Protein AF-A0A1Y5FAL2-F1 (afdb_monomer_lite)

Radius of gyration: 26.05 Å; chains: 1; bounding box: 55×92×80 Å

Sequence (421 aa):
MNRNILIFIFTLGFTFSCKPPEVTQKVHLQKLGQNDKIEGPGEELKEEDWINEMSGLSKDYSTFPSSEDIKNRINSYVTSSDGCPQYYDNTNPNKSMNPAAKGARMLLATMFQSCAAIDNVIGPSTPNLKGVDSARSYGKQKGVSGGKLRRIYSSKSYINSHIVLSKLAKDPNYPAKGCKSMLDKPPVYGYGSRTGVSKSGGVKLFKGGSGVAKTSSPASGIDCSAFISTALGSQGLKVTTAAGPFTSNTTRSFHALTKQKNSCLKKASFEGDETIKAGDMLNVAGSHIVMIDGVGADPLGINKHATAGTCNSINVADFDFTFIHSGALKNSYGPSRVHISTYANGPGTMFNSLRQIALKTCLSKVKGKTGKVSTASLTTNSRFSLIRHQSDKPSCRSKKRVKLE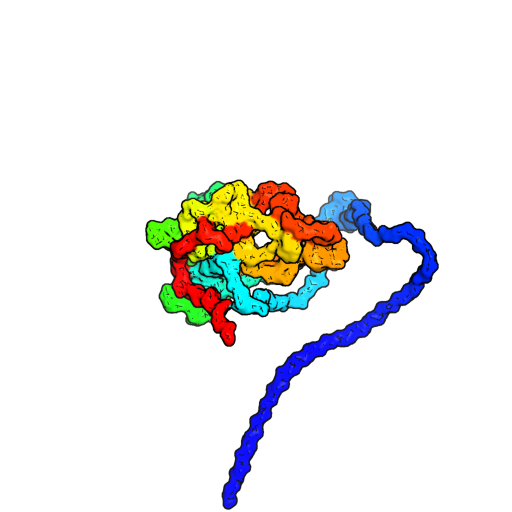GESCVKQCLEQEGQTT

Organism: NCBI:txid97084

Foldseek 3Di:
DDDDDDDDDDDPDPDPDPDDDPDDDPPDDDDDDDDDDDDDDPDDCDPVNVVVVCCVQDVNVPDHHDPVSVVVVVVVVDDDDDDDDPDDPLVDLVPPADLLLVLLQLLQCQLQLHLLQVVDAAAQPQAFAPQKDWDQDDPPQGADPPATAMERNDLVSRQCSFPRSVVLVVDPCPPPPPFDHCSQAPEWEAAQQAWDQDPVLATEFRDAGRSYDDDPRTHGYDHFQNSSQSSQQQSQFAQFLPDGSGDRDALQRLLVLCPDPRGLKHFDKDFDLDDDAFSKKKGQHPPHIKTWNHADPNQQCLVVCLVVVNLVPGAQCSGGTKIWGADCDSNISGTHIYTSNSCRVPVPPRVVQVSQLSSVSSVCVNVVNRDIGGSCVSGPRSRIGGIHGNPVDPSRGDPDGRHYDSSVSCVVSSVVSNPPD

pLDDT: mean 81.5, std 22.18, range [25.61, 98.75]

Secondary structure (DSSP, 8-state):
------------------PPP--------PPPPP------------HHHHHHHHHTTSSTTSSPPPHHHHHHHHHTT-------------S-TTS---HHHHHHHHHHHHHHTSTHHHH-EE-TTSPPP-SEEEESEETTEEPSTTPPEEEES-HHHHHHHSTTHHHHTT-TTPSPTTSPPSSSS-EEE-TT----B-TTSEE--SS--TTB---SSPPEEE-HHHHHHHHHHHTTB-SBTTS-S-----HHHHHHHTT-TTBSEEE-EE-TT----TT-EEEETTTEEEEEEEE-SSTTSHHHHHHTT-GGG--SSS--EEEEEEE--TTT-EEEEEEGGGGTT--HHHHHHHHHHHHHHHHHHHTT--S-EETTTS-S-TTEEEEEE-TT-GGGB-SS-PEETTGGGTGGGGTGGG---

Structure (mmCIF, N/CA/C/O backbone):
data_AF-A0A1Y5FAL2-F1
#
_entry.id   AF-A0A1Y5FAL2-F1
#
loop_
_atom_site.group_PDB
_atom_site.id
_atom_site.type_symbol
_atom_site.label_atom_id
_atom_site.label_alt_id
_atom_site.label_comp_id
_atom_site.label_asym_id
_atom_site.label_entity_id
_atom_site.label_seq_id
_atom_site.pdbx_PDB_ins_code
_atom_site.Cartn_x
_atom_site.Cartn_y
_atom_site.Cartn_z
_atom_site.occupancy
_atom_site.B_iso_or_equiv
_atom_site.auth_seq_id
_atom_site.auth_comp_id
_atom_site.auth_asym_id
_atom_site.auth_atom_id
_atom_site.pdbx_PDB_model_num
ATOM 1 N N . MET A 1 1 ? -4.136 -74.025 -25.385 1.00 43.09 1 MET A N 1
ATOM 2 C CA . MET A 1 1 ? -3.506 -73.479 -24.163 1.00 43.09 1 MET A CA 1
ATOM 3 C C . MET A 1 1 ? -3.249 -71.997 -24.382 1.00 43.09 1 MET A C 1
ATOM 5 O O . MET A 1 1 ? -2.384 -71.692 -25.182 1.00 43.09 1 MET A O 1
ATOM 9 N N . ASN A 1 2 ? -3.979 -71.095 -23.721 1.00 33.75 2 ASN A N 1
ATOM 10 C CA . ASN A 1 2 ? -3.674 -69.658 -23.709 1.00 33.75 2 ASN A CA 1
ATOM 11 C C . ASN A 1 2 ? -3.767 -69.162 -22.263 1.00 33.75 2 ASN A C 1
ATOM 13 O O . ASN A 1 2 ? -4.724 -69.488 -21.563 1.00 33.75 2 ASN A O 1
ATOM 17 N N . ARG A 1 3 ? -2.738 -68.448 -21.794 1.00 44.56 3 ARG A N 1
ATOM 18 C CA . ARG A 1 3 ? -2.642 -67.963 -20.411 1.00 44.56 3 ARG A CA 1
ATOM 19 C C . ARG A 1 3 ? -3.315 -66.599 -20.282 1.00 44.56 3 ARG A C 1
ATOM 21 O O . ARG A 1 3 ? -2.901 -65.653 -20.943 1.00 44.56 3 ARG A O 1
ATOM 28 N N . ASN A 1 4 ? -4.281 -66.490 -19.372 1.00 37.69 4 ASN A N 1
ATOM 29 C CA . ASN A 1 4 ? -4.758 -65.196 -18.892 1.00 37.69 4 ASN A CA 1
ATOM 30 C C . ASN A 1 4 ? -3.662 -64.537 -18.043 1.00 37.69 4 ASN A C 1
ATOM 32 O O . ASN A 1 4 ? -3.163 -65.153 -17.101 1.00 37.69 4 ASN A O 1
ATOM 36 N N . ILE A 1 5 ? -3.318 -63.286 -18.350 1.00 49.72 5 ILE A N 1
ATOM 37 C CA . ILE A 1 5 ? -2.483 -62.437 -17.492 1.00 49.72 5 ILE A CA 1
ATOM 38 C C . ILE A 1 5 ? -3.408 -61.411 -16.839 1.00 49.72 5 ILE A C 1
ATOM 40 O O . ILE A 1 5 ? -3.907 -60.503 -17.500 1.00 49.72 5 ILE A O 1
ATOM 44 N N . LEU A 1 6 ? -3.651 -61.579 -15.539 1.00 42.66 6 LEU A N 1
ATOM 45 C CA . LEU A 1 6 ? -4.380 -60.613 -14.722 1.00 42.66 6 LEU A CA 1
ATOM 46 C C . LEU A 1 6 ? -3.381 -59.570 -14.200 1.00 42.66 6 LEU A C 1
ATOM 48 O O . LEU A 1 6 ? -2.469 -59.917 -13.451 1.00 42.66 6 LEU A O 1
ATOM 52 N N . ILE A 1 7 ? -3.540 -58.302 -14.583 1.00 46.91 7 ILE A N 1
ATOM 53 C CA . ILE A 1 7 ? -2.707 -57.207 -14.066 1.00 46.91 7 ILE A CA 1
ATOM 54 C C . ILE A 1 7 ? -3.407 -56.595 -12.850 1.00 46.91 7 ILE A C 1
ATOM 56 O O . ILE A 1 7 ? -4.399 -55.883 -12.988 1.00 46.91 7 ILE A O 1
ATOM 60 N N . PHE A 1 8 ? -2.875 -56.857 -11.654 1.00 38.25 8 PHE A N 1
ATOM 61 C CA . PHE A 1 8 ? -3.268 -56.147 -10.437 1.00 38.25 8 PHE A CA 1
ATOM 62 C C . PHE A 1 8 ? -2.562 -54.789 -10.369 1.00 38.25 8 PHE A C 1
ATOM 64 O O . PHE A 1 8 ? -1.339 -54.724 -10.250 1.00 38.25 8 PHE A O 1
ATOM 71 N N . ILE A 1 9 ? -3.334 -53.702 -10.395 1.00 45.47 9 ILE A N 1
ATOM 72 C CA . ILE A 1 9 ? -2.833 -52.355 -10.099 1.00 45.47 9 ILE A CA 1
ATOM 73 C C . ILE A 1 9 ? -2.955 -52.127 -8.589 1.00 45.47 9 ILE A C 1
ATOM 75 O O . ILE A 1 9 ? -4.055 -51.975 -8.063 1.00 45.47 9 ILE A O 1
ATOM 79 N N . PHE A 1 10 ? -1.819 -52.102 -7.889 1.00 37.34 10 PHE A N 1
ATOM 80 C CA . PHE A 1 10 ? -1.754 -51.713 -6.479 1.00 37.34 10 PHE A CA 1
ATOM 81 C C . PHE A 1 10 ? -1.727 -50.185 -6.351 1.00 37.34 10 PHE A C 1
ATOM 83 O O . PHE A 1 10 ? -0.694 -49.546 -6.555 1.00 37.34 10 PHE A O 1
ATOM 90 N N . THR A 1 11 ? -2.858 -49.590 -5.976 1.00 40.94 11 THR A N 1
ATOM 91 C CA . THR A 1 11 ? -2.937 -48.160 -5.659 1.00 40.94 11 THR A CA 1
ATOM 92 C C . THR A 1 11 ? -2.408 -47.914 -4.243 1.00 40.94 11 THR A C 1
ATOM 94 O O . THR A 1 11 ? -3.116 -48.110 -3.256 1.00 40.94 11 THR A O 1
ATOM 97 N N . LEU A 1 12 ? -1.150 -47.481 -4.126 1.00 36.06 12 LEU A N 1
ATOM 98 C CA . LEU A 1 12 ? -0.539 -47.070 -2.855 1.00 36.06 12 LEU A CA 1
ATOM 99 C C . LEU A 1 12 ? -1.162 -45.756 -2.353 1.00 36.06 12 LEU A C 1
ATOM 101 O O . LEU A 1 12 ? -0.729 -44.657 -2.700 1.00 36.06 12 LEU A O 1
ATOM 105 N N . GLY A 1 13 ? -2.197 -45.878 -1.522 1.00 33.28 13 GLY A N 1
ATOM 106 C CA . GLY A 1 13 ? -2.814 -44.754 -0.823 1.00 33.28 13 GLY A CA 1
ATOM 107 C C . GLY A 1 13 ? -1.926 -44.234 0.308 1.00 33.28 13 GLY A C 1
ATOM 108 O O . GLY A 1 13 ? -1.964 -44.758 1.419 1.00 33.28 13 GLY A O 1
ATOM 109 N N . PHE A 1 14 ? -1.160 -43.173 0.052 1.00 32.44 14 PHE A N 1
ATOM 110 C CA . PHE A 1 14 ? -0.441 -42.438 1.096 1.00 32.44 14 PHE A CA 1
ATOM 111 C C . PHE A 1 14 ? -1.409 -41.589 1.933 1.00 32.44 14 PHE A C 1
ATOM 113 O O . PHE A 1 14 ? -1.647 -40.415 1.649 1.00 32.44 14 PHE A O 1
ATOM 120 N N . THR A 1 15 ? -1.957 -42.168 3.001 1.00 31.23 15 THR A N 1
ATOM 121 C CA . THR A 1 15 ? -2.681 -41.410 4.029 1.00 31.23 15 THR A CA 1
ATOM 122 C C . THR A 1 15 ? -1.692 -40.753 4.994 1.00 31.23 15 THR A C 1
ATOM 124 O O . THR A 1 15 ? -1.146 -41.418 5.878 1.00 31.23 15 THR A O 1
ATOM 127 N N . PHE A 1 16 ? -1.483 -39.441 4.871 1.00 31.62 16 PHE A N 1
ATOM 128 C CA . PHE A 1 16 ? -0.759 -38.655 5.876 1.00 31.62 16 PHE A CA 1
ATOM 129 C C . PHE A 1 16 ? -1.603 -38.515 7.153 1.00 31.62 16 PHE A C 1
ATOM 131 O O . PHE A 1 16 ? -2.378 -37.575 7.315 1.00 31.62 16 PHE A O 1
ATOM 138 N N . SER A 1 17 ? -1.457 -39.477 8.066 1.00 31.31 17 SER A N 1
ATOM 139 C CA . SER A 1 17 ? -2.088 -39.453 9.387 1.00 31.31 17 SER A CA 1
ATOM 140 C C . SER A 1 17 ? -1.256 -38.618 10.363 1.00 31.31 17 SER A C 1
ATOM 142 O O . SER A 1 17 ? -0.324 -39.115 10.997 1.00 31.31 17 SER A O 1
ATOM 144 N N . CYS A 1 18 ? -1.589 -37.334 10.498 1.00 33.84 18 CYS A N 1
ATOM 145 C CA . CYS A 1 18 ? -1.039 -36.481 11.550 1.00 33.84 18 CYS A CA 1
ATOM 146 C C . CYS A 1 18 ? -1.657 -36.835 12.913 1.00 33.84 18 CYS A C 1
ATOM 148 O O . CYS A 1 18 ? -2.532 -36.124 13.408 1.00 33.84 18 CYS A O 1
ATOM 150 N N . LYS A 1 19 ? -1.183 -37.912 13.552 1.00 34.28 19 LYS A N 1
ATOM 151 C CA . LYS A 1 19 ? -1.341 -38.058 15.005 1.00 34.28 19 LYS A CA 1
ATOM 152 C C . LYS A 1 19 ? -0.395 -37.067 15.702 1.00 34.28 19 LYS A C 1
ATOM 154 O O . LYS A 1 19 ? 0.805 -37.119 15.427 1.00 34.28 19 LYS A O 1
ATOM 159 N N . PRO A 1 20 ? -0.885 -36.179 16.587 1.00 36.16 20 PRO A N 1
ATOM 160 C CA . PRO A 1 20 ? 0.001 -35.384 17.429 1.00 36.16 20 PRO A CA 1
ATOM 161 C C . PRO A 1 20 ? 0.784 -36.310 18.378 1.00 36.16 20 PRO A C 1
ATOM 163 O O . PRO A 1 20 ? 0.248 -37.345 18.785 1.00 36.16 20 PRO A O 1
ATOM 166 N N . PRO A 1 21 ? 2.032 -35.968 18.745 1.00 35.94 21 PRO A N 1
ATOM 167 C CA . PRO A 1 21 ? 2.759 -36.709 19.765 1.00 35.94 21 PRO A CA 1
ATOM 168 C C . PRO A 1 21 ? 2.050 -36.568 21.115 1.00 35.94 21 PRO A C 1
ATOM 170 O O . PRO A 1 21 ? 1.645 -35.475 21.514 1.00 35.94 21 PRO A O 1
ATOM 173 N N . GLU A 1 22 ? 1.916 -37.680 21.829 1.00 32.81 22 GLU A N 1
ATOM 174 C CA . GLU A 1 22 ? 1.316 -37.719 23.158 1.00 32.81 22 GLU A CA 1
ATOM 175 C C . GLU A 1 22 ? 2.326 -37.177 24.184 1.00 32.81 22 GLU A C 1
ATOM 177 O O . GLU A 1 22 ? 3.199 -37.890 24.676 1.00 32.81 22 GLU A O 1
ATOM 182 N N . VAL A 1 23 ? 2.263 -35.871 24.465 1.00 34.81 23 VAL A N 1
ATOM 183 C CA . VAL A 1 23 ? 3.178 -35.215 25.413 1.00 34.81 23 VAL A CA 1
ATOM 184 C C . VAL A 1 23 ? 2.682 -35.419 26.845 1.00 34.81 23 VAL A C 1
ATOM 186 O O . VAL A 1 23 ? 2.041 -34.554 27.441 1.00 34.81 23 VAL A O 1
ATOM 189 N N . THR A 1 24 ? 3.022 -36.562 27.438 1.00 34.78 24 THR A N 1
ATOM 190 C CA . THR A 1 24 ? 2.927 -36.740 28.891 1.00 34.78 24 THR A CA 1
ATOM 191 C C . THR A 1 24 ? 4.080 -36.026 29.597 1.00 34.78 24 THR A C 1
ATOM 193 O O . THR A 1 24 ? 5.124 -36.625 29.855 1.00 34.78 24 THR A O 1
ATOM 196 N N . GLN A 1 25 ? 3.872 -34.770 29.996 1.00 33.19 25 GLN A N 1
ATOM 197 C CA . GLN A 1 25 ? 4.604 -34.184 31.122 1.00 33.19 25 GLN A CA 1
ATOM 198 C C . GLN A 1 25 ? 3.673 -34.036 32.326 1.00 33.19 25 GLN A C 1
ATOM 200 O O . GLN A 1 25 ? 2.819 -33.154 32.386 1.00 33.19 25 GLN A O 1
ATOM 205 N N . LYS A 1 26 ? 3.862 -34.914 33.317 1.00 31.12 26 LYS A N 1
ATOM 206 C CA . LYS A 1 26 ? 3.268 -34.758 34.648 1.00 31.12 26 LYS A CA 1
ATOM 207 C C . LYS A 1 26 ? 3.999 -33.633 35.382 1.00 31.12 26 LYS A C 1
ATOM 209 O O . LYS A 1 26 ? 5.025 -33.882 36.009 1.00 31.12 26 LYS A O 1
ATOM 214 N N . VAL A 1 27 ? 3.461 -32.416 35.347 1.00 30.67 27 VAL A N 1
ATOM 215 C CA . VAL A 1 27 ? 3.857 -31.381 36.313 1.00 30.67 27 VAL A CA 1
ATOM 216 C C . VAL A 1 27 ? 3.247 -31.755 37.663 1.00 30.67 27 VAL A C 1
ATOM 218 O O . VAL A 1 27 ? 2.027 -31.803 37.819 1.00 30.67 27 VAL A O 1
ATOM 221 N N . HIS A 1 28 ? 4.100 -32.079 38.632 1.00 27.80 28 HIS A N 1
ATOM 222 C CA . HIS A 1 28 ? 3.674 -32.489 39.964 1.00 27.80 28 HIS A CA 1
ATOM 223 C C . HIS A 1 28 ? 3.355 -31.250 40.813 1.00 27.80 28 HIS A C 1
ATOM 225 O O . HIS A 1 28 ? 4.209 -30.735 41.530 1.00 27.80 28 HIS A O 1
ATOM 231 N N . LEU A 1 29 ? 2.120 -30.750 40.711 1.00 34.25 29 LEU A N 1
ATOM 232 C CA . LEU A 1 29 ? 1.617 -29.698 41.596 1.00 34.25 29 LEU A CA 1
ATOM 233 C C . LEU A 1 29 ? 1.397 -30.274 43.001 1.00 34.25 29 LEU A C 1
ATOM 235 O O . LEU A 1 29 ? 0.391 -30.938 43.264 1.00 34.25 29 LEU A O 1
ATOM 239 N N . GLN A 1 30 ? 2.342 -30.023 43.909 1.00 31.75 30 GLN A N 1
ATOM 240 C CA . GLN A 1 30 ? 2.108 -30.234 45.335 1.00 31.75 30 GLN A CA 1
ATOM 241 C C . GLN A 1 30 ? 1.115 -29.199 45.877 1.00 31.75 30 GLN A C 1
ATOM 243 O O . GLN A 1 30 ? 1.057 -28.052 45.435 1.00 31.75 30 GLN A O 1
ATOM 248 N N . LYS A 1 31 ? 0.294 -29.653 46.825 1.00 37.16 31 LYS A N 1
ATOM 249 C CA . LYS A 1 31 ? -0.824 -28.901 47.398 1.00 37.16 31 LYS A CA 1
ATOM 250 C C . LYS A 1 31 ? -0.324 -27.708 48.216 1.00 37.16 31 LYS A C 1
ATOM 252 O O . LYS A 1 31 ? 0.473 -27.901 49.129 1.00 37.16 31 LYS A O 1
ATOM 257 N N . LEU A 1 32 ? -0.924 -26.539 48.006 1.00 29.72 32 LEU A N 1
ATOM 258 C CA . LEU A 1 32 ? -1.101 -25.551 49.071 1.00 29.72 32 LEU A CA 1
ATOM 259 C C . LEU A 1 32 ? -2.554 -25.615 49.555 1.00 29.72 32 LEU A C 1
ATOM 261 O O . LEU A 1 32 ? -3.485 -25.704 48.752 1.00 29.72 32 LEU A O 1
ATOM 265 N N . GLY A 1 33 ? -2.711 -25.696 50.877 1.00 30.73 33 GLY A N 1
ATOM 266 C CA . GLY A 1 33 ? -3.991 -25.870 51.561 1.00 30.73 33 GLY A CA 1
ATOM 267 C C . GLY A 1 33 ? -4.814 -24.584 51.652 1.00 30.73 33 GLY A C 1
ATOM 268 O O . GLY A 1 33 ? -4.368 -23.509 51.266 1.00 30.73 33 GLY A O 1
ATOM 269 N N . GLN A 1 34 ? -6.044 -24.726 52.141 1.00 37.28 34 GLN A N 1
ATOM 270 C CA . GLN A 1 34 ? -7.068 -23.679 52.152 1.00 37.28 34 GLN A CA 1
ATOM 271 C C . GLN A 1 34 ? -6.927 -22.690 53.323 1.00 37.28 34 GLN A C 1
ATOM 273 O O . GLN A 1 34 ? -6.476 -23.077 54.398 1.00 37.28 34 GLN A O 1
ATOM 278 N N . ASN A 1 35 ? -7.485 -21.487 53.105 1.00 36.19 35 ASN A N 1
ATOM 279 C CA . ASN A 1 35 ? -7.676 -20.358 54.036 1.00 36.19 35 ASN A CA 1
ATOM 280 C C . ASN A 1 35 ? -6.367 -19.568 54.294 1.00 36.19 35 ASN A C 1
ATOM 282 O O . ASN A 1 35 ? -5.406 -20.128 54.802 1.00 36.19 35 ASN A O 1
ATOM 286 N N . ASP A 1 36 ? -6.218 -18.294 53.901 1.00 36.06 36 ASP A N 1
ATOM 287 C CA . ASP A 1 36 ? -7.205 -17.196 53.896 1.00 36.06 36 ASP A CA 1
ATOM 288 C C . ASP A 1 36 ? -7.205 -16.265 52.650 1.00 36.06 36 ASP A C 1
ATOM 290 O O . ASP A 1 36 ? -6.464 -16.433 51.685 1.00 36.06 36 ASP A O 1
ATOM 294 N N . LYS A 1 37 ? -8.109 -15.277 52.696 1.00 33.38 37 LYS A N 1
ATOM 295 C CA . LYS A 1 37 ? -8.321 -14.124 51.790 1.00 33.38 37 LYS A CA 1
ATOM 296 C C . LYS A 1 37 ? -7.363 -12.965 52.161 1.00 33.38 37 LYS A C 1
ATOM 298 O O . LYS A 1 37 ? -6.986 -12.893 53.323 1.00 33.38 37 LYS A O 1
ATOM 303 N N . ILE A 1 38 ? -7.007 -11.956 51.350 1.00 40.56 38 ILE A N 1
ATOM 304 C CA . ILE A 1 38 ? -7.210 -11.525 49.936 1.00 40.56 38 ILE A CA 1
ATOM 305 C C . ILE A 1 38 ? -6.111 -10.438 49.681 1.00 40.56 38 ILE A C 1
ATOM 307 O O . ILE A 1 38 ? -5.582 -9.905 50.652 1.00 40.56 38 ILE A O 1
ATOM 311 N N . GLU A 1 39 ? -5.662 -10.026 48.487 1.00 30.58 39 GLU A N 1
ATOM 312 C CA . GLU A 1 39 ? -6.191 -10.146 47.116 1.00 30.58 39 GLU A CA 1
ATOM 313 C C . GLU A 1 39 ? -5.210 -10.866 46.151 1.00 30.58 39 GLU A C 1
ATOM 315 O O . GLU A 1 39 ? -4.968 -12.054 46.348 1.00 30.58 39 GLU A O 1
ATOM 320 N N . GLY A 1 40 ? -4.678 -10.208 45.099 1.00 44.44 40 GLY A N 1
ATOM 321 C CA . GLY A 1 40 ? -3.874 -10.849 44.043 1.00 44.44 40 GLY A CA 1
ATOM 322 C C . GLY A 1 40 ? -2.574 -10.114 43.642 1.00 44.44 40 GLY A C 1
ATOM 323 O O . GLY A 1 40 ? -2.590 -8.888 43.531 1.00 44.44 40 GLY A O 1
ATOM 324 N N . PRO A 1 41 ? -1.470 -10.839 43.352 1.00 35.97 41 PRO A N 1
ATOM 325 C CA . PRO A 1 41 ? -0.214 -10.265 42.876 1.00 35.97 41 PRO A CA 1
ATOM 326 C C . PRO A 1 41 ? -0.026 -10.470 41.363 1.00 35.97 41 PRO A C 1
ATOM 328 O O . PRO A 1 41 ? 0.299 -11.558 40.890 1.00 35.97 41 PRO A O 1
ATOM 331 N N . GLY A 1 42 ? -0.179 -9.396 40.593 1.00 34.75 42 GLY A N 1
ATOM 332 C CA . GLY A 1 42 ? 0.558 -9.238 39.341 1.00 34.75 42 GLY A CA 1
ATOM 333 C C . GLY A 1 42 ? 1.715 -8.297 39.632 1.00 34.75 42 GLY A C 1
ATOM 334 O O . GLY A 1 42 ? 1.499 -7.090 39.608 1.00 34.75 42 GLY A O 1
ATOM 335 N N . GLU A 1 43 ? 2.886 -8.833 39.987 1.00 39.72 43 GLU A N 1
ATOM 336 C CA . GLU A 1 43 ? 4.038 -8.008 40.362 1.00 39.72 43 GLU A CA 1
ATOM 337 C C . GLU A 1 43 ? 4.425 -7.074 39.211 1.00 39.72 43 GLU A C 1
ATOM 339 O O . GLU A 1 43 ? 4.840 -7.495 38.129 1.00 39.72 43 GLU A O 1
ATOM 344 N N . GLU A 1 44 ? 4.250 -5.778 39.453 1.00 43.78 44 GLU A N 1
ATOM 345 C CA . GLU A 1 44 ? 4.793 -4.726 38.614 1.00 43.78 44 GLU A CA 1
ATOM 346 C C . GLU A 1 44 ? 6.315 -4.765 38.793 1.00 43.78 44 GLU A C 1
ATOM 348 O O . GLU A 1 44 ? 6.807 -4.525 39.896 1.00 43.78 44 GLU A O 1
ATOM 353 N N . LEU A 1 45 ? 7.047 -5.137 37.731 1.00 44.78 45 LEU A N 1
ATOM 354 C CA . LEU A 1 45 ? 8.515 -5.135 37.719 1.00 44.78 45 LEU A CA 1
ATOM 355 C C . LEU A 1 45 ? 8.995 -3.769 38.202 1.00 44.78 45 LEU A C 1
ATOM 357 O O . LEU A 1 45 ? 8.756 -2.760 37.530 1.00 44.78 45 LEU A O 1
ATOM 361 N N . LYS A 1 46 ? 9.640 -3.736 39.370 1.00 50.53 46 LYS A N 1
ATOM 362 C CA . LYS A 1 46 ? 10.030 -2.471 39.979 1.00 50.53 46 LYS A CA 1
ATOM 363 C C . LYS A 1 46 ? 11.117 -1.842 39.125 1.00 50.53 46 LYS A C 1
ATOM 365 O O . LYS A 1 46 ? 11.982 -2.525 38.577 1.00 50.53 46 LYS A O 1
ATOM 370 N N . GLU A 1 47 ? 11.096 -0.517 39.038 1.00 51.03 47 GLU A N 1
ATOM 371 C CA . GLU A 1 47 ? 12.138 0.242 38.341 1.00 51.03 47 GLU A CA 1
ATOM 372 C C . GLU A 1 47 ? 13.532 -0.084 38.916 1.00 51.03 47 GLU A C 1
ATOM 374 O O . GLU A 1 47 ? 14.505 -0.198 38.177 1.00 51.03 47 GLU A O 1
ATOM 379 N N . GLU A 1 48 ? 13.582 -0.374 40.219 1.00 56.97 48 GLU A N 1
ATOM 380 C CA . GLU A 1 48 ? 14.726 -0.903 40.969 1.00 56.97 48 GLU A CA 1
ATOM 381 C C . GLU A 1 48 ? 15.275 -2.224 40.397 1.00 56.97 48 GLU A C 1
ATOM 383 O O . GLU A 1 48 ? 16.487 -2.354 40.239 1.00 56.97 48 GLU A O 1
ATOM 388 N N . ASP A 1 49 ? 14.419 -3.182 40.025 1.00 59.25 49 ASP A N 1
ATOM 389 C CA . ASP A 1 49 ? 14.845 -4.468 39.450 1.00 59.25 49 ASP A CA 1
ATOM 390 C C . ASP A 1 49 ? 15.435 -4.270 38.048 1.00 59.25 49 ASP A C 1
ATOM 392 O O . ASP A 1 49 ? 16.474 -4.840 37.714 1.00 59.25 49 ASP A O 1
ATOM 396 N N . TRP A 1 50 ? 14.823 -3.394 37.242 1.00 56.38 50 TRP A N 1
ATOM 397 C CA . TRP A 1 50 ? 15.329 -3.047 35.911 1.00 56.38 50 TRP A CA 1
ATOM 398 C C . TRP A 1 50 ? 16.672 -2.304 35.983 1.00 56.38 50 TRP A C 1
ATOM 400 O O . TRP A 1 50 ? 17.579 -2.571 35.194 1.00 56.38 50 TRP A O 1
ATOM 410 N N . ILE A 1 51 ? 16.828 -1.402 36.957 1.00 60.88 51 ILE A N 1
ATOM 411 C CA . ILE A 1 51 ? 18.085 -0.697 37.235 1.00 60.88 51 ILE A CA 1
ATOM 412 C C . ILE A 1 51 ? 19.161 -1.675 37.730 1.00 60.88 51 ILE A C 1
ATOM 414 O O . ILE A 1 51 ? 20.301 -1.584 37.278 1.00 60.88 51 ILE A O 1
ATOM 418 N N . ASN A 1 52 ? 18.818 -2.640 38.587 1.00 64.31 52 ASN A N 1
ATOM 419 C CA . ASN A 1 52 ? 19.752 -3.654 39.087 1.00 64.31 52 ASN A CA 1
ATOM 420 C C . ASN A 1 52 ? 20.165 -4.680 38.012 1.00 64.31 52 ASN A C 1
ATOM 422 O O . ASN A 1 52 ? 21.325 -5.086 37.965 1.00 64.31 52 ASN A O 1
ATOM 426 N N . GLU A 1 53 ? 19.271 -5.072 37.098 1.00 60.09 53 GLU A N 1
ATOM 427 C CA . GLU A 1 53 ? 19.653 -5.906 35.948 1.00 60.09 53 GLU A CA 1
ATOM 428 C C . GLU A 1 53 ? 20.556 -5.153 34.958 1.00 60.09 53 GLU A C 1
ATOM 430 O O . GLU A 1 53 ? 21.504 -5.729 34.418 1.00 60.09 53 GLU A O 1
ATOM 435 N N . MET A 1 54 ? 20.291 -3.864 34.718 1.00 59.03 54 MET A N 1
ATOM 436 C CA . MET A 1 54 ? 21.109 -3.040 33.822 1.00 59.03 54 MET A CA 1
ATOM 437 C C . MET A 1 54 ? 22.453 -2.654 34.446 1.00 59.03 54 MET A C 1
ATOM 439 O O . MET A 1 54 ? 23.448 -2.577 33.722 1.00 59.03 54 MET A O 1
ATOM 443 N N . SER A 1 55 ? 22.520 -2.471 35.770 1.00 61.94 55 SER A N 1
ATOM 444 C CA . SER A 1 55 ? 23.783 -2.224 36.466 1.00 61.94 55 SER A CA 1
ATOM 445 C C . SER A 1 55 ? 24.726 -3.416 36.308 1.00 61.94 55 SER A C 1
ATOM 447 O O . SER A 1 55 ? 25.882 -3.193 35.969 1.00 61.94 55 SER A O 1
ATOM 449 N N . GLY A 1 56 ? 24.228 -4.659 36.374 1.00 64.81 56 GLY A N 1
ATOM 450 C CA . GLY A 1 56 ? 25.005 -5.883 36.125 1.00 64.81 56 GLY A CA 1
ATOM 451 C C . GLY A 1 56 ? 25.597 -6.027 34.710 1.00 64.81 56 GLY A C 1
ATOM 452 O O . GLY A 1 56 ? 26.496 -6.842 34.504 1.00 64.81 56 GLY A O 1
ATOM 453 N N . LEU A 1 57 ? 25.143 -5.227 33.736 1.00 61.06 57 LEU A N 1
ATOM 454 C CA . LEU A 1 57 ? 25.732 -5.132 32.389 1.00 61.06 57 LEU A CA 1
ATOM 455 C C . LEU A 1 57 ? 26.803 -4.027 32.276 1.00 61.06 57 LEU A C 1
ATOM 457 O O . LEU A 1 57 ? 27.373 -3.824 31.205 1.00 61.06 57 LEU A O 1
ATOM 461 N N . SER A 1 58 ? 27.100 -3.314 33.362 1.00 61.91 58 SER A N 1
ATOM 462 C CA . SER A 1 58 ? 28.107 -2.253 33.437 1.00 61.91 58 SER A CA 1
ATOM 463 C C . SER A 1 58 ? 29.017 -2.464 34.651 1.00 61.91 58 SER A C 1
ATOM 465 O O . SER A 1 58 ? 28.594 -3.009 35.663 1.00 61.91 58 SER A O 1
ATOM 467 N N . LYS A 1 59 ? 30.272 -2.012 34.613 1.00 53.78 59 LYS A N 1
ATOM 468 C CA . LYS A 1 59 ? 31.070 -1.918 35.846 1.00 53.78 59 LYS A CA 1
ATOM 469 C C . LYS A 1 59 ? 30.788 -0.575 36.502 1.00 53.78 59 LYS A C 1
ATOM 471 O O . LYS A 1 59 ? 31.400 0.410 36.099 1.00 53.78 59 LYS A O 1
ATOM 476 N N . ASP A 1 60 ? 29.830 -0.519 37.423 1.00 58.88 60 ASP A N 1
ATOM 477 C CA . ASP A 1 60 ? 29.442 0.700 38.154 1.00 58.88 60 ASP A CA 1
ATOM 478 C C . ASP A 1 60 ? 29.218 1.914 37.227 1.00 58.88 60 ASP A C 1
ATOM 480 O O . ASP A 1 60 ? 29.706 3.015 37.477 1.00 58.88 60 ASP A O 1
ATOM 484 N N . TYR A 1 61 ? 28.549 1.696 36.086 1.00 55.22 61 TYR A N 1
ATOM 485 C CA . TYR A 1 61 ? 28.340 2.682 35.011 1.00 55.22 61 TYR A CA 1
ATOM 486 C C . TYR A 1 61 ? 29.615 3.279 34.364 1.00 55.22 61 TYR A C 1
ATOM 488 O O . TYR A 1 61 ? 29.509 4.094 33.447 1.00 55.22 61 TYR A O 1
ATOM 496 N N . SER A 1 62 ? 30.821 2.847 34.755 1.00 51.84 62 SER A N 1
ATOM 497 C CA . SER A 1 62 ? 32.106 3.321 34.202 1.00 51.84 62 SER A CA 1
ATOM 498 C C . SER A 1 62 ? 32.409 2.798 32.790 1.00 51.84 62 SER A C 1
ATOM 500 O O . SER A 1 62 ? 33.220 3.374 32.064 1.00 51.84 62 SER A O 1
ATOM 502 N N . THR A 1 63 ? 31.736 1.723 32.375 1.00 59.34 63 THR A N 1
ATOM 503 C CA . THR A 1 63 ? 31.844 1.122 31.040 1.00 59.34 63 THR A CA 1
ATOM 504 C C . THR A 1 63 ? 30.460 0.774 30.503 1.00 59.34 63 THR A C 1
ATOM 506 O O . THR A 1 63 ? 29.728 0.015 31.140 1.00 59.34 63 THR A O 1
ATOM 509 N N . PHE A 1 64 ? 30.123 1.266 29.308 1.00 60.38 64 PHE A N 1
ATOM 510 C CA . PHE A 1 64 ? 28.934 0.815 28.579 1.00 60.38 64 PHE A CA 1
ATOM 511 C C . PHE A 1 64 ? 29.133 -0.624 28.059 1.00 60.38 64 PHE A C 1
ATOM 513 O O . PHE A 1 64 ? 30.201 -0.899 27.502 1.00 60.38 64 PHE A O 1
ATOM 520 N N . PRO A 1 65 ? 28.137 -1.527 28.185 1.00 59.78 65 PRO A N 1
ATOM 521 C CA . PRO A 1 65 ? 28.200 -2.861 27.585 1.00 59.78 65 PRO A CA 1
ATOM 522 C C . PRO A 1 65 ? 28.386 -2.780 26.069 1.00 59.78 65 PRO A C 1
ATOM 524 O O . PRO A 1 65 ? 27.883 -1.858 25.416 1.00 59.78 65 PRO A O 1
ATOM 527 N N . SER A 1 66 ? 29.088 -3.756 25.484 1.00 69.06 66 SER A N 1
ATOM 528 C CA . SER A 1 66 ? 29.275 -3.768 24.036 1.00 69.06 66 SER A CA 1
ATOM 529 C C . SER A 1 66 ? 27.950 -4.046 23.322 1.00 69.06 66 SER A C 1
ATOM 531 O O . SER A 1 66 ? 27.017 -4.644 23.868 1.00 69.06 66 SER A O 1
ATOM 533 N N . SER A 1 67 ? 27.866 -3.667 22.044 1.00 54.47 67 SER A N 1
ATOM 534 C CA . SER A 1 67 ? 26.687 -3.974 21.230 1.00 54.47 67 SER A CA 1
ATOM 535 C C . SER A 1 67 ? 26.441 -5.477 21.055 1.00 54.47 67 SER A C 1
ATOM 537 O O . SER A 1 67 ? 25.342 -5.852 20.653 1.00 54.47 67 SER A O 1
ATOM 539 N N . GLU A 1 68 ? 27.435 -6.328 21.330 1.00 57.12 68 GLU A N 1
ATOM 540 C CA . GLU A 1 68 ? 27.291 -7.782 21.261 1.00 57.12 68 GLU A CA 1
ATOM 541 C C . GLU A 1 68 ? 26.779 -8.371 22.589 1.00 57.12 68 GLU A C 1
ATOM 543 O O . GLU A 1 68 ? 25.951 -9.278 22.558 1.00 57.12 68 GLU A O 1
ATOM 548 N N . ASP A 1 69 ? 27.144 -7.795 23.740 1.00 59.59 69 ASP A N 1
ATOM 549 C CA . ASP A 1 69 ? 26.639 -8.214 25.061 1.00 59.59 69 ASP A CA 1
ATOM 550 C C . ASP A 1 69 ? 25.132 -7.949 25.189 1.00 59.59 69 ASP A C 1
ATOM 552 O O . ASP A 1 69 ? 24.352 -8.846 25.522 1.00 59.59 69 ASP A O 1
ATOM 556 N N . ILE A 1 70 ? 24.700 -6.739 24.805 1.00 58.75 70 ILE A N 1
ATOM 557 C CA . ILE A 1 70 ? 23.278 -6.359 24.733 1.00 58.75 70 ILE A CA 1
ATOM 558 C C . ILE A 1 70 ? 22.517 -7.307 23.791 1.00 58.75 70 ILE A C 1
ATOM 560 O O . ILE A 1 70 ? 21.404 -7.743 24.082 1.00 58.75 70 ILE A O 1
ATOM 564 N N . LYS A 1 71 ? 23.117 -7.648 22.648 1.00 59.25 71 LYS A N 1
ATOM 565 C CA . LYS A 1 71 ? 22.509 -8.477 21.599 1.00 59.25 71 LYS A CA 1
ATOM 566 C C . LYS A 1 71 ? 22.385 -9.943 22.014 1.00 59.25 71 LYS A C 1
ATOM 568 O O . LYS A 1 71 ? 21.339 -10.542 21.776 1.00 59.25 71 LYS A O 1
ATOM 573 N N . ASN A 1 72 ? 23.384 -10.496 22.697 1.00 60.25 72 ASN A N 1
ATOM 574 C CA . ASN A 1 72 ? 23.320 -11.840 23.271 1.00 60.25 72 ASN A CA 1
ATOM 575 C C . ASN A 1 72 ? 22.266 -11.928 24.387 1.00 60.25 72 ASN A C 1
ATOM 577 O O . ASN A 1 72 ? 21.476 -12.873 24.391 1.00 60.25 72 ASN A O 1
ATOM 581 N N . ARG A 1 73 ? 22.171 -10.910 25.258 1.00 54.34 73 ARG A N 1
ATOM 582 C CA . ARG A 1 73 ? 21.130 -10.828 26.300 1.00 54.34 73 ARG A CA 1
ATOM 583 C C . ARG A 1 73 ? 19.721 -10.659 25.722 1.00 54.34 73 ARG A C 1
ATOM 585 O O . ARG A 1 73 ? 18.785 -11.230 26.264 1.00 54.34 73 ARG A O 1
ATOM 592 N N . ILE A 1 74 ? 19.543 -9.943 24.609 1.00 54.31 74 ILE A N 1
ATOM 593 C CA . ILE A 1 74 ? 18.246 -9.876 23.906 1.00 54.31 74 ILE A CA 1
ATOM 594 C C . ILE A 1 74 ? 17.885 -11.239 23.295 1.00 54.31 74 ILE A C 1
ATOM 596 O O . ILE A 1 74 ? 16.746 -11.686 23.424 1.00 54.31 74 ILE A O 1
ATOM 600 N N . ASN A 1 75 ? 18.844 -11.927 22.668 1.00 54.25 75 ASN A N 1
ATOM 601 C CA . ASN A 1 75 ? 18.597 -13.219 22.024 1.00 54.25 75 ASN A CA 1
ATOM 602 C C . ASN A 1 75 ? 18.162 -14.314 23.018 1.00 54.25 75 ASN A C 1
ATOM 604 O O . ASN A 1 75 ? 17.367 -15.172 22.639 1.00 54.25 75 ASN A O 1
ATOM 608 N N . SER A 1 76 ? 18.597 -14.273 24.287 1.00 47.47 76 SER A N 1
ATOM 609 C CA . SER A 1 76 ? 18.162 -15.247 25.306 1.00 47.47 76 SER A CA 1
ATOM 610 C C . SER A 1 76 ? 16.678 -15.162 25.693 1.00 47.47 76 SER A C 1
ATOM 612 O O . SER A 1 76 ? 16.172 -16.104 26.295 1.00 47.47 76 SER A O 1
ATOM 614 N N . TYR A 1 77 ? 15.964 -14.089 25.327 1.00 40.16 77 TYR A N 1
ATOM 615 C CA . TYR A 1 77 ? 14.511 -13.960 25.540 1.00 40.16 77 TYR A CA 1
ATOM 616 C C . TYR A 1 77 ? 13.677 -14.192 24.267 1.00 40.16 77 TYR A C 1
ATOM 618 O O . TYR A 1 77 ? 12.451 -14.099 24.315 1.00 40.16 77 TYR A O 1
ATOM 626 N N . VAL A 1 78 ? 14.306 -14.470 23.116 1.00 40.34 78 VAL A N 1
ATOM 627 C CA . VAL A 1 78 ? 13.619 -14.548 21.813 1.00 40.34 78 VAL A CA 1
ATOM 628 C C . VAL A 1 78 ? 13.938 -15.861 21.091 1.00 40.34 78 VAL A C 1
ATOM 630 O O . VAL A 1 78 ? 14.570 -15.882 20.036 1.00 40.34 78 VAL A O 1
ATOM 633 N N . THR A 1 79 ? 13.433 -16.971 21.634 1.00 41.16 79 THR A N 1
ATOM 634 C CA . THR A 1 79 ? 13.365 -18.269 20.939 1.00 41.16 79 THR A CA 1
ATOM 635 C C . THR A 1 79 ? 11.951 -18.857 20.967 1.00 41.16 79 THR A C 1
ATOM 637 O O . THR A 1 79 ? 11.569 -19.621 21.844 1.00 41.16 79 THR A O 1
ATOM 640 N N . SER A 1 80 ? 11.159 -18.510 19.952 1.00 37.69 80 SER A N 1
ATOM 641 C CA . SER A 1 80 ? 10.007 -19.282 19.455 1.00 37.69 80 SER A CA 1
ATOM 642 C C . SER A 1 80 ? 9.580 -18.712 18.094 1.00 37.69 80 SER A C 1
ATOM 644 O O . SER A 1 80 ? 9.755 -17.521 17.846 1.00 37.69 80 SER A O 1
ATOM 646 N N . SER A 1 81 ? 9.041 -19.479 17.152 1.00 35.72 81 SER A N 1
ATOM 647 C CA . SER A 1 81 ? 9.140 -20.926 16.914 1.00 35.72 81 SER A CA 1
ATOM 648 C C . SER A 1 81 ? 9.025 -21.144 15.399 1.00 35.72 81 SER A C 1
ATOM 650 O O . SER A 1 81 ? 8.363 -20.365 14.708 1.00 35.72 81 SER A O 1
ATOM 652 N N . ASP A 1 82 ? 9.674 -22.176 14.857 1.00 40.53 82 ASP A N 1
ATOM 653 C CA . ASP A 1 82 ? 9.532 -22.498 13.435 1.00 40.53 82 ASP A CA 1
ATOM 654 C C . ASP A 1 82 ? 8.109 -22.980 13.120 1.00 40.53 82 ASP A C 1
ATOM 656 O O . ASP A 1 82 ? 7.593 -23.915 13.731 1.00 40.53 82 ASP A O 1
ATOM 660 N N . GLY A 1 83 ? 7.478 -22.339 12.136 1.00 32.88 83 GLY A N 1
ATOM 661 C CA . GLY A 1 83 ? 6.134 -22.679 11.681 1.00 32.88 83 GLY A CA 1
ATOM 662 C C . GLY A 1 83 ? 5.538 -21.575 10.817 1.00 32.88 83 GLY A C 1
ATOM 663 O O . GLY A 1 83 ? 5.071 -20.562 11.327 1.00 32.88 83 GLY A O 1
ATOM 664 N N . CYS A 1 84 ? 5.540 -21.753 9.494 1.00 25.61 84 CYS A N 1
ATOM 665 C CA . CYS A 1 84 ? 4.817 -20.865 8.582 1.00 25.61 84 CYS A CA 1
ATOM 666 C C . CYS A 1 84 ? 3.348 -21.302 8.466 1.00 25.61 84 CYS A C 1
ATOM 668 O O . CYS A 1 84 ? 3.101 -22.370 7.901 1.00 25.61 84 CYS A O 1
ATOM 670 N N . PRO A 1 85 ? 2.359 -20.486 8.878 1.00 38.44 85 PRO A N 1
ATOM 671 C CA . PRO A 1 85 ? 0.982 -20.693 8.455 1.00 38.44 85 PRO A CA 1
ATOM 672 C C . PRO A 1 85 ? 0.866 -20.389 6.956 1.00 38.44 85 PRO A C 1
ATOM 674 O O . PRO A 1 85 ? 1.418 -19.401 6.461 1.00 38.44 85 PRO A O 1
ATOM 677 N N . GLN A 1 86 ? 0.130 -21.223 6.223 1.00 35.25 86 GLN A N 1
ATOM 678 C CA . GLN A 1 86 ? -0.273 -20.921 4.849 1.00 35.25 86 GLN A CA 1
ATOM 679 C C . GLN A 1 86 ? -1.314 -19.790 4.883 1.00 35.25 86 GLN A C 1
ATOM 681 O O . GLN A 1 86 ? -2.460 -19.993 5.272 1.00 35.25 86 GLN A O 1
ATOM 686 N N . TYR A 1 87 ? -0.894 -18.578 4.516 1.00 38.09 87 TYR A N 1
ATOM 687 C CA . TYR A 1 87 ? -1.661 -17.350 4.741 1.00 38.09 87 TYR A CA 1
ATOM 688 C C . TYR A 1 87 ? -2.564 -16.946 3.567 1.00 38.09 87 TYR A C 1
ATOM 690 O O . TYR A 1 87 ? -2.254 -16.016 2.820 1.00 38.09 87 TYR A O 1
ATOM 698 N N . TYR A 1 88 ? -3.724 -17.598 3.461 1.00 42.66 88 TYR A N 1
ATOM 699 C CA . TYR A 1 88 ? -4.875 -17.094 2.704 1.00 42.66 88 TYR A CA 1
ATOM 700 C C . TYR A 1 88 ? -6.185 -17.489 3.396 1.00 42.66 88 TYR A C 1
ATOM 702 O O . TYR A 1 88 ? -6.623 -18.631 3.269 1.00 42.66 88 TYR A O 1
ATOM 710 N N . ASP A 1 89 ? -6.861 -16.539 4.054 1.00 38.62 89 ASP A N 1
ATOM 711 C CA . ASP A 1 89 ? -8.296 -16.698 4.322 1.00 38.62 89 ASP A CA 1
ATOM 712 C C . ASP A 1 89 ? -9.072 -16.494 3.013 1.00 38.62 89 ASP A C 1
ATOM 714 O O . ASP A 1 89 ? -9.531 -15.402 2.678 1.00 38.62 89 ASP A O 1
ATOM 718 N N . ASN A 1 90 ? -9.150 -17.583 2.252 1.00 40.69 90 ASN A N 1
ATOM 719 C CA . ASN A 1 90 ? -10.013 -17.743 1.089 1.00 40.69 90 ASN A CA 1
ATOM 720 C C . ASN A 1 90 ? -11.216 -18.646 1.434 1.00 40.69 90 ASN A C 1
ATOM 722 O O . ASN A 1 90 ? -11.838 -19.215 0.541 1.00 40.69 90 ASN A O 1
ATOM 726 N N . THR A 1 91 ? -11.540 -18.811 2.728 1.00 39.44 91 THR A N 1
ATOM 727 C CA . THR A 1 91 ? -12.527 -19.800 3.212 1.00 39.44 91 THR A CA 1
ATOM 728 C C . THR A 1 91 ? -13.967 -19.497 2.793 1.00 39.44 91 THR A C 1
ATOM 730 O O . THR A 1 91 ? -14.850 -20.338 2.948 1.00 39.44 91 THR A O 1
ATOM 733 N N . ASN A 1 92 ? -14.215 -18.320 2.212 1.00 41.62 92 ASN A N 1
ATOM 734 C CA . ASN A 1 92 ? -15.484 -17.978 1.589 1.00 41.62 92 ASN A CA 1
ATOM 735 C C . ASN A 1 92 ? -15.275 -17.463 0.147 1.00 41.62 92 ASN A C 1
ATOM 737 O O . ASN A 1 92 ? -15.170 -16.246 -0.045 1.00 41.62 92 ASN A O 1
ATOM 741 N N . PRO A 1 93 ? -15.269 -18.348 -0.873 1.00 43.75 93 PRO A N 1
ATOM 742 C CA . PRO A 1 93 ? -15.134 -17.956 -2.282 1.00 43.75 93 PRO A CA 1
ATOM 743 C C . PRO A 1 93 ? -16.263 -17.035 -2.785 1.00 43.75 93 PRO A C 1
ATOM 745 O O . PRO A 1 93 ? -16.096 -16.354 -3.793 1.00 43.75 93 PRO A O 1
ATOM 748 N N . ASN A 1 94 ? -17.386 -16.921 -2.063 1.00 43.06 94 ASN A N 1
ATOM 749 C CA . ASN A 1 94 ? -18.462 -15.980 -2.400 1.00 43.06 94 ASN A CA 1
ATOM 750 C C . ASN A 1 94 ? -18.177 -14.533 -1.944 1.00 43.06 94 ASN A C 1
ATOM 752 O O . ASN A 1 94 ? -18.900 -13.603 -2.316 1.00 43.06 94 ASN A O 1
ATOM 756 N N . LYS A 1 95 ? -17.139 -14.293 -1.130 1.00 58.72 95 LYS A N 1
ATOM 757 C CA . LYS A 1 95 ? -16.843 -12.967 -0.570 1.00 58.72 95 LYS A CA 1
ATOM 758 C C . LYS A 1 95 ? -15.982 -12.134 -1.522 1.00 58.72 95 LYS A C 1
ATOM 760 O O . LYS A 1 95 ? -14.775 -11.998 -1.344 1.00 58.72 95 LYS A O 1
ATOM 765 N N . SER A 1 96 ? -16.643 -11.515 -2.502 1.00 72.00 96 SER A N 1
ATOM 766 C CA . SER A 1 96 ? -16.037 -10.559 -3.443 1.00 72.00 96 SER A CA 1
ATOM 767 C C . SER A 1 96 ? -15.070 -9.581 -2.758 1.00 72.00 96 SER A C 1
ATOM 769 O O . SER A 1 96 ? -15.440 -8.853 -1.830 1.00 72.00 96 SER A O 1
ATOM 771 N N . MET A 1 97 ? -13.819 -9.565 -3.230 1.00 85.62 97 MET A N 1
ATOM 772 C CA . MET A 1 97 ? -12.741 -8.743 -2.680 1.00 85.62 97 MET A CA 1
ATOM 773 C C . MET A 1 97 ? -13.114 -7.256 -2.623 1.00 85.62 97 MET A C 1
ATOM 775 O O . MET A 1 97 ? -13.691 -6.703 -3.564 1.00 85.62 97 MET A O 1
ATOM 779 N N . ASN A 1 98 ? -12.698 -6.568 -1.551 1.00 92.75 98 ASN A N 1
ATOM 780 C CA . ASN A 1 98 ? -12.879 -5.122 -1.441 1.00 92.75 98 ASN A CA 1
ATOM 781 C C . ASN A 1 98 ? -12.284 -4.408 -2.676 1.00 92.75 98 ASN A C 1
ATOM 783 O O . ASN A 1 98 ? -11.091 -4.574 -2.949 1.00 92.75 98 ASN A O 1
ATOM 787 N N . PRO A 1 99 ? -13.056 -3.559 -3.384 1.00 94.69 99 PRO A N 1
ATOM 788 C CA . PRO A 1 99 ? -12.574 -2.860 -4.570 1.00 94.69 99 PRO A CA 1
ATOM 789 C C . PRO A 1 99 ? -11.272 -2.074 -4.366 1.00 94.69 99 PRO A C 1
ATOM 791 O O . PRO A 1 99 ? -10.469 -2.003 -5.286 1.00 94.69 99 PRO A O 1
ATOM 794 N N . ALA A 1 100 ? -11.008 -1.508 -3.184 1.00 96.69 100 ALA A N 1
ATOM 795 C CA . ALA A 1 100 ? -9.749 -0.806 -2.940 1.00 96.69 100 ALA A CA 1
ATOM 796 C C . ALA A 1 100 ? -8.552 -1.779 -2.946 1.00 96.69 100 ALA A C 1
ATOM 798 O O . ALA A 1 100 ? -7.589 -1.547 -3.680 1.00 96.69 100 ALA A O 1
ATOM 799 N N . ALA A 1 101 ? -8.653 -2.901 -2.219 1.00 96.56 101 ALA A N 1
ATOM 800 C CA . ALA A 1 101 ? -7.629 -3.952 -2.200 1.00 96.56 101 ALA A CA 1
ATOM 801 C C . ALA A 1 101 ? -7.413 -4.555 -3.598 1.00 96.56 101 ALA A C 1
ATOM 803 O O . ALA A 1 101 ? -6.274 -4.648 -4.055 1.00 96.56 101 ALA A O 1
ATOM 804 N N . LYS A 1 102 ? -8.499 -4.833 -4.338 1.00 95.62 102 LYS A N 1
ATOM 805 C CA . LYS A 1 102 ? -8.433 -5.291 -5.737 1.00 95.62 102 LYS A CA 1
ATOM 806 C C . LYS A 1 102 ? -7.655 -4.316 -6.622 1.00 95.62 102 LYS A C 1
ATOM 808 O O . LYS A 1 102 ? -6.841 -4.731 -7.443 1.00 95.62 102 LYS A O 1
ATOM 813 N N . GLY A 1 103 ? -7.849 -3.012 -6.423 1.00 96.56 103 GLY A N 1
ATOM 814 C CA . GLY A 1 103 ? -7.099 -1.968 -7.118 1.00 96.56 103 GLY A CA 1
ATOM 815 C C . GLY A 1 103 ? -5.611 -1.939 -6.776 1.00 96.56 103 GLY A C 1
ATOM 816 O O . GLY A 1 103 ? -4.787 -1.712 -7.664 1.00 96.56 103 GLY A O 1
ATOM 817 N N . ALA A 1 104 ? -5.256 -2.204 -5.515 1.00 97.75 104 ALA A N 1
ATOM 818 C CA . ALA A 1 104 ? -3.869 -2.295 -5.066 1.00 97.75 104 ALA A CA 1
ATOM 819 C C . ALA A 1 104 ? -3.173 -3.555 -5.603 1.00 97.75 104 ALA A C 1
ATOM 821 O O . ALA A 1 104 ? -2.053 -3.447 -6.103 1.00 97.75 104 ALA A O 1
ATOM 822 N N . ARG A 1 105 ? -3.849 -4.715 -5.583 1.00 97.62 105 ARG A N 1
ATOM 823 C CA . ARG A 1 105 ? -3.368 -5.953 -6.217 1.00 97.62 105 ARG A CA 1
ATOM 824 C C . ARG A 1 105 ? -3.173 -5.768 -7.720 1.00 97.62 105 ARG A C 1
ATOM 826 O O . ARG A 1 105 ? -2.092 -6.055 -8.223 1.00 97.62 105 ARG A O 1
ATOM 833 N N . MET A 1 106 ? -4.160 -5.205 -8.424 1.00 96.75 106 MET A N 1
ATOM 834 C CA . MET A 1 106 ? -4.075 -4.966 -9.872 1.00 96.75 106 MET A CA 1
ATOM 835 C C . MET A 1 106 ? -2.895 -4.055 -10.220 1.00 96.75 106 MET A C 1
ATOM 837 O O . MET A 1 106 ? -2.128 -4.343 -11.139 1.00 96.75 106 MET A O 1
ATOM 841 N N . LEU A 1 107 ? -2.708 -2.970 -9.462 1.00 97.38 107 LEU A N 1
ATOM 842 C CA . LEU A 1 107 ? -1.576 -2.067 -9.651 1.00 97.38 107 LEU A CA 1
ATOM 843 C C . LEU A 1 107 ? -0.237 -2.764 -9.385 1.00 97.38 107 LEU A C 1
ATOM 845 O O . LEU A 1 107 ? 0.683 -2.615 -10.187 1.00 97.38 107 LEU A O 1
ATOM 849 N N . LEU A 1 108 ? -0.130 -3.538 -8.302 1.00 97.69 108 LEU A N 1
ATOM 850 C CA . LEU A 1 108 ? 1.088 -4.275 -7.972 1.00 97.69 108 LEU A CA 1
ATOM 851 C C . LEU A 1 108 ? 1.440 -5.293 -9.064 1.00 97.69 108 LEU A C 1
ATOM 853 O O . LEU A 1 108 ? 2.550 -5.246 -9.589 1.00 97.69 108 LEU A O 1
ATOM 857 N N . ALA A 1 109 ? 0.488 -6.140 -9.468 1.00 97.31 109 ALA A N 1
ATOM 858 C CA . ALA A 1 109 ? 0.672 -7.084 -10.568 1.00 97.31 109 ALA A CA 1
ATOM 859 C C . ALA A 1 109 ? 1.096 -6.357 -11.854 1.00 97.31 109 ALA A C 1
ATOM 861 O O . ALA A 1 109 ? 2.073 -6.748 -12.494 1.00 97.31 109 ALA A O 1
ATOM 862 N N . THR A 1 110 ? 0.440 -5.238 -12.192 1.00 97.12 110 THR A N 1
ATOM 863 C CA . THR A 1 110 ? 0.767 -4.458 -13.396 1.00 97.12 110 THR A CA 1
ATOM 864 C C . THR A 1 110 ? 2.201 -3.926 -13.350 1.00 97.12 110 THR A C 1
ATOM 866 O O . THR A 1 110 ? 2.907 -4.024 -14.351 1.00 97.12 110 THR A O 1
ATOM 869 N N . MET A 1 111 ? 2.665 -3.426 -12.198 1.00 96.44 111 MET A N 1
ATOM 870 C CA . MET A 1 111 ? 4.030 -2.907 -12.026 1.00 96.44 111 MET A CA 1
ATOM 871 C C . MET A 1 111 ? 5.132 -3.971 -12.148 1.00 96.44 111 MET A C 1
ATOM 873 O O . MET A 1 111 ? 6.269 -3.609 -12.432 1.00 96.44 111 MET A O 1
ATOM 877 N N . PHE A 1 112 ? 4.815 -5.255 -11.972 1.00 97.31 112 PHE A N 1
ATOM 878 C CA . PHE A 1 112 ? 5.736 -6.374 -12.227 1.00 97.31 112 PHE A CA 1
ATOM 879 C C . PHE A 1 112 ? 5.441 -7.125 -13.538 1.00 97.31 112 PHE A C 1
ATOM 881 O O . PHE A 1 112 ? 6.228 -7.981 -13.943 1.00 97.31 112 PHE A O 1
ATOM 888 N N . GLN A 1 113 ? 4.328 -6.803 -14.208 1.00 97.19 113 GLN A N 1
ATOM 889 C CA . GLN A 1 113 ? 3.794 -7.521 -15.372 1.00 97.19 113 GLN A CA 1
ATOM 890 C C . GLN A 1 113 ? 3.599 -9.030 -15.111 1.00 97.19 113 GLN A C 1
ATOM 892 O O . GLN A 1 113 ? 3.819 -9.850 -15.996 1.00 97.19 113 GLN A O 1
ATOM 897 N N . SER A 1 114 ? 3.212 -9.403 -13.883 1.00 96.31 114 SER A N 1
ATOM 898 C CA . SER A 1 114 ? 2.966 -10.798 -13.485 1.00 96.31 114 SER A CA 1
ATOM 899 C C . SER A 1 114 ? 2.089 -10.904 -12.231 1.00 96.31 114 SER A C 1
ATOM 901 O O . SER A 1 114 ? 2.190 -10.071 -11.326 1.00 96.31 114 SER A O 1
ATOM 903 N N . CYS A 1 115 ? 1.285 -11.971 -12.146 1.00 94.38 115 CYS A N 1
ATOM 904 C CA . CYS A 1 115 ? 0.516 -12.327 -10.949 1.00 94.38 115 CYS A CA 1
ATOM 905 C C . CYS A 1 115 ? 1.421 -12.664 -9.751 1.00 94.38 115 CYS A C 1
ATOM 907 O O . CYS A 1 115 ? 1.072 -12.339 -8.622 1.00 94.38 115 CYS A O 1
ATOM 909 N N . ALA A 1 116 ? 2.647 -13.153 -9.980 1.00 94.19 116 ALA A N 1
ATOM 910 C CA . ALA A 1 116 ? 3.573 -13.510 -8.902 1.00 94.19 116 ALA A CA 1
ATOM 911 C C . ALA A 1 116 ? 3.844 -12.355 -7.914 1.00 94.19 116 ALA A C 1
ATOM 913 O O . ALA A 1 116 ? 4.197 -12.589 -6.759 1.00 94.19 116 ALA A O 1
ATOM 914 N N . ALA A 1 117 ? 3.672 -11.096 -8.330 1.00 94.75 117 ALA A N 1
ATOM 915 C CA . ALA A 1 117 ? 3.799 -9.952 -7.433 1.00 94.75 117 ALA A CA 1
ATOM 916 C C . ALA A 1 117 ? 2.679 -9.846 -6.386 1.00 94.75 117 ALA A C 1
ATOM 918 O O . ALA A 1 117 ? 2.917 -9.291 -5.315 1.00 94.75 117 ALA A O 1
ATOM 919 N N . ILE A 1 118 ? 1.485 -10.375 -6.672 1.00 94.94 118 ILE A N 1
ATOM 920 C CA . ILE A 1 118 ? 0.397 -10.482 -5.694 1.00 94.94 118 ILE A CA 1
ATOM 921 C C . ILE A 1 118 ? 0.450 -11.788 -4.901 1.00 94.94 118 ILE A C 1
ATOM 923 O O . ILE A 1 118 ? -0.069 -11.806 -3.795 1.00 94.94 118 ILE A O 1
ATOM 927 N N . ASP A 1 119 ? 1.144 -12.828 -5.362 1.00 92.44 119 ASP A N 1
ATOM 928 C CA . ASP A 1 119 ? 1.235 -14.099 -4.621 1.00 92.44 119 ASP A CA 1
ATOM 929 C C . ASP A 1 119 ? 2.319 -14.094 -3.529 1.00 92.44 119 ASP A C 1
ATOM 931 O O . ASP A 1 119 ? 2.262 -14.868 -2.574 1.00 92.44 119 ASP A O 1
ATOM 935 N N . ASN A 1 120 ? 3.323 -13.219 -3.657 1.00 94.69 120 ASN A N 1
ATOM 936 C CA . ASN A 1 120 ? 4.499 -13.186 -2.785 1.00 94.69 120 ASN A CA 1
ATOM 937 C C . ASN A 1 120 ? 4.404 -12.079 -1.725 1.00 94.69 120 ASN A C 1
ATOM 939 O O . ASN A 1 120 ? 4.244 -10.902 -2.047 1.00 94.69 120 ASN A O 1
ATOM 943 N N . VAL A 1 121 ? 4.575 -12.458 -0.456 1.00 96.56 121 VAL A N 1
ATOM 944 C CA . VAL A 1 121 ? 4.479 -11.570 0.711 1.00 96.56 121 VAL A CA 1
ATOM 945 C C . VAL A 1 121 ? 5.839 -11.454 1.402 1.00 96.56 121 VAL A C 1
ATOM 947 O O . VAL A 1 121 ? 6.488 -12.460 1.679 1.00 96.56 121 VAL A O 1
ATOM 950 N N . ILE A 1 122 ? 6.274 -10.228 1.702 1.00 96.44 122 ILE A N 1
ATOM 951 C CA . ILE A 1 122 ? 7.456 -9.970 2.535 1.00 96.44 122 ILE A CA 1
ATOM 952 C C . ILE A 1 122 ? 7.123 -10.296 3.996 1.00 96.44 122 ILE A C 1
ATOM 954 O O . ILE A 1 122 ? 6.168 -9.748 4.544 1.00 96.44 122 ILE A O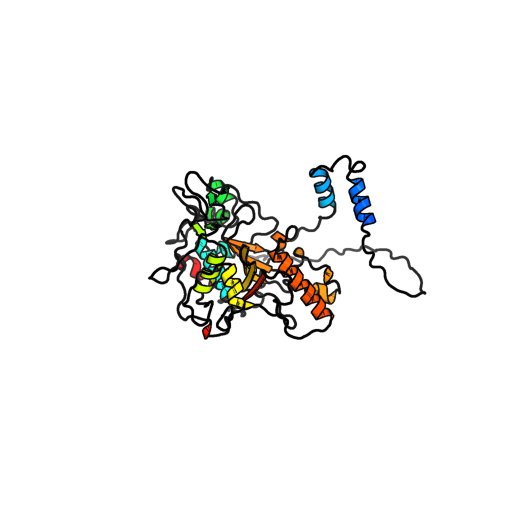 1
ATOM 958 N N . GLY A 1 123 ? 7.934 -11.142 4.629 1.00 96.00 123 GLY A N 1
ATOM 959 C CA . GLY A 1 123 ? 7.849 -11.489 6.050 1.00 96.00 123 GLY A CA 1
ATOM 960 C C . GLY A 1 123 ? 9.151 -11.207 6.817 1.00 96.00 123 GLY A C 1
ATOM 961 O O . GLY A 1 123 ? 10.121 -10.699 6.238 1.00 96.00 123 GLY A O 1
ATOM 962 N N . PRO A 1 124 ? 9.225 -11.574 8.111 1.00 93.25 124 PRO A N 1
ATOM 963 C CA . PRO A 1 124 ? 10.424 -11.409 8.938 1.00 93.25 124 PRO A CA 1
ATOM 964 C C . PRO A 1 124 ? 11.683 -12.009 8.297 1.00 93.25 124 PRO A C 1
ATOM 966 O O . PRO A 1 124 ? 12.680 -11.301 8.146 1.00 93.25 124 PRO A O 1
ATOM 969 N N . SER A 1 125 ? 11.591 -13.252 7.811 1.00 94.12 125 SER A N 1
ATOM 970 C CA . SER A 1 125 ? 12.674 -14.023 7.180 1.00 94.12 125 SER A CA 1
ATOM 971 C C . SER A 1 125 ? 13.081 -13.549 5.778 1.00 94.12 125 SER A C 1
ATOM 973 O O . SER A 1 125 ? 14.118 -13.964 5.264 1.00 94.12 125 SER A O 1
ATOM 975 N N . THR A 1 126 ? 12.314 -12.660 5.134 1.00 95.31 126 THR A N 1
ATOM 976 C CA . THR A 1 126 ? 12.680 -12.125 3.814 1.00 95.31 126 THR A CA 1
ATOM 977 C C . THR A 1 126 ? 14.006 -11.351 3.900 1.00 95.31 126 THR A C 1
ATOM 979 O O . THR A 1 126 ? 14.111 -10.437 4.725 1.00 95.31 126 THR A O 1
ATOM 982 N N . PRO A 1 127 ? 15.020 -11.645 3.066 1.00 92.62 127 PRO A N 1
ATOM 983 C CA . PRO A 1 127 ? 16.318 -10.981 3.153 1.00 92.62 127 PRO A CA 1
ATOM 984 C C . PRO A 1 127 ? 16.253 -9.503 2.746 1.00 92.62 127 PRO A C 1
ATOM 986 O O . PRO A 1 127 ? 15.362 -9.068 2.011 1.00 92.62 127 PRO A O 1
ATOM 989 N N . ASN A 1 128 ? 17.242 -8.725 3.192 1.00 94.62 128 ASN A N 1
ATOM 990 C CA . ASN A 1 128 ? 17.451 -7.365 2.697 1.00 94.62 128 ASN A CA 1
ATOM 991 C C . ASN A 1 128 ? 17.830 -7.374 1.211 1.00 94.62 128 ASN A C 1
ATOM 993 O O . ASN A 1 128 ? 18.645 -8.184 0.761 1.00 94.62 128 ASN A O 1
ATOM 997 N N . LEU A 1 129 ? 17.262 -6.427 0.473 1.00 94.88 129 LEU A N 1
ATOM 998 C CA . LEU A 1 129 ? 17.497 -6.244 -0.951 1.00 94.88 129 LEU A CA 1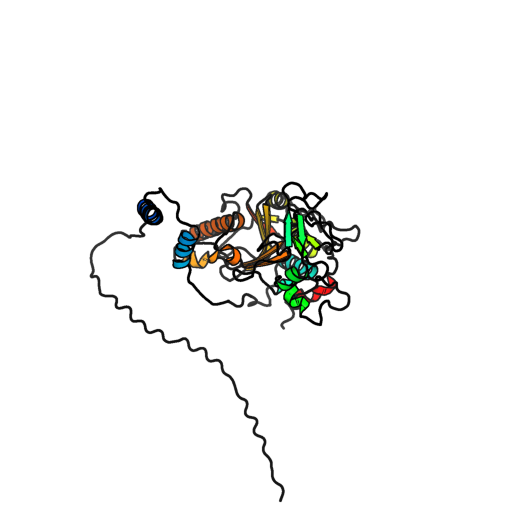
ATOM 999 C C . LEU A 1 129 ? 18.922 -5.741 -1.215 1.00 94.88 129 LEU A C 1
ATOM 1001 O O . LEU A 1 129 ? 19.429 -4.860 -0.515 1.00 94.88 129 LEU A O 1
ATOM 1005 N N . LYS A 1 130 ? 19.573 -6.293 -2.237 1.00 96.88 130 LYS A N 1
ATOM 1006 C CA . LYS A 1 130 ? 20.944 -5.958 -2.653 1.00 96.88 130 LYS A CA 1
ATOM 1007 C C . LYS A 1 130 ? 20.919 -5.179 -3.972 1.00 96.88 130 LYS A C 1
ATOM 1009 O O . LYS A 1 130 ? 19.892 -5.093 -4.634 1.00 96.88 130 LYS A O 1
ATOM 1014 N N . GLY A 1 131 ? 22.043 -4.588 -4.378 1.00 95.06 131 GLY A N 1
ATOM 1015 C CA . GLY A 1 131 ? 22.150 -3.923 -5.687 1.00 95.06 131 GLY A CA 1
ATOM 1016 C C . GLY A 1 131 ? 21.413 -2.582 -5.815 1.00 95.06 131 GLY A C 1
ATOM 1017 O O . GLY A 1 131 ? 21.398 -2.015 -6.906 1.00 95.06 131 GLY A O 1
ATOM 1018 N N . VAL A 1 132 ? 20.836 -2.061 -4.726 1.00 94.69 132 VAL A N 1
ATOM 1019 C CA . VAL A 1 132 ? 20.181 -0.746 -4.640 1.00 94.69 132 VAL A CA 1
ATOM 1020 C C . VAL A 1 132 ? 20.739 0.066 -3.473 1.00 94.69 132 VAL A C 1
ATOM 1022 O O . VAL A 1 132 ? 20.983 -0.468 -2.390 1.00 94.69 132 VAL A O 1
ATOM 1025 N N . ASP A 1 133 ? 20.926 1.366 -3.697 1.00 93.44 133 ASP A N 1
ATOM 1026 C CA . ASP A 1 133 ? 21.298 2.344 -2.676 1.00 93.44 133 ASP A CA 1
ATOM 1027 C C . ASP A 1 133 ? 20.349 3.563 -2.682 1.00 93.44 133 ASP A C 1
ATOM 1029 O O . ASP A 1 133 ? 19.454 3.693 -3.530 1.00 93.44 133 ASP A O 1
ATOM 1033 N N . SER A 1 134 ? 20.492 4.445 -1.682 1.00 92.75 134 SER A N 1
ATOM 1034 C CA . SER A 1 134 ? 19.740 5.705 -1.637 1.00 92.75 134 SER A CA 1
ATOM 1035 C C . SER A 1 134 ? 20.545 6.882 -1.077 1.00 92.75 134 SER A C 1
ATOM 1037 O O . SER A 1 134 ? 21.028 6.853 0.060 1.00 92.75 134 SER A O 1
ATOM 1039 N N . ALA A 1 135 ? 20.608 7.966 -1.849 1.00 92.25 135 ALA A N 1
ATOM 1040 C CA . ALA A 1 135 ? 21.345 9.190 -1.537 1.00 92.25 135 ALA A CA 1
ATOM 1041 C C . ALA A 1 135 ? 20.465 10.441 -1.711 1.00 92.25 135 ALA A C 1
ATOM 1043 O O . ALA A 1 135 ? 19.437 10.406 -2.385 1.00 92.25 135 ALA A O 1
ATOM 1044 N N . ARG A 1 136 ? 20.857 11.579 -1.119 1.00 92.06 136 ARG A N 1
ATOM 1045 C CA . ARG A 1 136 ? 20.173 12.870 -1.367 1.00 92.06 136 ARG A CA 1
ATOM 1046 C C . ARG A 1 136 ? 20.397 13.385 -2.798 1.00 92.06 136 ARG A C 1
ATOM 1048 O O . ARG A 1 136 ? 19.580 14.151 -3.304 1.00 92.06 136 ARG A O 1
ATOM 1055 N N . SER A 1 137 ? 21.471 12.947 -3.451 1.00 92.44 137 SER A N 1
ATOM 1056 C CA . SER A 1 137 ? 21.843 13.324 -4.814 1.00 92.44 137 SER A CA 1
ATOM 1057 C C . SER A 1 137 ? 22.711 12.251 -5.471 1.00 92.44 137 SER A C 1
ATOM 1059 O O . SER A 1 137 ? 23.456 11.562 -4.779 1.00 92.44 137 SER A O 1
ATOM 1061 N N . TYR A 1 138 ? 22.660 12.165 -6.801 1.00 90.94 138 TYR A N 1
ATOM 1062 C CA . TYR A 1 138 ? 23.631 11.432 -7.621 1.00 90.94 138 TYR A CA 1
ATOM 1063 C C . TYR A 1 138 ? 24.108 12.361 -8.741 1.00 90.94 138 TYR A C 1
ATOM 1065 O O . TYR A 1 138 ? 23.312 12.796 -9.580 1.00 90.94 138 TYR A O 1
ATOM 1073 N N . GLY A 1 139 ? 25.395 12.717 -8.724 1.00 90.00 139 GLY A N 1
ATOM 1074 C CA . GLY A 1 139 ? 25.935 13.772 -9.585 1.00 90.00 139 GLY A CA 1
ATOM 1075 C C . GLY A 1 139 ? 25.129 15.071 -9.453 1.00 90.00 139 GLY A C 1
ATOM 1076 O O . GLY A 1 139 ? 24.820 15.517 -8.349 1.00 90.00 139 GLY A O 1
ATOM 1077 N N . LYS A 1 140 ? 24.730 15.653 -10.591 1.00 90.94 140 LYS A N 1
ATOM 1078 C CA . LYS A 1 140 ? 23.932 16.892 -10.645 1.00 90.94 140 LYS A CA 1
ATOM 1079 C C . LYS A 1 140 ? 22.448 16.706 -10.272 1.00 90.94 140 LYS A C 1
ATOM 1081 O O . LYS A 1 140 ? 21.751 17.700 -10.080 1.00 90.94 140 LYS A O 1
ATOM 1086 N N . GLN A 1 141 ? 21.930 15.476 -10.166 1.00 90.50 141 GLN A N 1
ATOM 1087 C CA . GLN A 1 141 ? 20.530 15.248 -9.788 1.00 90.50 141 GLN A CA 1
ATOM 1088 C C . GLN A 1 141 ? 20.371 15.268 -8.265 1.00 90.50 141 GLN A C 1
ATOM 1090 O O . GLN A 1 141 ? 20.958 14.445 -7.564 1.00 90.50 141 GLN A O 1
ATOM 1095 N N . LYS A 1 142 ? 19.509 16.156 -7.761 1.00 89.38 142 LYS A N 1
ATOM 1096 C CA . LYS A 1 142 ? 19.055 16.180 -6.364 1.00 89.38 142 LYS A CA 1
ATOM 1097 C C . LYS A 1 142 ? 17.703 15.470 -6.232 1.00 89.38 142 LYS A C 1
ATOM 1099 O O . LYS A 1 142 ? 16.905 15.475 -7.170 1.00 89.38 142 LYS A O 1
ATOM 1104 N N . GLY A 1 143 ? 17.452 14.853 -5.079 1.00 84.88 143 GLY A N 1
ATOM 1105 C CA . GLY A 1 143 ? 16.118 14.387 -4.703 1.00 84.88 143 GLY A CA 1
ATOM 1106 C C . GLY A 1 143 ? 15.153 15.554 -4.490 1.00 84.88 143 GLY A C 1
ATOM 1107 O O . GLY A 1 143 ? 15.573 16.689 -4.259 1.00 84.88 143 GLY A O 1
ATOM 1108 N N . VAL A 1 144 ? 13.849 15.276 -4.549 1.00 83.94 144 VAL A N 1
ATOM 1109 C CA . VAL A 1 144 ? 12.826 16.242 -4.114 1.00 83.94 144 VAL A CA 1
ATOM 1110 C C . VAL A 1 144 ? 13.002 16.569 -2.622 1.00 83.94 144 VAL A C 1
ATOM 1112 O O . VAL A 1 144 ? 13.562 15.763 -1.879 1.00 83.94 144 VAL A O 1
ATOM 1115 N N . SER A 1 145 ? 12.529 17.735 -2.169 1.00 79.94 145 SER A N 1
ATOM 1116 C CA . SER A 1 145 ? 12.752 18.208 -0.791 1.00 79.94 145 SER A CA 1
ATOM 1117 C C . SER A 1 145 ? 12.359 17.163 0.269 1.00 79.94 145 SER A C 1
ATOM 1119 O O . SER A 1 145 ? 11.281 16.574 0.203 1.00 79.94 145 SER A O 1
ATOM 1121 N N . GLY A 1 146 ? 13.265 16.894 1.216 1.00 71.88 146 GLY A N 1
ATOM 1122 C CA . GLY A 1 146 ? 13.125 15.846 2.241 1.00 71.88 146 GLY A CA 1
ATOM 1123 C C . GLY A 1 146 ? 13.322 14.398 1.753 1.00 71.88 146 GLY A C 1
ATOM 1124 O O . GLY A 1 146 ? 13.337 13.476 2.567 1.00 71.88 146 GLY A O 1
ATOM 1125 N N . GLY A 1 147 ? 13.496 14.172 0.449 1.00 82.56 147 GLY A N 1
ATOM 1126 C CA . GLY A 1 147 ? 13.587 12.853 -0.174 1.00 82.56 147 GLY A CA 1
ATOM 1127 C C . GLY A 1 147 ? 15.001 12.413 -0.556 1.00 82.56 147 GLY A C 1
ATOM 1128 O O . GLY A 1 147 ? 15.832 13.207 -0.991 1.00 82.56 147 GLY A O 1
ATOM 1129 N N . LYS A 1 148 ? 15.250 11.101 -0.477 1.00 90.19 148 LYS A N 1
ATOM 1130 C CA . LYS A 1 148 ? 16.383 10.449 -1.153 1.00 90.19 148 LYS A CA 1
ATOM 1131 C C . LYS A 1 148 ? 15.979 9.967 -2.551 1.00 90.19 148 LYS A C 1
ATOM 1133 O O . LYS A 1 148 ? 14.874 9.448 -2.729 1.00 90.19 148 LYS A O 1
ATOM 1138 N N . LEU A 1 149 ? 16.898 10.061 -3.504 1.00 92.31 149 LEU A N 1
ATOM 1139 C CA . LEU A 1 149 ? 16.856 9.312 -4.758 1.00 92.31 149 LEU A CA 1
ATOM 1140 C C . LEU A 1 149 ? 17.184 7.838 -4.487 1.00 92.31 149 LEU A C 1
ATOM 1142 O O . LEU A 1 149 ? 17.936 7.537 -3.559 1.00 92.31 149 LEU A O 1
ATOM 1146 N N . ARG A 1 150 ? 16.627 6.923 -5.284 1.00 93.19 150 ARG A N 1
ATOM 1147 C CA . ARG A 1 150 ? 16.974 5.491 -5.289 1.00 93.19 150 ARG A CA 1
ATOM 1148 C C . ARG A 1 150 ? 17.696 5.150 -6.583 1.00 93.19 150 ARG A C 1
ATOM 1150 O O . ARG A 1 150 ? 17.236 5.554 -7.651 1.00 93.19 150 ARG A O 1
ATOM 1157 N N . ARG A 1 151 ? 18.791 4.399 -6.499 1.00 93.19 151 ARG A N 1
ATOM 1158 C CA . ARG A 1 151 ? 19.562 3.939 -7.659 1.00 93.19 151 ARG A CA 1
ATOM 1159 C C . ARG A 1 151 ? 19.809 2.444 -7.539 1.00 93.19 151 ARG A C 1
ATOM 1161 O O . ARG A 1 151 ? 20.335 1.984 -6.531 1.00 93.19 151 ARG A O 1
ATOM 1168 N N . ILE A 1 152 ? 19.471 1.703 -8.588 1.00 93.88 152 ILE A N 1
ATOM 1169 C CA . ILE A 1 152 ? 19.955 0.334 -8.760 1.00 93.88 152 ILE A CA 1
ATOM 1170 C C . ILE A 1 152 ? 21.357 0.444 -9.353 1.00 93.88 152 ILE A C 1
ATOM 1172 O O . ILE A 1 152 ? 21.518 0.922 -10.474 1.00 93.88 152 ILE A O 1
ATOM 1176 N N . TYR A 1 153 ? 22.366 0.071 -8.571 1.00 93.69 153 TYR A N 1
ATOM 1177 C CA . TYR A 1 153 ? 23.767 0.047 -8.997 1.00 93.69 153 TYR A CA 1
ATOM 1178 C C . TYR A 1 153 ? 24.187 -1.337 -9.521 1.00 93.69 153 TYR A C 1
ATOM 1180 O O . TYR A 1 153 ? 25.220 -1.457 -10.170 1.00 93.69 153 TYR A O 1
ATOM 1188 N N . SER A 1 154 ? 23.396 -2.386 -9.261 1.00 95.06 154 SER A N 1
ATOM 1189 C CA . SER A 1 154 ? 23.617 -3.729 -9.808 1.00 95.06 154 SER A CA 1
ATOM 1190 C C . SER A 1 154 ? 22.290 -4.462 -10.010 1.00 95.06 154 SER A C 1
ATOM 1192 O O . SER A 1 154 ? 21.728 -5.020 -9.065 1.00 95.06 154 SER A O 1
ATOM 1194 N N . SER A 1 155 ? 21.794 -4.489 -11.253 1.00 94.00 155 SER A N 1
ATOM 1195 C CA . SER A 1 155 ? 20.525 -5.150 -11.598 1.00 94.00 155 SER A CA 1
ATOM 1196 C C . SER A 1 155 ? 20.545 -6.648 -11.289 1.00 94.00 155 SER A C 1
ATOM 1198 O O . SER A 1 155 ? 19.572 -7.158 -10.747 1.00 94.00 155 SER A O 1
ATOM 1200 N N . LYS A 1 156 ? 21.667 -7.345 -11.534 1.00 95.81 156 LYS A N 1
ATOM 1201 C CA . LYS A 1 156 ? 21.824 -8.776 -11.207 1.00 95.81 156 LYS A CA 1
ATOM 1202 C C . LYS A 1 156 ? 21.634 -9.037 -9.709 1.00 95.81 156 LYS A C 1
ATOM 1204 O O . LYS A 1 156 ? 20.845 -9.898 -9.332 1.00 95.81 156 LYS A O 1
ATOM 1209 N N . SER A 1 157 ? 22.303 -8.265 -8.850 1.00 96.75 157 SER A N 1
ATOM 1210 C CA . SER A 1 157 ? 22.151 -8.388 -7.393 1.00 96.75 157 SER A CA 1
ATOM 1211 C C . SER A 1 157 ? 20.752 -7.997 -6.914 1.00 96.75 157 SER A C 1
ATOM 1213 O O . SER A 1 157 ? 20.234 -8.624 -5.992 1.00 96.75 157 SER A O 1
ATOM 1215 N N . TYR A 1 158 ? 20.131 -7.000 -7.549 1.00 95.88 158 TYR A N 1
ATOM 1216 C CA . TYR A 1 158 ? 18.763 -6.574 -7.259 1.00 95.88 158 TYR A CA 1
ATOM 1217 C C . TYR A 1 158 ? 17.746 -7.673 -7.580 1.00 95.88 158 TYR A C 1
ATOM 1219 O O . TYR A 1 158 ? 17.047 -8.138 -6.685 1.00 95.88 158 TYR A O 1
ATOM 1227 N N . ILE A 1 159 ? 17.729 -8.158 -8.825 1.00 96.44 159 ILE A N 1
ATOM 1228 C CA . ILE A 1 159 ? 16.845 -9.234 -9.292 1.00 96.44 159 ILE A CA 1
ATOM 1229 C C . ILE A 1 159 ? 17.008 -10.476 -8.412 1.00 96.44 159 ILE A C 1
ATOM 1231 O O . ILE A 1 159 ? 16.021 -10.965 -7.869 1.00 96.44 159 ILE A O 1
ATOM 1235 N N . ASN A 1 160 ? 18.246 -10.937 -8.202 1.00 97.19 160 ASN A N 1
ATOM 1236 C CA . ASN A 1 160 ? 18.524 -12.178 -7.475 1.00 97.19 160 ASN A CA 1
ATOM 1237 C C . ASN A 1 160 ? 18.152 -12.128 -5.985 1.00 97.19 160 ASN A C 1
ATOM 1239 O O . ASN A 1 160 ? 17.937 -13.181 -5.392 1.00 97.19 160 ASN A O 1
ATOM 1243 N N . SER A 1 161 ? 18.092 -10.941 -5.372 1.00 96.69 161 SER A N 1
ATOM 1244 C CA . SER A 1 161 ? 17.688 -10.782 -3.964 1.00 96.69 161 SER A CA 1
ATOM 1245 C C . SER A 1 161 ? 16.224 -10.368 -3.781 1.00 96.69 161 SER A C 1
ATOM 1247 O O . SER A 1 161 ? 15.722 -10.409 -2.662 1.00 96.69 161 SER A O 1
ATOM 1249 N N . HIS A 1 162 ? 15.517 -10.009 -4.855 1.00 96.81 162 HIS A N 1
ATOM 1250 C CA . HIS A 1 162 ? 14.121 -9.589 -4.799 1.00 96.81 162 HIS A CA 1
ATOM 1251 C C . HIS A 1 162 ? 13.164 -10.789 -4.902 1.00 96.81 162 HIS A C 1
ATOM 1253 O O . HIS A 1 162 ? 13.148 -11.489 -5.915 1.00 96.81 162 HIS A O 1
ATOM 1259 N N . ILE A 1 163 ? 12.283 -10.985 -3.912 1.00 96.50 163 ILE A N 1
ATOM 1260 C CA . ILE A 1 163 ? 11.406 -12.174 -3.813 1.00 96.50 163 ILE A CA 1
ATOM 1261 C C . ILE A 1 163 ? 10.520 -12.446 -5.045 1.00 96.50 163 ILE A C 1
ATOM 1263 O O . ILE A 1 163 ? 10.308 -13.602 -5.394 1.00 96.50 163 ILE A O 1
ATOM 1267 N N . VAL A 1 164 ? 10.038 -11.399 -5.728 1.00 97.00 164 VAL A N 1
ATOM 1268 C CA . VAL A 1 164 ? 9.296 -11.525 -7.000 1.00 97.00 164 VAL A CA 1
ATOM 1269 C C . VAL A 1 164 ? 10.239 -11.720 -8.197 1.00 97.00 164 VAL A C 1
ATOM 1271 O O . VAL A 1 164 ? 10.175 -12.744 -8.868 1.00 97.00 164 VAL A O 1
ATOM 1274 N N . LEU A 1 165 ? 11.133 -10.760 -8.474 1.00 97.38 165 LEU A N 1
ATOM 1275 C CA . LEU A 1 165 ? 11.966 -10.764 -9.688 1.00 97.38 165 LEU A CA 1
ATOM 1276 C C . LEU A 1 165 ? 12.892 -11.985 -9.789 1.00 97.38 165 LEU A C 1
ATOM 1278 O O . LEU A 1 165 ? 13.107 -12.475 -10.889 1.00 97.38 165 LEU A O 1
ATOM 1282 N N . SER A 1 166 ? 13.393 -12.511 -8.667 1.00 97.38 166 SER A N 1
ATOM 1283 C CA . SER A 1 166 ? 14.207 -13.739 -8.643 1.00 97.38 166 SER A CA 1
ATOM 1284 C C . SER A 1 166 ? 13.443 -14.996 -9.075 1.00 97.38 166 SER A C 1
ATOM 1286 O O . SER A 1 166 ? 14.071 -15.956 -9.523 1.00 97.38 166 SER A O 1
ATOM 1288 N N . LYS A 1 167 ? 12.106 -15.000 -8.956 1.00 96.69 167 LYS A N 1
ATOM 1289 C CA . LYS A 1 167 ? 11.227 -16.044 -9.503 1.00 96.69 167 LYS A CA 1
ATOM 1290 C C . LYS A 1 167 ? 10.952 -15.793 -10.984 1.00 96.69 167 LYS A C 1
ATOM 1292 O O . LYS A 1 167 ? 11.129 -16.700 -11.784 1.00 96.69 167 LYS A O 1
ATOM 1297 N N . LEU A 1 168 ? 10.623 -14.552 -11.358 1.00 97.19 168 LEU A N 1
ATOM 1298 C CA . LEU A 1 168 ? 10.375 -14.167 -12.757 1.00 97.19 168 LEU A CA 1
ATOM 1299 C C . LEU A 1 168 ? 11.601 -14.387 -13.660 1.00 97.19 168 LEU A C 1
ATOM 1301 O O . LEU A 1 168 ? 11.455 -14.827 -14.788 1.00 97.19 168 LEU A O 1
ATOM 1305 N N . ALA A 1 169 ? 12.816 -14.168 -13.152 1.00 97.44 169 ALA A N 1
ATOM 1306 C CA . ALA A 1 169 ? 14.065 -14.445 -13.869 1.00 97.44 169 ALA A CA 1
ATOM 1307 C C . ALA A 1 169 ? 14.370 -15.945 -14.069 1.00 97.44 169 ALA A C 1
ATOM 1309 O O . ALA A 1 169 ? 15.353 -16.279 -14.727 1.00 97.44 169 ALA A O 1
ATOM 1310 N N . LYS A 1 170 ? 13.568 -16.841 -13.477 1.00 96.81 170 LYS A N 1
ATOM 1311 C CA . LYS A 1 170 ? 13.655 -18.302 -13.630 1.00 96.81 170 LYS A CA 1
ATOM 1312 C C . LYS A 1 170 ? 12.452 -18.892 -14.373 1.00 96.81 170 LYS A C 1
ATOM 1314 O O . LYS A 1 170 ? 12.453 -20.089 -14.638 1.00 96.81 170 LYS A O 1
ATOM 1319 N N . ASP A 1 171 ? 11.433 -18.087 -14.670 1.00 96.31 171 ASP A N 1
ATOM 1320 C CA . ASP A 1 171 ? 10.243 -18.518 -15.400 1.00 96.31 171 ASP A CA 1
ATOM 1321 C C . ASP A 1 171 ? 10.493 -18.372 -16.911 1.00 96.31 171 ASP A C 1
ATOM 1323 O O . ASP A 1 171 ? 10.613 -17.243 -17.392 1.00 96.31 171 ASP A O 1
ATOM 1327 N N . PRO A 1 172 ? 10.567 -19.473 -17.684 1.00 95.25 172 PRO A N 1
ATOM 1328 C CA . PRO A 1 172 ? 10.800 -19.406 -19.126 1.00 95.25 172 PRO A CA 1
ATOM 1329 C C . PRO A 1 172 ? 9.642 -18.749 -19.896 1.00 95.25 172 PRO A C 1
ATOM 1331 O O . PRO A 1 172 ? 9.818 -18.381 -21.054 1.00 95.25 172 PRO A O 1
ATOM 1334 N N . ASN A 1 173 ? 8.471 -18.577 -19.271 1.00 94.44 173 ASN A N 1
ATOM 1335 C CA . ASN A 1 173 ? 7.311 -17.911 -19.865 1.00 94.44 173 ASN A CA 1
ATOM 1336 C C . ASN A 1 173 ? 7.270 -16.402 -19.566 1.00 94.44 173 ASN A C 1
ATOM 1338 O O . ASN A 1 173 ? 6.328 -15.722 -19.986 1.00 94.44 173 ASN A O 1
ATOM 1342 N N . TYR A 1 174 ? 8.254 -15.867 -18.832 1.00 96.19 174 TYR A N 1
ATOM 1343 C CA . TYR A 1 174 ? 8.309 -14.455 -18.469 1.00 96.19 174 TYR A CA 1
ATOM 1344 C C . TYR A 1 174 ? 9.268 -13.644 -19.369 1.00 96.19 174 TYR A C 1
ATOM 1346 O O . TYR A 1 174 ? 10.427 -14.025 -19.533 1.00 96.19 174 TYR A O 1
ATOM 1354 N N . PRO A 1 175 ? 8.856 -12.461 -19.871 1.00 95.19 175 PRO A N 1
ATOM 1355 C CA . PRO A 1 175 ? 7.502 -11.914 -19.837 1.00 95.19 175 PRO A CA 1
ATOM 1356 C C . PRO A 1 175 ? 6.584 -12.632 -20.836 1.00 95.19 175 PRO A C 1
ATOM 1358 O O . PRO A 1 175 ? 7.015 -13.031 -21.917 1.00 95.19 175 PRO A O 1
ATOM 1361 N N . ALA A 1 176 ? 5.290 -12.706 -20.518 1.00 92.44 176 ALA A N 1
ATOM 1362 C CA . ALA A 1 176 ? 4.293 -13.215 -21.457 1.00 92.44 176 ALA A CA 1
ATOM 1363 C C . ALA A 1 176 ? 4.293 -12.406 -22.773 1.00 92.44 176 ALA A C 1
ATOM 1365 O O . ALA A 1 176 ? 4.623 -11.215 -22.799 1.00 92.44 176 ALA A O 1
ATOM 1366 N N . LYS A 1 177 ? 3.900 -13.039 -23.886 1.00 93.00 177 LYS A N 1
ATOM 1367 C CA . LYS A 1 177 ? 3.926 -12.421 -25.224 1.00 93.00 177 LYS A CA 1
ATOM 1368 C C . LYS A 1 177 ? 3.147 -11.096 -25.250 1.00 93.00 177 LYS A C 1
ATOM 1370 O O . LYS A 1 177 ? 1.955 -11.060 -24.968 1.00 93.00 177 LYS A O 1
ATOM 1375 N N . GLY A 1 178 ? 3.826 -10.011 -25.633 1.00 92.88 178 GLY A N 1
ATOM 1376 C CA . GLY A 1 178 ? 3.263 -8.651 -25.673 1.00 92.88 178 GLY A CA 1
ATOM 1377 C C . GLY A 1 178 ? 3.398 -7.852 -24.367 1.00 92.88 178 GLY A C 1
ATOM 1378 O O . GLY A 1 178 ? 3.059 -6.669 -24.345 1.00 92.88 178 GLY A O 1
ATOM 1379 N N . CYS A 1 179 ? 3.928 -8.459 -23.305 1.00 95.25 179 CYS A N 1
ATOM 1380 C CA . CYS A 1 179 ? 4.153 -7.828 -22.006 1.00 95.25 179 CYS A CA 1
ATOM 1381 C C . CYS A 1 179 ? 5.593 -7.328 -21.852 1.00 95.25 179 CYS A C 1
ATOM 1383 O O . CYS A 1 179 ? 6.496 -7.709 -22.598 1.00 95.25 179 CYS A O 1
ATOM 1385 N N . LYS A 1 180 ? 5.820 -6.430 -20.889 1.00 94.31 180 LYS A N 1
ATOM 1386 C CA . LYS A 1 180 ? 7.152 -5.857 -20.643 1.00 94.31 180 LYS A CA 1
ATOM 1387 C C . LYS A 1 180 ? 7.910 -6.689 -19.612 1.00 94.31 180 LYS A C 1
ATOM 1389 O O . LYS A 1 180 ? 7.386 -6.956 -18.536 1.00 94.31 180 LYS A O 1
ATOM 1394 N N . SER A 1 181 ? 9.167 -7.015 -19.907 1.00 95.44 181 SER A N 1
ATOM 1395 C CA . SER A 1 181 ? 10.103 -7.503 -18.892 1.00 95.44 181 SER A CA 1
ATOM 1396 C C . SER A 1 181 ? 10.363 -6.398 -17.868 1.00 95.44 181 SER A C 1
ATOM 1398 O O . SER A 1 181 ? 10.815 -5.299 -18.203 1.00 95.44 181 SER A O 1
ATOM 1400 N N . MET A 1 182 ? 10.094 -6.702 -16.601 1.00 94.88 182 MET A N 1
ATOM 1401 C CA . MET A 1 182 ? 10.448 -5.856 -15.463 1.00 94.88 182 MET A CA 1
ATOM 1402 C C . MET A 1 182 ? 11.803 -6.244 -14.856 1.00 94.88 182 MET A C 1
ATOM 1404 O O . MET A 1 182 ? 12.183 -5.695 -13.828 1.00 94.88 182 MET A O 1
ATOM 1408 N N . LEU A 1 183 ? 12.572 -7.130 -15.500 1.00 95.19 183 LEU A N 1
ATOM 1409 C CA . LEU A 1 183 ? 13.971 -7.385 -15.138 1.00 95.19 183 LEU A CA 1
ATOM 1410 C C . LEU A 1 183 ? 14.877 -6.227 -15.600 1.00 95.19 183 LEU A C 1
ATOM 1412 O O . LEU A 1 183 ? 15.812 -5.851 -14.897 1.00 95.19 183 LEU A O 1
ATOM 1416 N N . ASP A 1 184 ? 14.547 -5.590 -16.727 1.00 91.25 184 ASP A N 1
ATOM 1417 C CA . ASP A 1 184 ? 15.344 -4.502 -17.318 1.00 91.25 184 ASP A CA 1
ATOM 1418 C C . ASP A 1 184 ? 15.105 -3.135 -16.653 1.00 91.25 184 ASP A C 1
ATOM 1420 O O . ASP A 1 184 ? 15.968 -2.249 -16.682 1.00 91.25 184 ASP A O 1
ATOM 1424 N N . LYS A 1 185 ? 13.899 -2.941 -16.094 1.00 91.50 185 LYS A N 1
ATOM 1425 C CA . LYS A 1 185 ? 13.414 -1.690 -15.470 1.00 91.50 185 LYS A CA 1
ATOM 1426 C C . LYS A 1 185 ? 12.563 -1.957 -14.218 1.00 91.50 185 LYS A C 1
ATOM 1428 O O . LYS A 1 185 ? 11.430 -1.463 -14.139 1.00 91.50 185 LYS A O 1
ATOM 1433 N N . PRO A 1 186 ? 13.078 -2.722 -13.241 1.00 93.62 186 PRO A N 1
ATOM 1434 C CA . PRO A 1 186 ? 12.297 -3.184 -12.099 1.00 93.62 186 PRO A CA 1
ATOM 1435 C C . PRO A 1 186 ? 11.658 -2.034 -11.313 1.00 93.62 186 PRO A C 1
ATOM 1437 O O . PRO A 1 186 ? 12.188 -0.916 -11.310 1.00 93.62 186 PRO A O 1
ATOM 1440 N N . PRO A 1 187 ? 10.509 -2.280 -10.666 1.00 93.81 187 PRO A N 1
ATOM 1441 C CA . PRO A 1 187 ? 9.834 -1.273 -9.864 1.00 93.81 187 PRO A CA 1
ATOM 1442 C C . PRO A 1 187 ? 10.593 -1.006 -8.562 1.00 93.81 187 PRO A C 1
ATOM 1444 O O . PRO A 1 187 ? 10.986 -1.923 -7.851 1.00 93.81 187 PRO A O 1
ATOM 1447 N N . VAL A 1 188 ? 10.767 0.271 -8.224 1.00 93.88 188 VAL A N 1
ATOM 1448 C CA . VAL A 1 188 ? 11.396 0.739 -6.982 1.00 93.88 188 VAL A CA 1
ATOM 1449 C C . VAL A 1 188 ? 10.529 1.787 -6.292 1.00 93.88 188 VAL A C 1
ATOM 1451 O O . VAL A 1 188 ? 9.729 2.495 -6.913 1.00 93.88 188 VAL A O 1
ATOM 1454 N N . TYR A 1 189 ? 10.736 1.960 -4.987 1.00 91.69 189 TYR A N 1
ATOM 1455 C CA . TYR A 1 189 ? 10.182 3.117 -4.291 1.00 91.69 189 TYR A CA 1
ATOM 1456 C C . TYR A 1 189 ? 10.888 4.392 -4.754 1.00 91.69 189 TYR A C 1
ATOM 1458 O O . TYR A 1 189 ? 12.097 4.540 -4.574 1.00 91.69 189 TYR A O 1
ATOM 1466 N N . GLY A 1 190 ? 10.120 5.348 -5.273 1.00 90.81 190 GLY A N 1
ATOM 1467 C CA . GLY A 1 190 ? 10.607 6.694 -5.549 1.00 90.81 190 GLY A CA 1
ATOM 1468 C C . GLY A 1 190 ? 9.789 7.719 -4.776 1.00 90.81 190 GLY A C 1
ATOM 1469 O O . GLY A 1 190 ? 8.643 7.986 -5.120 1.00 90.81 190 GLY A O 1
ATOM 1470 N N . TYR A 1 191 ? 10.365 8.321 -3.735 1.00 89.56 191 TYR A N 1
ATOM 1471 C CA . TYR A 1 191 ? 9.688 9.392 -2.998 1.00 89.56 191 TYR A CA 1
ATOM 1472 C C . TYR A 1 191 ? 9.436 10.603 -3.910 1.00 89.56 191 TYR A C 1
ATOM 1474 O O . TYR A 1 191 ? 10.355 11.085 -4.567 1.00 89.56 191 TYR A O 1
ATOM 1482 N N . GLY A 1 192 ? 8.189 11.078 -3.957 1.00 88.31 192 GLY A N 1
ATOM 1483 C CA . GLY A 1 192 ? 7.755 12.132 -4.877 1.00 88.31 192 GLY A CA 1
ATOM 1484 C C . GLY A 1 192 ? 7.527 11.674 -6.322 1.00 88.31 192 GLY A C 1
ATOM 1485 O O . GLY A 1 192 ? 7.136 12.501 -7.148 1.00 88.31 192 GLY A O 1
ATOM 1486 N N . SER A 1 193 ? 7.727 10.388 -6.643 1.00 91.00 193 SER A N 1
ATOM 1487 C CA . SER A 1 193 ? 7.405 9.803 -7.949 1.00 91.00 193 SER A CA 1
ATOM 1488 C C . SER A 1 193 ? 5.891 9.680 -8.120 1.00 91.00 193 SER A C 1
ATOM 1490 O O . SER A 1 193 ? 5.291 8.617 -7.954 1.00 91.00 19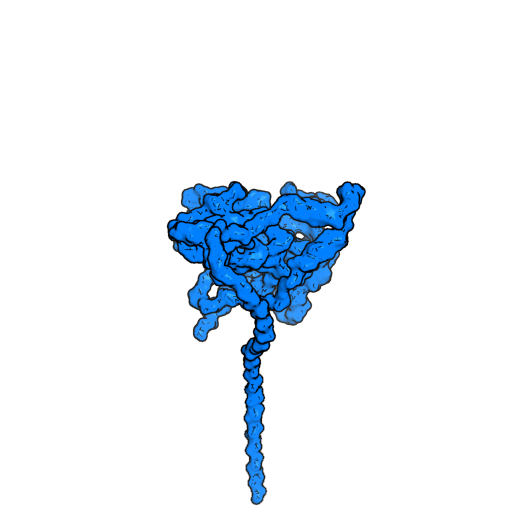3 SER A O 1
ATOM 1492 N N . ARG A 1 194 ? 5.265 10.818 -8.408 1.00 89.12 194 ARG A N 1
ATOM 1493 C CA . ARG A 1 194 ? 3.825 10.950 -8.599 1.00 89.12 194 ARG A CA 1
ATOM 1494 C C . ARG A 1 194 ? 3.473 10.676 -10.047 1.00 89.12 194 ARG A C 1
ATOM 1496 O O . ARG A 1 194 ? 3.932 11.375 -10.947 1.00 89.12 194 ARG A O 1
ATOM 1503 N N . THR A 1 195 ? 2.625 9.684 -10.261 1.00 80.31 195 THR A N 1
ATOM 1504 C CA . THR A 1 195 ? 2.014 9.423 -11.558 1.00 80.31 195 THR A CA 1
ATOM 1505 C C . THR A 1 195 ? 0.785 10.315 -11.753 1.00 80.31 195 THR A C 1
ATOM 1507 O O . THR A 1 195 ? 0.024 10.592 -10.820 1.00 80.31 195 THR A O 1
ATOM 1510 N N . GLY A 1 196 ? 0.612 10.798 -12.982 1.00 82.44 196 GLY A N 1
ATOM 1511 C CA . GLY A 1 196 ? -0.582 11.507 -13.435 1.00 82.44 196 GLY A CA 1
ATOM 1512 C C . GLY A 1 196 ? -1.348 10.677 -14.462 1.00 82.44 196 GLY A C 1
ATOM 1513 O O . GLY A 1 196 ? -0.778 9.797 -15.110 1.00 82.44 196 GLY A O 1
ATOM 1514 N N . VAL A 1 197 ? -2.633 10.982 -14.626 1.00 86.00 197 VAL A N 1
ATOM 1515 C CA . VAL A 1 197 ? -3.471 10.422 -15.693 1.00 86.00 197 VAL A CA 1
ATOM 1516 C C . VAL A 1 197 ? -3.255 11.224 -16.979 1.00 86.00 197 VAL A C 1
ATOM 1518 O O . VAL A 1 197 ? -3.262 12.454 -16.961 1.00 86.00 197 VAL A O 1
ATOM 1521 N N . SER A 1 198 ? -3.042 10.535 -18.099 1.00 85.44 198 SER A N 1
ATOM 1522 C CA . SER A 1 198 ? -2.928 11.133 -19.432 1.00 85.44 198 SER A CA 1
ATOM 1523 C C . SER A 1 198 ? -4.260 11.716 -19.919 1.00 85.44 198 SER A C 1
ATOM 1525 O O . SER A 1 198 ? -5.329 11.338 -19.443 1.00 85.44 198 SER A O 1
ATOM 1527 N N . LYS A 1 199 ? -4.222 12.543 -20.976 1.00 77.25 199 LYS A N 1
ATOM 1528 C CA . LYS A 1 199 ? -5.438 12.971 -21.703 1.00 77.25 199 LYS A CA 1
ATOM 1529 C C . LYS A 1 199 ? -6.314 11.785 -22.161 1.00 77.25 199 LYS A C 1
ATOM 1531 O O . LYS A 1 199 ? -7.526 11.920 -22.234 1.00 77.25 199 LYS A O 1
ATOM 1536 N N . SER A 1 200 ? -5.711 10.618 -22.413 1.00 80.44 200 SER A N 1
ATOM 1537 C CA . SER A 1 200 ? -6.394 9.367 -22.780 1.00 80.44 200 SER A CA 1
ATOM 1538 C C . SER A 1 200 ? -6.921 8.535 -21.593 1.00 80.44 200 SER A C 1
ATOM 1540 O O . SER A 1 200 ? -7.393 7.419 -21.798 1.00 80.44 200 SER A O 1
ATOM 1542 N N . GLY A 1 201 ? -6.846 9.039 -20.355 1.00 84.25 201 GLY A N 1
ATOM 1543 C CA . GLY A 1 201 ? -7.367 8.351 -19.166 1.00 84.25 201 GLY A CA 1
ATOM 1544 C C . GLY A 1 201 ? -6.472 7.236 -18.606 1.00 84.25 201 GLY A C 1
ATOM 1545 O O . GLY A 1 201 ? -6.942 6.436 -17.796 1.00 84.25 201 GLY A O 1
ATOM 1546 N N . GLY A 1 202 ? -5.204 7.166 -19.028 1.00 90.00 202 GLY A N 1
ATOM 1547 C CA . GLY A 1 202 ? -4.255 6.127 -18.619 1.00 90.00 202 GLY A CA 1
ATOM 1548 C C . GLY A 1 202 ? -3.142 6.625 -17.692 1.00 90.00 202 GLY A C 1
ATOM 1549 O O . GLY A 1 202 ? -2.668 7.752 -17.834 1.00 90.00 202 GLY A O 1
ATOM 1550 N N . VAL A 1 203 ? -2.678 5.781 -16.770 1.00 91.62 203 VAL A N 1
ATOM 1551 C CA . VAL A 1 203 ? -1.485 6.031 -15.942 1.00 91.62 203 VAL A CA 1
ATOM 1552 C C . VAL A 1 203 ? -0.280 5.312 -16.534 1.00 91.62 203 VAL A C 1
ATOM 1554 O O . VAL A 1 203 ? -0.312 4.100 -16.730 1.00 91.62 203 VAL A O 1
ATOM 1557 N N . LYS A 1 204 ? 0.801 6.063 -16.778 1.00 91.12 204 LYS A N 1
ATOM 1558 C CA . LYS A 1 204 ? 2.095 5.507 -17.197 1.00 91.12 204 LYS A CA 1
ATOM 1559 C C . LYS A 1 204 ? 2.838 4.976 -15.973 1.00 91.12 204 LYS A C 1
ATOM 1561 O O . LYS A 1 204 ? 3.057 5.739 -15.033 1.00 91.12 204 LYS A O 1
ATOM 1566 N N . LEU A 1 205 ? 3.211 3.699 -15.994 1.00 90.69 205 LEU A N 1
ATOM 1567 C CA . LEU A 1 205 ? 3.825 2.997 -14.860 1.00 90.69 205 LEU A CA 1
ATOM 1568 C C . LEU A 1 205 ? 5.303 2.680 -15.100 1.00 90.69 205 LEU A C 1
ATOM 1570 O O . LEU A 1 205 ? 6.101 2.733 -14.167 1.00 90.69 205 LEU A O 1
ATOM 1574 N N . PHE A 1 206 ? 5.710 2.433 -16.347 1.00 91.25 206 PHE A N 1
ATOM 1575 C CA . PHE A 1 206 ? 7.056 1.933 -16.665 1.00 91.25 206 PHE A CA 1
ATOM 1576 C C . PHE A 1 206 ? 8.063 3.059 -16.926 1.00 91.25 206 PHE A C 1
ATOM 1578 O O . PHE A 1 206 ? 8.812 3.049 -17.906 1.00 91.25 206 PHE A O 1
ATOM 1585 N N . LYS A 1 207 ? 8.053 4.079 -16.060 1.00 87.62 207 LYS A N 1
ATOM 1586 C CA . LYS A 1 207 ? 8.924 5.256 -16.157 1.00 87.62 207 LYS A CA 1
ATOM 1587 C C . LYS A 1 207 ? 9.630 5.552 -14.839 1.00 87.62 207 LYS A C 1
ATOM 1589 O O . LYS A 1 207 ? 9.053 5.401 -13.764 1.00 87.62 207 LYS A O 1
ATOM 1594 N N . GLY A 1 208 ? 10.863 6.044 -14.945 1.00 84.25 208 GLY A N 1
ATOM 1595 C CA . GLY A 1 208 ? 11.571 6.642 -13.819 1.00 84.25 208 GLY A CA 1
ATOM 1596 C C . GLY A 1 208 ? 10.819 7.864 -13.299 1.00 84.25 208 GLY A C 1
ATOM 1597 O O . GLY A 1 208 ? 10.439 8.744 -14.073 1.00 84.25 208 GLY A O 1
ATOM 1598 N N . GLY A 1 209 ? 10.590 7.900 -11.989 1.00 87.00 209 GLY A N 1
ATOM 1599 C CA . GLY A 1 209 ? 9.989 9.043 -11.304 1.00 87.00 209 GLY A CA 1
ATOM 1600 C C . GLY A 1 209 ? 11.034 9.935 -10.628 1.00 87.00 209 GLY A C 1
ATOM 1601 O O . GLY A 1 209 ? 12.216 9.603 -10.580 1.00 87.00 209 GLY A O 1
ATOM 1602 N N . SER A 1 210 ? 10.603 11.067 -10.071 1.00 88.56 210 SER A N 1
ATOM 1603 C CA . SER A 1 210 ? 11.491 12.068 -9.450 1.00 88.56 210 SER A CA 1
ATOM 1604 C C . SER A 1 210 ? 12.292 11.549 -8.246 1.00 88.56 210 SER A C 1
ATOM 1606 O O . SER A 1 210 ? 13.349 12.099 -7.942 1.00 88.56 210 SER A O 1
ATOM 1608 N N . GLY A 1 211 ? 11.825 10.484 -7.586 1.00 90.94 211 GLY A N 1
ATOM 1609 C CA . GLY A 1 211 ? 12.535 9.789 -6.510 1.00 90.94 211 GLY A CA 1
ATOM 1610 C C . GLY A 1 211 ? 13.504 8.696 -6.975 1.00 90.94 211 GLY A C 1
ATOM 1611 O O . GLY A 1 211 ? 14.046 7.983 -6.130 1.00 90.94 211 GLY A O 1
ATOM 1612 N N . VAL A 1 212 ? 13.712 8.533 -8.284 1.00 92.75 212 VAL A N 1
ATOM 1613 C CA . VAL A 1 212 ? 14.629 7.554 -8.889 1.00 92.75 212 VAL A CA 1
ATOM 1614 C C . VAL A 1 212 ? 15.800 8.294 -9.544 1.00 92.75 212 VAL A C 1
ATOM 1616 O O . VAL A 1 212 ? 15.630 9.353 -10.153 1.00 92.75 212 VAL A O 1
ATOM 1619 N N . ALA A 1 213 ? 17.010 7.762 -9.395 1.00 92.19 213 ALA A N 1
ATOM 1620 C CA . ALA A 1 213 ? 18.194 8.296 -10.051 1.00 92.19 213 ALA A CA 1
ATOM 1621 C C . ALA A 1 213 ? 18.116 8.089 -11.572 1.00 92.19 213 ALA A C 1
ATOM 1623 O O . ALA A 1 213 ? 17.731 7.022 -12.050 1.00 92.19 213 ALA A O 1
ATOM 1624 N N . LYS A 1 214 ? 18.512 9.107 -12.336 1.00 89.19 214 LYS A N 1
ATOM 1625 C CA . LYS A 1 214 ? 18.659 9.034 -13.789 1.00 89.19 214 LYS A CA 1
ATOM 1626 C C . LYS A 1 214 ? 19.847 8.132 -14.125 1.00 89.19 214 LYS A C 1
ATOM 1628 O O . LYS A 1 214 ? 20.985 8.437 -13.781 1.00 89.19 214 LYS A O 1
ATOM 1633 N N . THR A 1 215 ? 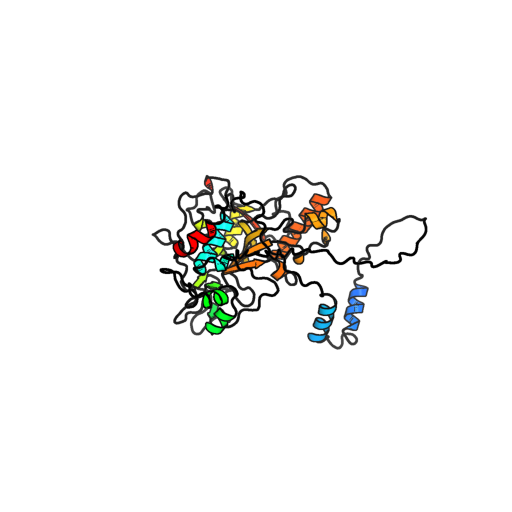19.560 7.043 -14.821 1.00 83.88 215 THR A N 1
ATOM 1634 C CA . THR A 1 215 ? 20.520 6.113 -15.428 1.00 83.88 215 THR A CA 1
ATOM 1635 C C . THR A 1 215 ? 20.126 5.901 -16.896 1.00 83.88 215 THR A C 1
ATOM 1637 O O . THR A 1 215 ? 19.091 6.409 -17.335 1.00 83.88 215 THR A O 1
ATOM 1640 N N . SER A 1 216 ? 20.921 5.155 -17.667 1.00 76.75 216 SER A N 1
ATOM 1641 C CA . SER A 1 216 ? 20.582 4.774 -19.051 1.00 76.75 216 SER A CA 1
ATOM 1642 C C . SER A 1 216 ? 19.308 3.916 -19.138 1.00 76.75 216 SER A C 1
ATOM 1644 O O . SER A 1 216 ? 18.496 4.105 -20.042 1.00 76.75 216 SER A O 1
ATOM 1646 N N . SER A 1 217 ? 19.084 3.033 -18.159 1.00 78.44 217 SER A N 1
ATOM 1647 C CA . SER A 1 217 ? 17.824 2.305 -17.956 1.00 78.44 217 SER A CA 1
ATOM 1648 C C . SER A 1 217 ? 17.274 2.600 -16.552 1.00 78.44 217 SER A C 1
ATOM 1650 O O . SER A 1 217 ? 17.632 1.909 -15.594 1.00 78.44 217 SER A O 1
ATOM 1652 N N . PRO A 1 218 ? 16.458 3.658 -16.376 1.00 81.25 218 PRO A N 1
ATOM 1653 C CA . PRO A 1 218 ? 15.929 4.011 -15.067 1.00 81.25 218 PRO A CA 1
ATOM 1654 C C . PRO A 1 218 ? 14.839 3.025 -14.638 1.00 81.25 218 PRO A C 1
ATOM 1656 O O . PRO A 1 218 ? 13.903 2.742 -15.390 1.00 81.25 218 PRO A O 1
ATOM 1659 N N . ALA A 1 219 ? 14.952 2.557 -13.395 1.00 86.56 219 ALA A N 1
ATOM 1660 C CA . ALA A 1 219 ? 13.942 1.763 -12.705 1.00 86.56 219 ALA A CA 1
ATOM 1661 C C . ALA A 1 219 ? 12.576 2.478 -12.687 1.00 86.56 219 ALA A C 1
ATOM 1663 O O . ALA A 1 219 ? 12.511 3.711 -12.644 1.00 86.56 219 ALA A O 1
ATOM 1664 N N . SER A 1 220 ? 11.478 1.721 -12.705 1.00 89.44 220 SER A N 1
ATOM 1665 C CA . SER A 1 220 ? 10.133 2.308 -12.653 1.00 89.44 220 SER A CA 1
ATOM 1666 C C . SER A 1 220 ? 9.810 2.788 -11.233 1.00 89.44 220 SER A C 1
ATOM 1668 O O . SER A 1 220 ? 10.084 2.093 -10.261 1.00 89.44 220 SER A O 1
ATOM 1670 N N . GLY A 1 221 ? 9.289 4.009 -11.079 1.00 91.31 221 GLY A N 1
ATOM 1671 C CA . GLY A 1 221 ? 9.188 4.658 -9.766 1.00 91.31 221 GLY A CA 1
ATOM 1672 C C . GLY A 1 221 ? 7.785 5.131 -9.411 1.00 91.31 221 GLY A C 1
ATOM 1673 O O . GLY A 1 221 ? 7.199 5.910 -10.157 1.00 91.31 221 GLY A O 1
ATOM 1674 N N . ILE A 1 222 ? 7.299 4.766 -8.220 1.00 94.25 222 ILE A N 1
ATOM 1675 C CA . ILE A 1 222 ? 6.043 5.292 -7.657 1.00 94.25 222 ILE A CA 1
ATOM 1676 C C . ILE A 1 222 ? 6.186 5.625 -6.161 1.00 94.25 222 ILE A C 1
ATOM 1678 O O . ILE A 1 222 ? 6.849 4.889 -5.422 1.00 94.25 222 ILE A O 1
ATOM 1682 N N . ASP A 1 223 ? 5.572 6.723 -5.705 1.00 93.94 223 ASP A N 1
ATOM 1683 C CA . ASP A 1 223 ? 5.472 7.059 -4.274 1.00 93.94 223 ASP A CA 1
ATOM 1684 C C . ASP A 1 223 ? 4.284 6.354 -3.589 1.00 93.94 223 ASP A C 1
ATOM 1686 O O . ASP A 1 223 ? 3.360 5.877 -4.249 1.00 93.94 223 ASP A O 1
ATOM 1690 N N . CYS A 1 224 ? 4.301 6.273 -2.255 1.00 96.00 224 CYS A N 1
ATOM 1691 C CA . CYS A 1 224 ? 3.279 5.572 -1.472 1.00 96.00 224 CYS A CA 1
ATOM 1692 C C . CYS A 1 224 ? 1.855 6.093 -1.716 1.00 96.00 224 CYS A C 1
ATOM 1694 O O . CYS A 1 224 ? 0.913 5.324 -1.871 1.00 96.00 224 CYS A O 1
ATOM 1696 N N . SER A 1 225 ? 1.690 7.408 -1.801 1.00 96.19 225 SER A N 1
ATOM 1697 C CA . SER A 1 225 ? 0.397 8.067 -1.964 1.00 96.19 225 SER A CA 1
ATOM 1698 C C . SER A 1 225 ? -0.086 8.081 -3.417 1.00 96.19 225 SER A C 1
ATOM 1700 O O . SER A 1 225 ? -1.291 8.011 -3.668 1.00 96.19 225 SER A O 1
ATOM 1702 N N . ALA A 1 226 ? 0.839 8.095 -4.379 1.00 96.12 226 ALA A N 1
ATOM 1703 C CA . ALA A 1 226 ? 0.565 7.893 -5.796 1.00 96.12 226 ALA A CA 1
ATOM 1704 C C . ALA A 1 226 ? 0.135 6.447 -6.082 1.00 96.12 226 ALA A C 1
ATOM 1706 O O . ALA A 1 226 ? -0.808 6.248 -6.848 1.00 96.12 226 ALA A O 1
ATOM 1707 N N . PHE A 1 227 ? 0.745 5.460 -5.412 1.00 97.31 227 PHE A N 1
ATOM 1708 C CA . PHE A 1 227 ? 0.317 4.061 -5.455 1.00 97.31 227 PHE A CA 1
ATOM 1709 C C . PHE A 1 227 ? -1.142 3.925 -4.999 1.00 97.31 227 PHE A C 1
ATOM 1711 O O . PHE A 1 227 ? -1.984 3.482 -5.773 1.00 97.31 227 PHE A O 1
ATOM 1718 N N . ILE A 1 228 ? -1.483 4.423 -3.804 1.00 98.00 228 ILE A N 1
ATOM 1719 C CA . ILE A 1 228 ? -2.862 4.380 -3.283 1.00 98.00 228 ILE A CA 1
ATOM 1720 C C . ILE A 1 228 ? -3.844 5.151 -4.182 1.00 98.00 228 ILE A C 1
ATOM 1722 O O . ILE A 1 228 ? -4.920 4.648 -4.495 1.00 98.00 228 ILE A O 1
ATOM 1726 N N . SER A 1 229 ? -3.478 6.348 -4.655 1.00 97.62 229 SER A N 1
ATOM 1727 C CA . SER A 1 229 ? -4.330 7.140 -5.564 1.00 97.62 229 SER A CA 1
ATOM 1728 C C . SER A 1 229 ? -4.611 6.410 -6.884 1.00 97.62 229 SER A C 1
ATOM 1730 O O . SER A 1 229 ? -5.720 6.483 -7.413 1.00 97.62 229 SER A O 1
ATOM 1732 N N . THR A 1 230 ? -3.612 5.699 -7.411 1.00 97.00 230 THR A N 1
ATOM 1733 C CA . THR A 1 230 ? -3.716 4.921 -8.653 1.00 97.00 230 THR A CA 1
ATOM 1734 C C . THR A 1 230 ? -4.516 3.635 -8.439 1.00 97.00 230 THR A C 1
ATOM 1736 O O . THR A 1 230 ? -5.352 3.309 -9.274 1.00 97.00 230 THR A O 1
ATOM 1739 N N . ALA A 1 231 ? -4.334 2.956 -7.302 1.00 97.19 231 ALA A N 1
ATOM 1740 C CA . ALA A 1 231 ? -5.105 1.780 -6.902 1.00 97.19 231 ALA A CA 1
ATOM 1741 C C . ALA A 1 231 ? -6.607 2.086 -6.766 1.00 97.19 231 ALA A C 1
ATOM 1743 O O . ALA A 1 231 ? -7.439 1.367 -7.311 1.00 97.19 231 ALA A O 1
ATOM 1744 N N . LEU A 1 232 ? -6.969 3.191 -6.104 1.00 97.62 232 LEU A N 1
ATOM 1745 C CA . LEU A 1 232 ? -8.365 3.636 -6.025 1.00 97.62 232 LEU A CA 1
ATOM 1746 C C . LEU A 1 232 ? -8.919 3.976 -7.422 1.00 97.62 232 LEU A C 1
ATOM 1748 O O . LEU A 1 232 ? -9.991 3.502 -7.808 1.00 97.62 232 LEU A O 1
ATOM 1752 N N . GLY A 1 233 ? -8.162 4.741 -8.216 1.00 96.38 233 GLY A N 1
ATOM 1753 C CA . GLY A 1 233 ? -8.589 5.158 -9.553 1.00 96.38 233 GLY A CA 1
ATOM 1754 C C . GLY A 1 233 ? -8.746 4.010 -10.557 1.00 96.38 233 GLY A C 1
ATOM 1755 O O . GLY A 1 233 ? -9.665 4.050 -11.381 1.00 96.38 233 GLY A O 1
ATOM 1756 N N . SER A 1 234 ? -7.920 2.958 -10.474 1.00 95.81 234 SER A N 1
ATOM 1757 C CA . SER A 1 234 ? -8.017 1.781 -11.357 1.00 95.81 234 SER A CA 1
ATOM 1758 C C . SER A 1 234 ? -9.312 0.993 -11.161 1.00 95.81 234 SER A C 1
ATOM 1760 O O . SER A 1 234 ? -9.759 0.306 -12.072 1.00 95.81 234 SER A O 1
ATOM 1762 N N . GLN A 1 235 ? -9.975 1.152 -10.012 1.00 95.62 235 GLN A N 1
ATOM 1763 C CA . GLN A 1 235 ? -11.285 0.558 -9.720 1.00 95.62 235 GLN A CA 1
ATOM 1764 C C . GLN A 1 235 ? -12.431 1.582 -9.769 1.00 95.62 235 GLN A C 1
ATOM 1766 O O . GLN A 1 235 ? -13.575 1.266 -9.440 1.00 95.62 235 GLN A O 1
ATOM 1771 N N . GLY A 1 236 ? -12.146 2.809 -10.225 1.00 95.81 236 GLY A N 1
ATOM 1772 C CA . GLY A 1 236 ? -13.122 3.894 -10.338 1.00 95.81 236 GLY A CA 1
ATOM 1773 C C . GLY A 1 236 ? -13.587 4.444 -8.987 1.00 95.81 236 GLY A C 1
ATOM 1774 O O . GLY A 1 236 ? -14.671 5.019 -8.912 1.00 95.81 236 GLY A O 1
ATOM 1775 N N . LEU A 1 237 ? -12.809 4.257 -7.919 1.00 97.00 237 LEU A N 1
ATOM 1776 C CA . LEU A 1 237 ? -13.129 4.746 -6.580 1.00 97.00 237 LEU A CA 1
ATOM 1777 C C . LEU A 1 237 ? -12.747 6.224 -6.465 1.00 97.00 237 LEU A C 1
ATOM 1779 O O . LEU A 1 237 ? -11.593 6.611 -6.669 1.00 97.00 237 LEU A O 1
ATOM 1783 N N . LYS A 1 238 ? -13.738 7.063 -6.171 1.00 97.00 238 LYS A N 1
ATOM 1784 C CA . LYS A 1 238 ? -13.592 8.519 -6.127 1.00 97.00 238 LYS A CA 1
ATOM 1785 C C . LYS A 1 238 ? -13.156 8.936 -4.729 1.00 97.00 238 LYS A C 1
ATOM 1787 O O . LYS A 1 238 ? -13.680 8.429 -3.753 1.00 97.00 238 LYS A O 1
ATOM 1792 N N . VAL A 1 239 ? -12.260 9.912 -4.585 1.00 97.19 239 VAL A N 1
ATOM 1793 C CA . VAL A 1 239 ? -11.872 10.389 -3.238 1.00 97.19 239 VAL A CA 1
ATOM 1794 C C . VAL A 1 239 ? -12.875 11.383 -2.631 1.00 97.19 239 VAL A C 1
ATOM 1796 O O . VAL A 1 239 ? -13.009 11.464 -1.411 1.00 97.19 239 VAL A O 1
ATOM 1799 N N . THR A 1 240 ? -13.636 12.085 -3.473 1.00 97.50 240 THR A N 1
ATOM 1800 C CA . THR A 1 240 ? -14.808 12.894 -3.101 1.00 97.50 240 THR A CA 1
ATOM 1801 C C . THR A 1 240 ? -15.932 12.651 -4.104 1.00 97.50 240 THR A C 1
ATOM 1803 O O . THR A 1 240 ? -15.682 12.243 -5.242 1.00 97.50 240 THR A O 1
ATOM 1806 N N . THR A 1 241 ? -17.176 12.936 -3.721 1.00 96.06 241 THR A N 1
ATOM 1807 C CA . THR A 1 241 ? -18.341 12.736 -4.599 1.00 96.06 241 THR A CA 1
ATOM 1808 C C . THR A 1 241 ? -18.304 13.613 -5.854 1.00 96.06 241 THR A C 1
ATOM 1810 O O . THR A 1 241 ? -18.853 13.222 -6.882 1.00 96.06 241 THR A O 1
ATOM 1813 N N . ALA A 1 242 ? -17.606 14.754 -5.807 1.00 92.75 242 ALA A N 1
ATOM 1814 C CA . ALA A 1 242 ? -17.445 15.689 -6.923 1.00 92.75 242 ALA A CA 1
ATOM 1815 C C . ALA A 1 242 ? -16.210 15.419 -7.809 1.00 92.75 242 ALA A C 1
ATOM 1817 O O . ALA A 1 242 ? -16.149 15.918 -8.929 1.00 92.75 242 ALA A O 1
ATOM 1818 N N . ALA A 1 243 ? -15.227 14.638 -7.344 1.00 88.69 243 ALA A N 1
ATOM 1819 C CA . ALA A 1 243 ? -14.005 14.370 -8.105 1.00 88.69 243 ALA A CA 1
ATOM 1820 C C . ALA A 1 243 ? -14.264 13.599 -9.418 1.00 88.69 243 ALA A C 1
ATOM 1822 O O . ALA A 1 243 ? -15.314 12.984 -9.617 1.00 88.69 243 ALA A O 1
ATOM 1823 N N . GLY A 1 244 ? -13.262 13.574 -10.300 1.00 86.00 244 GLY A N 1
ATOM 1824 C CA . GLY A 1 244 ? -13.194 12.603 -11.395 1.00 86.00 244 GLY A CA 1
ATOM 1825 C C . GLY A 1 244 ? -12.844 11.183 -10.905 1.00 86.00 244 GLY A C 1
ATOM 1826 O O . GLY A 1 244 ? -12.752 10.942 -9.700 1.00 86.00 244 GLY A O 1
ATOM 1827 N N . PRO A 1 245 ? -12.585 10.230 -11.822 1.00 82.44 245 PRO A N 1
ATOM 1828 C CA . PRO A 1 245 ? -12.145 8.872 -11.474 1.00 82.44 245 PRO A CA 1
ATOM 1829 C C . PRO A 1 245 ? -10.723 8.804 -10.893 1.00 82.44 245 PRO A C 1
ATOM 1831 O O . PRO A 1 245 ? -10.281 7.735 -10.491 1.00 82.44 245 PRO A O 1
ATOM 1834 N N . PHE A 1 246 ? -9.986 9.915 -10.876 1.00 92.06 246 PHE A N 1
ATOM 1835 C CA . PHE A 1 246 ? -8.637 10.000 -10.329 1.00 92.06 246 PHE A CA 1
ATOM 1836 C C . PHE A 1 246 ? -8.432 11.320 -9.602 1.00 92.06 246 PHE A C 1
ATOM 1838 O O . PHE A 1 246 ? -8.925 12.368 -10.020 1.00 92.06 246 PHE A O 1
ATOM 1845 N N . THR A 1 247 ? -7.638 11.288 -8.539 1.00 90.62 247 THR A N 1
ATOM 1846 C CA . THR A 1 247 ? -7.082 12.484 -7.905 1.00 90.62 247 THR A CA 1
ATOM 1847 C C . THR A 1 247 ? -5.753 12.094 -7.274 1.00 90.62 247 THR A C 1
ATOM 1849 O O . THR A 1 247 ? -5.707 11.191 -6.440 1.00 90.62 247 THR A O 1
ATOM 1852 N N . SER A 1 248 ? -4.667 12.758 -7.672 1.00 92.94 248 SER A N 1
ATOM 1853 C CA . SER A 1 248 ? -3.324 12.476 -7.155 1.00 92.94 248 SER A CA 1
ATOM 1854 C C . SER A 1 248 ? -3.176 13.050 -5.743 1.00 92.94 248 SER A C 1
ATOM 1856 O O . SER A 1 248 ? -2.780 14.200 -5.570 1.00 92.94 248 SER A O 1
ATOM 1858 N N . ASN A 1 249 ? -3.472 12.253 -4.717 1.00 95.56 249 ASN A N 1
ATOM 1859 C CA . ASN A 1 249 ? -3.473 12.690 -3.320 1.00 95.56 249 ASN A CA 1
ATOM 1860 C C . ASN A 1 249 ? -2.131 12.454 -2.626 1.00 95.56 249 ASN A C 1
ATOM 1862 O O . ASN A 1 249 ? -1.457 11.459 -2.882 1.00 95.56 249 ASN A O 1
ATOM 1866 N N . THR A 1 250 ? -1.730 13.371 -1.747 1.00 96.06 250 THR A N 1
ATOM 1867 C CA . THR A 1 250 ? -0.613 13.172 -0.805 1.00 96.06 250 THR A CA 1
ATOM 1868 C C . THR A 1 250 ? -1.123 12.521 0.484 1.00 96.06 250 THR A C 1
ATOM 1870 O O . THR A 1 250 ? -2.318 12.564 0.767 1.00 96.06 250 THR A O 1
ATOM 1873 N N . THR A 1 251 ? -0.237 11.984 1.329 1.00 96.62 251 THR A N 1
ATOM 1874 C CA . THR A 1 251 ? -0.607 11.463 2.669 1.00 96.62 251 THR A CA 1
ATOM 1875 C C . THR A 1 251 ? -1.298 12.515 3.552 1.00 96.62 251 THR A C 1
ATOM 1877 O O . THR A 1 251 ? -2.193 12.194 4.336 1.00 96.62 251 THR A O 1
ATOM 1880 N N . ARG A 1 252 ? -0.938 13.801 3.396 1.00 97.31 252 ARG A N 1
ATOM 1881 C CA . ARG A 1 252 ? -1.633 14.929 4.046 1.00 97.31 252 ARG A CA 1
ATOM 1882 C C . ARG A 1 252 ? -3.035 15.145 3.465 1.00 97.31 252 ARG A C 1
ATOM 1884 O O . ARG A 1 252 ? -3.973 15.300 4.240 1.00 97.31 252 ARG A O 1
ATOM 1891 N N . SER A 1 253 ? -3.184 15.088 2.138 1.00 97.69 253 SER A N 1
ATOM 1892 C CA . SER A 1 253 ? -4.491 15.191 1.470 1.00 97.69 253 SER A CA 1
ATOM 1893 C C . SER A 1 253 ? -5.430 14.061 1.901 1.00 97.69 253 SER A C 1
ATOM 1895 O O . SER A 1 253 ? -6.528 14.332 2.373 1.00 97.69 253 SER A O 1
ATOM 1897 N N . PHE A 1 254 ? -4.962 12.806 1.871 1.00 98.19 254 PHE A N 1
ATOM 1898 C CA . PHE A 1 254 ? -5.715 11.643 2.358 1.00 98.19 254 PHE A CA 1
ATOM 1899 C C . PHE A 1 254 ? -6.241 11.841 3.787 1.00 98.19 254 PHE A C 1
ATOM 1901 O O . PHE A 1 254 ? -7.411 11.575 4.048 1.00 98.19 254 PHE A O 1
ATOM 1908 N N . HIS A 1 255 ? -5.416 12.371 4.697 1.00 97.81 255 HIS A N 1
ATOM 1909 C CA . HIS A 1 255 ? -5.850 12.677 6.061 1.00 97.81 255 HIS A CA 1
ATOM 1910 C C . HIS A 1 255 ? -6.908 13.795 6.104 1.00 97.81 255 HIS A C 1
ATOM 1912 O O . HIS A 1 255 ? -7.930 13.647 6.774 1.00 97.81 255 HIS A O 1
ATOM 1918 N N . ALA A 1 256 ? -6.686 14.905 5.392 1.00 97.94 256 ALA A N 1
ATOM 1919 C CA . ALA A 1 256 ? -7.599 16.050 5.368 1.00 97.94 256 ALA A CA 1
ATOM 1920 C C . ALA A 1 256 ? -8.978 15.689 4.786 1.00 97.94 256 ALA A C 1
ATOM 1922 O O . ALA A 1 256 ? -10.004 16.067 5.353 1.00 97.94 256 ALA A O 1
ATOM 1923 N N . LEU A 1 257 ? -9.004 14.882 3.720 1.00 97.81 257 LEU A N 1
ATOM 1924 C CA . LEU A 1 257 ? -10.226 14.371 3.098 1.00 97.81 257 LEU A CA 1
ATOM 1925 C C . LEU A 1 257 ? -11.126 13.630 4.096 1.00 97.81 257 LEU A C 1
ATOM 1927 O O . LEU A 1 257 ? -12.344 13.739 3.993 1.00 97.81 257 LEU A O 1
ATOM 1931 N N . THR A 1 258 ? -10.578 12.952 5.114 1.00 97.06 258 THR A N 1
ATOM 1932 C CA . THR A 1 258 ? -11.408 12.252 6.120 1.00 97.06 258 THR A CA 1
ATOM 1933 C C . THR A 1 258 ? -12.378 13.157 6.886 1.00 97.06 258 THR A C 1
ATOM 1935 O O . THR A 1 258 ? -13.359 12.660 7.439 1.00 97.06 258 THR A O 1
ATOM 1938 N N . LYS A 1 259 ? -12.122 14.472 6.905 1.00 95.88 259 LYS A N 1
ATOM 1939 C CA . LYS A 1 259 ? -12.918 15.483 7.616 1.00 95.88 259 LYS A CA 1
ATOM 1940 C C . LYS A 1 259 ? -13.962 16.177 6.728 1.00 95.88 259 LYS A C 1
ATOM 1942 O O . LYS A 1 259 ? -14.825 16.871 7.249 1.00 95.88 259 LYS A O 1
ATOM 1947 N N . GLN A 1 260 ? -13.907 16.018 5.401 1.00 96.69 260 GLN A N 1
ATOM 1948 C CA . GLN A 1 260 ? -14.796 16.747 4.486 1.00 96.69 260 GLN A CA 1
ATOM 1949 C C . GLN A 1 260 ? -16.179 16.083 4.354 1.00 96.69 260 GLN A C 1
ATOM 1951 O O . GLN A 1 260 ? -16.300 14.851 4.300 1.00 96.69 260 GLN A O 1
ATOM 1956 N N . LYS A 1 261 ? -17.235 16.905 4.240 1.00 95.62 261 LYS A N 1
ATOM 1957 C CA . LYS A 1 261 ? -18.637 16.459 4.100 1.00 95.62 261 LYS A CA 1
ATOM 1958 C C . LYS A 1 261 ? -18.823 15.570 2.862 1.00 95.62 261 LYS A C 1
ATOM 1960 O O . LYS A 1 261 ? -19.240 14.422 2.999 1.00 95.62 261 LYS A O 1
ATOM 1965 N N . ASN A 1 262 ? -18.396 16.060 1.696 1.00 96.50 262 ASN A N 1
ATOM 1966 C CA . ASN A 1 262 ? -18.451 15.396 0.383 1.00 96.50 262 ASN A CA 1
ATOM 1967 C C . ASN A 1 262 ? -17.354 14.332 0.146 1.00 96.50 262 ASN A C 1
ATOM 1969 O O . ASN A 1 262 ? -17.187 13.859 -0.980 1.00 96.50 262 ASN A O 1
ATOM 1973 N N . SER A 1 263 ? -16.580 13.967 1.170 1.00 97.75 263 SER A N 1
ATOM 1974 C CA . SER A 1 263 ? -15.540 12.947 1.034 1.00 97.75 263 SER A CA 1
ATOM 1975 C C . SER A 1 263 ? -16.111 11.538 0.939 1.00 97.75 263 SER A C 1
ATOM 1977 O O . SER A 1 263 ? -17.017 11.165 1.687 1.00 97.75 263 SER A O 1
ATOM 1979 N N . CYS A 1 264 ? -15.490 10.741 0.078 1.00 98.31 264 CYS A N 1
ATOM 1980 C CA . CYS A 1 264 ? -15.694 9.301 -0.042 1.00 98.31 264 CYS A CA 1
ATOM 1981 C C . CYS A 1 264 ? -14.698 8.494 0.799 1.00 98.31 264 CYS A C 1
ATOM 1983 O O . CYS A 1 264 ? -14.757 7.269 0.849 1.00 98.31 264 CYS A O 1
ATOM 1985 N N . LEU A 1 265 ? -13.796 9.189 1.489 1.00 98.06 265 LEU A N 1
ATOM 1986 C CA . LEU A 1 265 ? -12.860 8.645 2.456 1.00 98.06 265 LEU A CA 1
ATOM 1987 C C . LEU A 1 265 ? -13.310 9.067 3.850 1.00 98.06 265 LEU A C 1
ATOM 1989 O O . LEU A 1 265 ? -13.365 10.260 4.150 1.00 98.06 265 LEU A O 1
ATOM 1993 N N . LYS A 1 266 ? -13.625 8.106 4.714 1.00 97.50 266 LYS A N 1
ATOM 1994 C CA . LYS A 1 266 ? -13.990 8.364 6.114 1.00 97.50 266 LYS A CA 1
ATOM 1995 C C . LYS A 1 266 ? -13.003 7.654 7.032 1.00 97.50 266 LYS A C 1
ATOM 1997 O O . LYS A 1 266 ? -12.353 6.695 6.622 1.00 97.50 266 LYS A O 1
ATOM 2002 N N . LYS A 1 267 ? -12.860 8.127 8.271 1.00 96.69 267 LYS A N 1
ATOM 2003 C CA . LYS A 1 267 ? -12.160 7.337 9.292 1.00 96.69 267 LYS A CA 1
ATOM 2004 C C . LYS A 1 267 ? -12.977 6.072 9.548 1.00 96.69 267 LYS A C 1
ATOM 2006 O O . LYS A 1 267 ? -14.203 6.163 9.605 1.00 96.69 267 LYS A O 1
ATOM 2011 N N . ALA A 1 268 ? -12.327 4.917 9.664 1.00 96.19 268 ALA A N 1
ATOM 2012 C CA . ALA A 1 268 ? -13.044 3.691 9.991 1.00 96.19 268 ALA A CA 1
ATOM 2013 C C . ALA A 1 268 ? -13.661 3.790 11.398 1.00 96.19 268 ALA A C 1
ATOM 2015 O O . ALA A 1 268 ? -13.212 4.576 12.245 1.00 96.19 268 ALA A O 1
ATOM 2016 N N . SER A 1 269 ? -14.667 2.964 11.645 1.00 93.75 269 SER A N 1
ATOM 2017 C CA . SER A 1 269 ? -15.254 2.767 12.965 1.00 93.75 269 SER A CA 1
ATOM 2018 C C . SER A 1 269 ? -15.381 1.273 13.222 1.00 93.75 269 SER A C 1
ATOM 2020 O O . SER A 1 269 ? -15.560 0.513 12.269 1.00 93.75 269 SER A O 1
ATOM 2022 N N . PHE A 1 270 ? -15.282 0.891 14.489 1.00 92.69 270 PHE A N 1
ATOM 2023 C CA . PHE A 1 270 ? -15.407 -0.481 14.978 1.00 92.69 270 PHE A CA 1
ATOM 2024 C C . PHE A 1 270 ? -16.699 -0.607 15.791 1.00 92.69 270 PHE A C 1
ATOM 2026 O O . PHE A 1 270 ? -17.116 0.356 16.437 1.00 92.69 270 PHE A O 1
ATOM 2033 N N . GLU A 1 271 ? -17.360 -1.754 15.699 1.00 86.69 271 GLU A N 1
ATOM 2034 C CA . GLU A 1 271 ? -18.695 -2.016 16.249 1.00 86.69 271 GLU A CA 1
ATOM 2035 C C . GLU A 1 271 ? -18.869 -3.534 16.367 1.00 86.69 271 GLU A C 1
ATOM 2037 O O . GLU A 1 271 ? -18.609 -4.245 15.397 1.00 86.69 271 GLU A O 1
ATOM 2042 N N . GLY A 1 272 ? -19.238 -4.039 17.548 1.00 84.00 272 GLY A N 1
ATOM 2043 C CA . GLY A 1 272 ? -19.199 -5.479 17.827 1.00 84.00 272 GLY A CA 1
ATOM 2044 C C . GLY A 1 272 ? -17.816 -6.081 17.538 1.00 84.00 272 GLY A C 1
ATOM 2045 O O . GLY A 1 272 ? -16.810 -5.620 18.077 1.00 84.00 272 GLY A O 1
ATOM 2046 N N . ASP A 1 273 ? -17.775 -7.075 16.651 1.00 81.31 273 ASP A N 1
ATOM 2047 C CA . ASP A 1 273 ? -16.546 -7.743 16.198 1.00 81.31 273 ASP A CA 1
ATOM 2048 C C . ASP A 1 273 ? -15.892 -7.077 14.968 1.00 81.31 273 ASP A C 1
ATOM 2050 O O . ASP A 1 273 ? -14.892 -7.569 14.442 1.00 81.31 273 ASP A O 1
ATOM 2054 N N . GLU A 1 274 ? -16.422 -5.947 14.475 1.00 86.94 274 GLU A N 1
ATOM 2055 C CA . GLU A 1 274 ? -15.810 -5.240 13.349 1.00 86.94 274 GLU A CA 1
ATOM 2056 C C . GLU A 1 274 ? -14.462 -4.607 13.711 1.00 86.94 274 GLU A C 1
ATOM 2058 O O . GLU A 1 274 ? -14.358 -3.770 14.604 1.00 86.94 274 GLU A O 1
ATOM 2063 N N . THR A 1 275 ? -13.453 -4.906 12.898 1.00 93.75 275 THR A N 1
ATOM 2064 C CA . THR A 1 275 ? -12.082 -4.395 13.018 1.00 93.75 275 THR A CA 1
ATOM 2065 C C . THR A 1 275 ? -11.601 -3.821 11.668 1.00 93.75 275 THR A C 1
ATOM 2067 O O . THR A 1 275 ? -12.413 -3.355 10.849 1.00 93.75 275 THR A O 1
ATOM 2070 N N . ILE A 1 276 ? -10.288 -3.788 11.418 1.00 96.69 276 ILE A N 1
ATOM 2071 C CA . ILE A 1 276 ? -9.732 -3.487 10.092 1.00 96.69 276 ILE A CA 1
ATOM 2072 C C . ILE A 1 276 ? -10.223 -4.496 9.049 1.00 96.69 276 ILE A C 1
ATOM 2074 O O . ILE A 1 276 ? -10.451 -5.667 9.338 1.00 96.69 276 ILE A O 1
ATOM 2078 N N . LYS A 1 277 ? -10.394 -4.025 7.816 1.00 96.06 277 LYS A N 1
ATOM 2079 C CA . LYS A 1 277 ? -10.858 -4.821 6.676 1.00 96.06 277 LYS A CA 1
ATOM 2080 C C . LYS A 1 277 ? -9.917 -4.614 5.492 1.00 96.06 277 LYS A C 1
ATOM 2082 O O . LYS A 1 277 ? -9.324 -3.544 5.346 1.00 96.06 277 LYS A O 1
ATOM 2087 N N . ALA A 1 278 ? -9.827 -5.606 4.608 1.00 96.62 278 ALA A N 1
ATOM 2088 C CA . ALA A 1 278 ? -9.185 -5.445 3.303 1.00 96.62 278 ALA A CA 1
ATOM 2089 C C . ALA A 1 278 ? -9.699 -4.171 2.605 1.00 96.62 278 ALA A C 1
ATOM 2091 O O . ALA A 1 278 ? -10.904 -3.911 2.591 1.00 96.62 278 ALA A O 1
ATOM 2092 N N . GLY A 1 279 ? -8.792 -3.368 2.047 1.00 97.69 279 GLY A N 1
ATOM 2093 C CA . GLY A 1 279 ? -9.079 -2.075 1.421 1.00 97.69 279 GLY A CA 1
ATOM 2094 C C . GLY A 1 279 ? -9.066 -0.864 2.364 1.00 97.69 279 GLY A C 1
ATOM 2095 O O . GLY A 1 279 ? -9.100 0.269 1.877 1.00 97.69 279 GLY A O 1
ATOM 2096 N N . ASP A 1 280 ? -8.981 -1.062 3.684 1.00 98.56 280 ASP A N 1
ATOM 2097 C CA . ASP A 1 280 ? -8.672 0.027 4.615 1.00 98.56 280 ASP A CA 1
ATOM 2098 C C . ASP A 1 280 ? -7.246 0.548 4.389 1.00 98.56 280 ASP A C 1
ATOM 2100 O O . ASP A 1 280 ? -6.358 -0.181 3.957 1.00 98.56 280 ASP A O 1
ATOM 2104 N N . MET A 1 281 ? -6.996 1.817 4.705 1.00 98.69 281 MET A N 1
ATOM 2105 C CA . MET A 1 281 ? -5.691 2.454 4.536 1.00 98.69 281 MET A CA 1
ATOM 2106 C C . MET A 1 281 ? -5.168 2.998 5.863 1.00 98.69 281 MET A C 1
ATOM 2108 O O . MET A 1 281 ? -5.820 3.832 6.494 1.00 98.69 281 MET A O 1
ATOM 2112 N N . LEU A 1 282 ? -3.964 2.586 6.264 1.00 98.56 282 LEU A N 1
ATOM 2113 C CA . LEU A 1 282 ? -3.260 3.177 7.404 1.00 98.56 282 LEU A CA 1
ATOM 2114 C C . LEU A 1 282 ? -2.415 4.338 6.883 1.00 98.56 282 LEU A C 1
ATOM 2116 O O . LEU A 1 282 ? -1.515 4.143 6.067 1.00 98.56 282 LEU A O 1
ATOM 2120 N N . ASN A 1 283 ? -2.701 5.553 7.340 1.00 98.38 283 ASN A N 1
ATOM 2121 C CA . ASN A 1 283 ? -2.066 6.772 6.849 1.00 98.38 283 ASN A CA 1
ATOM 2122 C C . ASN A 1 283 ? -1.503 7.605 8.003 1.00 98.38 283 ASN A C 1
ATOM 2124 O O . ASN A 1 283 ? -2.239 7.978 8.917 1.00 98.38 283 ASN A O 1
ATOM 2128 N N . VAL A 1 284 ? -0.220 7.961 7.913 1.00 97.62 284 VAL A N 1
ATOM 2129 C CA . VAL A 1 284 ? 0.428 8.965 8.765 1.00 97.62 284 VAL A CA 1
ATOM 2130 C C . VAL A 1 284 ? 0.679 10.208 7.915 1.00 97.62 284 VAL A C 1
ATOM 2132 O O . VAL A 1 284 ? 1.564 10.233 7.055 1.00 97.62 284 VAL A O 1
ATOM 2135 N N . ALA A 1 285 ? -0.103 11.260 8.158 1.00 96.81 285 ALA A N 1
ATOM 2136 C CA . ALA A 1 285 ? -0.098 12.488 7.372 1.00 96.81 285 ALA A CA 1
ATOM 2137 C C . ALA A 1 285 ? 1.308 13.104 7.276 1.00 96.81 285 ALA A C 1
ATOM 2139 O O . ALA A 1 285 ? 1.928 13.455 8.284 1.00 96.81 285 ALA A O 1
ATOM 2140 N N . GLY A 1 286 ? 1.821 13.260 6.054 1.00 93.94 286 GLY A N 1
ATOM 2141 C CA . GLY A 1 286 ? 3.165 13.781 5.795 1.00 93.94 286 GLY A CA 1
ATOM 2142 C C . GLY A 1 286 ? 4.303 12.782 6.039 1.00 93.94 286 GLY A C 1
ATOM 2143 O O . GLY A 1 286 ? 5.440 13.223 6.145 1.00 93.94 286 GLY A O 1
ATOM 2144 N N . SER A 1 287 ? 4.010 11.483 6.156 1.00 94.25 287 SER A N 1
ATOM 2145 C CA . SER A 1 287 ? 5.007 10.408 6.237 1.00 94.25 287 SER A CA 1
ATOM 2146 C C . SER A 1 287 ? 4.700 9.302 5.221 1.00 94.25 287 SER A C 1
ATOM 2148 O O . SER A 1 287 ? 5.220 9.346 4.108 1.00 94.25 287 SER A O 1
ATOM 2150 N N . HIS A 1 288 ? 3.811 8.360 5.549 1.00 96.19 288 HIS A N 1
ATOM 2151 C CA . HIS A 1 288 ? 3.579 7.152 4.751 1.00 96.19 288 HIS A CA 1
ATOM 2152 C C . HIS A 1 288 ? 2.109 6.722 4.765 1.00 96.19 288 HIS A C 1
ATOM 2154 O O . HIS A 1 288 ? 1.370 7.060 5.691 1.00 96.19 288 HIS A O 1
ATOM 2160 N N . ILE A 1 289 ? 1.704 5.969 3.742 1.00 98.12 289 ILE A N 1
ATOM 2161 C CA . ILE A 1 289 ? 0.380 5.350 3.624 1.00 98.12 289 ILE A CA 1
ATOM 2162 C C . ILE A 1 289 ? 0.513 3.933 3.057 1.00 98.12 289 ILE A C 1
ATOM 2164 O O . ILE A 1 289 ? 1.294 3.700 2.132 1.00 98.12 289 ILE A O 1
ATOM 2168 N N . VAL A 1 290 ? -0.255 3.000 3.618 1.00 98.44 290 VAL A N 1
ATOM 2169 C CA . VAL A 1 290 ? -0.377 1.605 3.164 1.00 98.44 290 VAL A CA 1
ATOM 2170 C C . VAL A 1 290 ? -1.852 1.227 3.053 1.00 98.44 290 VAL A C 1
ATOM 2172 O O . VAL A 1 290 ? -2.691 1.879 3.675 1.00 98.44 290 VAL A O 1
ATOM 2175 N N . MET A 1 291 ? -2.172 0.179 2.295 1.00 98.75 291 MET A N 1
ATOM 2176 C CA . MET A 1 291 ? -3.518 -0.399 2.218 1.00 98.75 291 MET A CA 1
ATOM 2177 C C . MET A 1 291 ? -3.511 -1.823 2.761 1.00 98.75 291 MET A C 1
ATOM 2179 O O . MET A 1 291 ? -2.686 -2.619 2.330 1.00 98.75 291 MET A O 1
ATOM 2183 N N . ILE A 1 292 ? -4.427 -2.151 3.668 1.00 98.56 292 ILE A N 1
ATOM 2184 C CA . ILE A 1 292 ? -4.671 -3.521 4.124 1.00 98.56 292 ILE A CA 1
ATOM 2185 C C . ILE A 1 292 ? -5.118 -4.357 2.921 1.00 98.56 292 ILE A C 1
ATOM 2187 O O . ILE A 1 292 ? -6.042 -3.973 2.203 1.00 98.56 292 ILE A O 1
ATOM 2191 N N . ASP A 1 293 ? -4.452 -5.480 2.693 1.00 97.44 293 ASP A N 1
ATOM 2192 C CA . ASP A 1 293 ? -4.684 -6.365 1.552 1.00 97.44 293 ASP A CA 1
ATOM 2193 C C . ASP A 1 293 ? -5.595 -7.534 1.928 1.00 97.44 293 ASP A C 1
ATOM 2195 O O . ASP A 1 293 ? -6.656 -7.716 1.339 1.00 97.44 293 ASP A O 1
ATOM 2199 N N . GLY A 1 294 ? -5.193 -8.278 2.956 1.00 95.06 294 GLY A N 1
ATOM 2200 C CA . GLY A 1 294 ? -5.946 -9.363 3.571 1.00 95.06 294 GLY A CA 1
ATOM 2201 C C . GLY A 1 294 ? -5.806 -9.300 5.088 1.00 95.06 294 GLY A C 1
ATOM 2202 O O . GLY A 1 294 ? -4.829 -8.754 5.601 1.00 95.06 294 GLY A O 1
ATOM 2203 N N . VAL A 1 295 ? -6.795 -9.840 5.789 1.00 95.94 295 VAL A N 1
ATOM 2204 C CA . VAL A 1 295 ? -6.884 -9.886 7.254 1.00 95.94 295 VAL A CA 1
ATOM 2205 C C . VAL A 1 295 ? -7.126 -11.331 7.673 1.00 95.94 295 VAL A C 1
ATOM 2207 O O . VAL A 1 295 ? -7.849 -12.032 6.967 1.00 95.94 295 VAL A O 1
ATOM 2210 N N . GLY A 1 296 ? -6.527 -11.764 8.779 1.00 93.62 296 GLY A N 1
ATOM 2211 C CA . GLY A 1 296 ? -6.888 -13.022 9.427 1.00 93.62 296 GLY A CA 1
ATOM 2212 C C . GLY A 1 296 ? -8.159 -12.902 10.270 1.00 93.62 296 GLY A C 1
ATOM 2213 O O . GLY A 1 296 ? -8.887 -11.908 10.188 1.00 93.62 296 GLY A O 1
ATOM 2214 N N . ALA A 1 297 ? -8.417 -13.913 11.102 1.00 92.25 297 ALA A N 1
ATOM 2215 C CA . ALA A 1 297 ? -9.637 -14.002 11.912 1.00 92.25 297 ALA A CA 1
ATOM 2216 C C . ALA A 1 297 ? -9.694 -12.967 13.055 1.00 92.25 297 ALA A C 1
ATOM 2218 O O . ALA A 1 297 ? -10.756 -12.413 13.338 1.00 92.25 297 ALA A O 1
ATOM 2219 N N . ASP A 1 298 ? -8.554 -12.671 13.688 1.00 95.25 298 ASP A N 1
ATOM 2220 C CA . ASP A 1 298 ? -8.414 -11.606 14.690 1.00 95.25 298 ASP A CA 1
ATOM 2221 C C . ASP A 1 298 ? -7.224 -10.698 14.332 1.00 95.25 298 ASP A C 1
ATOM 2223 O O . ASP A 1 298 ? -6.162 -10.761 14.953 1.00 95.25 298 ASP A O 1
ATOM 2227 N N . PRO A 1 299 ? -7.365 -9.839 13.308 1.00 96.75 299 PRO A N 1
ATOM 2228 C CA . PRO A 1 299 ? -6.236 -9.166 12.673 1.00 96.75 299 PRO A CA 1
ATOM 2229 C C . PRO A 1 299 ? -5.534 -8.132 13.562 1.00 96.75 299 PRO A C 1
ATOM 2231 O O . PRO A 1 299 ? -4.489 -7.612 13.178 1.00 96.75 299 PRO A O 1
ATOM 2234 N N . LEU A 1 300 ? -6.091 -7.819 14.736 1.00 97.19 300 LEU A N 1
ATOM 2235 C CA . LEU A 1 300 ? -5.503 -6.917 15.729 1.00 97.19 300 LEU A CA 1
ATOM 2236 C C . LEU A 1 300 ? -5.336 -7.567 17.120 1.00 97.19 300 LEU A C 1
ATOM 2238 O O . LEU A 1 300 ? -5.072 -6.843 18.080 1.00 97.19 300 LEU A O 1
ATOM 2242 N N . GLY A 1 301 ? -5.534 -8.885 17.253 1.00 96.38 301 GLY A N 1
ATOM 2243 C CA . GLY A 1 301 ? -5.492 -9.596 18.540 1.00 96.38 301 GLY A CA 1
ATOM 2244 C C . GLY A 1 301 ? -6.561 -9.155 19.557 1.00 96.38 301 GLY A C 1
ATOM 2245 O O . GLY A 1 301 ? -6.427 -9.414 20.752 1.00 96.38 301 GLY A O 1
ATOM 2246 N N . ILE A 1 302 ? -7.608 -8.445 19.126 1.00 96.06 302 ILE A N 1
ATOM 2247 C CA . ILE A 1 302 ? -8.590 -7.822 20.025 1.00 96.06 302 ILE A CA 1
ATOM 2248 C C . ILE A 1 302 ? -9.429 -8.887 20.731 1.00 96.06 302 ILE A C 1
ATOM 2250 O O . ILE A 1 302 ? -9.699 -8.753 21.922 1.00 96.06 302 ILE A O 1
ATOM 2254 N N . ASN A 1 303 ? -9.839 -9.936 20.020 1.00 94.88 303 ASN A N 1
ATOM 2255 C CA . ASN A 1 303 ? -10.688 -10.992 20.567 1.00 94.88 303 ASN A CA 1
ATOM 2256 C C . ASN A 1 303 ? -9.887 -11.905 21.498 1.00 94.88 303 ASN A C 1
ATOM 2258 O O . ASN A 1 303 ? -10.312 -12.130 22.630 1.00 94.88 303 ASN A O 1
ATOM 2262 N N . LYS A 1 304 ? -8.696 -12.341 21.063 1.00 96.56 304 LYS A N 1
ATOM 2263 C CA . LYS A 1 304 ? -7.735 -13.116 21.866 1.00 96.56 304 LYS A CA 1
ATOM 2264 C C . LYS A 1 304 ? -7.501 -12.467 23.234 1.00 96.56 304 LYS A C 1
ATOM 2266 O O . LYS A 1 304 ? -7.677 -13.108 24.269 1.00 96.56 304 LYS A O 1
ATOM 2271 N N . HIS A 1 305 ? -7.141 -11.184 23.240 1.00 97.44 305 HIS A N 1
ATOM 2272 C CA . HIS A 1 305 ? -6.795 -10.472 24.469 1.00 97.44 305 HIS A CA 1
ATOM 2273 C C . HIS A 1 305 ? -8.013 -10.005 25.278 1.00 97.44 305 HIS A C 1
ATOM 2275 O O . HIS A 1 305 ? -7.898 -9.880 26.496 1.00 97.44 305 HIS A O 1
ATOM 2281 N N . ALA A 1 306 ? -9.179 -9.788 24.657 1.00 96.00 306 ALA A N 1
ATOM 2282 C CA . ALA A 1 306 ? -10.405 -9.479 25.395 1.00 96.00 306 ALA A CA 1
ATOM 2283 C C . ALA A 1 306 ? -10.898 -10.696 26.188 1.00 96.00 306 ALA A C 1
ATOM 2285 O O . ALA A 1 306 ? -11.189 -10.562 27.373 1.00 96.00 306 ALA A O 1
ATOM 2286 N N . THR A 1 307 ? -10.924 -11.883 25.570 1.00 95.50 307 THR A N 1
ATOM 2287 C CA . THR A 1 307 ? -11.311 -13.137 26.241 1.00 95.50 307 THR A CA 1
ATOM 2288 C C . THR A 1 307 ? -10.343 -13.508 27.366 1.00 95.50 307 THR A C 1
ATOM 2290 O O . THR A 1 307 ? -10.776 -13.975 28.412 1.00 95.50 307 THR A O 1
ATOM 2293 N N . ALA A 1 308 ? -9.042 -13.266 27.181 1.00 96.62 308 ALA A N 1
ATOM 2294 C CA . ALA A 1 308 ? -8.023 -13.538 28.197 1.00 96.62 308 ALA A CA 1
ATOM 2295 C C . ALA A 1 308 ? -7.890 -12.445 29.281 1.00 96.62 308 ALA A C 1
ATOM 2297 O O . ALA A 1 308 ? -7.100 -12.611 30.205 1.00 96.62 308 ALA A O 1
ATOM 2298 N N . GLY A 1 309 ? -8.585 -11.306 29.164 1.00 95.69 309 GLY A N 1
ATOM 2299 C CA . GLY A 1 309 ? -8.428 -10.163 30.079 1.00 95.69 309 GLY A CA 1
ATOM 2300 C C . GLY A 1 309 ? -7.100 -9.394 29.948 1.00 95.69 309 GLY A C 1
ATOM 2301 O O . GLY A 1 309 ? -6.820 -8.504 30.747 1.00 95.69 309 GLY A O 1
ATOM 2302 N N . THR A 1 310 ? -6.281 -9.677 28.930 1.00 97.69 310 THR A N 1
ATOM 2303 C CA . THR A 1 310 ? -4.895 -9.186 28.779 1.00 97.69 310 THR A CA 1
ATOM 2304 C C . THR A 1 310 ? -4.747 -8.064 27.739 1.00 97.69 310 THR A C 1
ATOM 2306 O O . THR A 1 310 ? -3.752 -7.989 27.018 1.00 97.69 310 THR A O 1
ATOM 2309 N N . CYS A 1 311 ? -5.722 -7.151 27.642 1.00 97.56 311 CYS A N 1
ATOM 2310 C CA . CYS A 1 311 ? -5.735 -6.071 26.636 1.00 97.56 311 CYS A CA 1
ATOM 2311 C C . CYS A 1 311 ? -4.482 -5.173 26.616 1.00 97.56 311 CYS A C 1
ATOM 2313 O O . CYS A 1 311 ? -4.139 -4.626 25.567 1.00 97.56 311 CYS A O 1
ATOM 2315 N N . ASN A 1 312 ? -3.799 -5.009 27.754 1.00 97.62 312 ASN A N 1
ATOM 2316 C CA . ASN A 1 312 ? -2.575 -4.205 27.849 1.00 97.62 312 ASN A CA 1
ATOM 2317 C C . ASN A 1 312 ? -1.364 -4.879 27.173 1.00 97.62 312 ASN A C 1
ATOM 2319 O O . ASN A 1 312 ? -0.438 -4.187 26.750 1.00 97.62 312 ASN A O 1
ATOM 2323 N N . SER A 1 313 ? -1.400 -6.206 27.016 1.00 97.31 313 SER A N 1
ATOM 2324 C CA . SER A 1 313 ? -0.332 -7.017 26.418 1.00 97.31 313 SER A CA 1
ATOM 2325 C C . SER A 1 313 ? -0.349 -7.025 24.882 1.00 97.31 313 SER A C 1
ATOM 2327 O O . SER A 1 313 ? 0.605 -7.519 24.281 1.00 97.31 313 SER A O 1
ATOM 2329 N N . ILE A 1 314 ? -1.391 -6.463 24.244 1.00 97.25 314 ILE A N 1
ATOM 2330 C CA . ILE A 1 314 ? -1.502 -6.394 22.778 1.00 97.25 314 ILE A CA 1
ATOM 2331 C C . ILE A 1 314 ? -0.272 -5.695 22.188 1.00 97.25 314 ILE A C 1
ATOM 2333 O O . ILE A 1 314 ? 0.022 -4.518 22.463 1.00 97.25 314 ILE A O 1
ATOM 2337 N N . ASN A 1 315 ? 0.415 -6.417 21.310 1.00 96.75 315 ASN A N 1
ATOM 2338 C CA . ASN A 1 315 ? 1.580 -5.958 20.573 1.00 96.75 315 ASN A CA 1
ATOM 2339 C C . ASN A 1 315 ? 1.423 -6.208 19.059 1.00 96.75 315 ASN A C 1
ATOM 2341 O O . ASN A 1 315 ? 0.390 -6.668 18.585 1.00 96.75 315 ASN A O 1
ATOM 2345 N N . VAL A 1 316 ? 2.419 -5.805 18.263 1.00 95.81 316 VAL A N 1
ATOM 2346 C CA . VAL A 1 316 ? 2.344 -5.893 16.789 1.00 95.81 316 VAL A CA 1
ATOM 2347 C C . VAL A 1 316 ? 2.675 -7.301 16.267 1.00 95.81 316 VAL A C 1
ATOM 2349 O O . VAL A 1 316 ? 2.408 -7.586 15.103 1.00 95.81 316 VAL A O 1
ATOM 2352 N N . ALA A 1 317 ? 3.192 -8.203 17.109 1.00 95.75 317 ALA A N 1
ATOM 2353 C CA . ALA A 1 317 ? 3.301 -9.626 16.789 1.00 95.75 317 ALA A CA 1
ATOM 2354 C C . ALA A 1 317 ? 1.957 -10.370 16.934 1.00 95.75 317 ALA A C 1
ATOM 2356 O O . ALA A 1 317 ? 1.765 -11.372 16.255 1.00 95.75 317 ALA A O 1
ATOM 2357 N N . ASP A 1 318 ? 1.008 -9.855 17.732 1.00 96.25 318 ASP A N 1
ATOM 2358 C CA . ASP A 1 318 ? -0.378 -10.364 17.791 1.00 96.25 318 ASP A CA 1
ATOM 2359 C C . ASP A 1 318 ? -1.228 -9.960 16.574 1.00 96.25 318 ASP A C 1
ATOM 2361 O O . ASP A 1 318 ? -2.383 -10.367 16.458 1.00 96.25 318 ASP A O 1
ATOM 2365 N N . PHE A 1 319 ? -0.705 -9.102 15.694 1.00 97.69 319 PHE A N 1
ATOM 2366 C CA . PHE A 1 319 ? -1.437 -8.638 14.523 1.00 97.69 319 PHE A CA 1
ATOM 2367 C C . PHE A 1 319 ? -1.347 -9.657 13.387 1.00 97.69 319 PHE A C 1
ATOM 2369 O O . PHE A 1 319 ? -0.266 -10.133 13.041 1.00 97.69 319 PHE A O 1
ATOM 2376 N N . ASP A 1 320 ? -2.488 -9.905 12.751 1.00 97.00 320 ASP A N 1
ATOM 2377 C CA . ASP A 1 320 ? -2.636 -10.884 11.679 1.00 97.00 320 ASP A CA 1
ATOM 2378 C C . ASP A 1 320 ? -3.260 -10.232 10.434 1.00 97.00 320 ASP A C 1
ATOM 2380 O O . ASP A 1 320 ? -4.472 -10.254 10.195 1.00 97.00 320 ASP A O 1
ATOM 2384 N N . PHE A 1 321 ? -2.416 -9.557 9.652 1.00 97.88 321 PHE A N 1
ATOM 2385 C CA . PHE A 1 321 ? -2.815 -8.993 8.368 1.00 97.88 321 PHE A CA 1
ATOM 2386 C C . PHE A 1 321 ? -1.640 -8.790 7.411 1.00 97.88 321 PHE A C 1
ATOM 2388 O O . PHE A 1 321 ? -0.478 -8.605 7.789 1.00 97.88 321 PHE A O 1
ATOM 2395 N N . THR A 1 322 ? -1.981 -8.720 6.127 1.00 98.25 322 THR A N 1
ATOM 2396 C CA . THR A 1 322 ? -1.082 -8.274 5.061 1.00 98.25 322 THR A CA 1
ATOM 2397 C C . THR A 1 322 ? -1.477 -6.887 4.570 1.00 98.25 322 THR A C 1
ATOM 2399 O O . THR A 1 322 ? -2.645 -6.496 4.613 1.00 98.25 322 THR A O 1
ATOM 2402 N N . PHE A 1 323 ? -0.509 -6.118 4.080 1.00 98.25 323 PHE A N 1
ATOM 2403 C CA . PHE A 1 323 ? -0.751 -4.818 3.463 1.00 98.25 323 PHE A CA 1
ATOM 2404 C C . PHE A 1 323 ? 0.074 -4.630 2.188 1.00 98.25 323 PHE A C 1
ATOM 2406 O O . PHE A 1 323 ? 1.182 -5.150 2.071 1.00 98.25 323 PHE A O 1
ATOM 2413 N N . ILE A 1 324 ? -0.454 -3.851 1.240 1.00 98.25 324 ILE A N 1
ATOM 2414 C CA . ILE A 1 324 ? 0.268 -3.392 0.050 1.00 98.25 324 ILE A CA 1
ATOM 2415 C C . ILE A 1 324 ? 0.703 -1.941 0.241 1.00 98.25 324 ILE A C 1
ATOM 2417 O O . ILE A 1 324 ? -0.063 -1.086 0.699 1.00 98.25 324 ILE A O 1
ATOM 2421 N N . HIS A 1 325 ? 1.935 -1.639 -0.153 1.00 96.75 325 HIS A N 1
ATOM 2422 C CA . HIS A 1 325 ? 2.441 -0.272 -0.220 1.00 96.75 325 HIS A CA 1
ATOM 2423 C C . HIS A 1 325 ? 3.525 -0.129 -1.288 1.00 96.75 325 HIS A C 1
ATOM 2425 O O . HIS A 1 325 ? 4.064 -1.125 -1.754 1.00 96.75 325 HIS A O 1
ATOM 2431 N N . SER A 1 326 ? 3.903 1.113 -1.608 1.00 94.94 326 SER A N 1
ATOM 2432 C CA . SER A 1 326 ? 5.219 1.419 -2.187 1.00 94.94 326 SER A CA 1
ATOM 2433 C C . SER A 1 326 ? 6.058 2.141 -1.139 1.00 94.94 326 SER A C 1
ATOM 2435 O O . SER A 1 326 ? 5.633 3.181 -0.634 1.00 94.94 326 SER A O 1
ATOM 2437 N N . GLY A 1 327 ? 7.217 1.604 -0.752 1.00 91.88 327 GLY A N 1
ATOM 2438 C CA . GLY A 1 327 ? 8.039 2.223 0.292 1.00 91.88 327 GLY A CA 1
ATOM 2439 C C . GLY A 1 327 ? 9.447 1.654 0.448 1.00 91.88 327 GLY A C 1
ATOM 2440 O O . GLY A 1 327 ? 9.857 0.708 -0.222 1.00 91.88 327 GLY A O 1
ATOM 2441 N N . ALA A 1 328 ? 10.204 2.255 1.365 1.00 86.81 328 ALA A N 1
ATOM 2442 C CA . ALA A 1 328 ? 11.561 1.835 1.699 1.00 86.81 328 ALA A CA 1
ATOM 2443 C C . ALA A 1 328 ? 11.562 0.766 2.810 1.00 86.81 328 ALA A C 1
ATOM 2445 O O . ALA A 1 328 ? 11.923 1.057 3.945 1.00 86.81 328 ALA A O 1
ATOM 2446 N N . LEU A 1 329 ? 11.149 -0.459 2.477 1.00 90.25 329 LEU A N 1
ATOM 2447 C CA . LEU A 1 329 ? 11.262 -1.639 3.348 1.00 90.25 329 LEU A CA 1
ATOM 2448 C C . LEU A 1 329 ? 12.498 -2.472 2.967 1.00 90.25 329 LEU A C 1
ATOM 2450 O O . LEU A 1 329 ? 12.835 -2.511 1.784 1.00 90.25 329 LEU A O 1
ATOM 2454 N N . LYS A 1 330 ? 13.167 -3.104 3.950 1.00 88.19 330 LYS A N 1
ATOM 2455 C CA . LYS A 1 330 ? 14.277 -4.076 3.784 1.00 88.19 330 LYS A CA 1
ATOM 2456 C C . LYS A 1 330 ? 15.275 -3.701 2.666 1.00 88.19 330 LYS A C 1
ATOM 2458 O O . LYS A 1 330 ? 15.514 -4.459 1.731 1.00 88.19 330 LYS A O 1
ATOM 2463 N N . ASN A 1 331 ? 15.820 -2.485 2.756 1.00 86.19 331 ASN A N 1
ATOM 2464 C CA . ASN A 1 331 ? 16.666 -1.824 1.749 1.00 86.19 331 ASN A CA 1
ATOM 2465 C C . ASN A 1 331 ? 15.999 -1.508 0.381 1.00 86.19 331 ASN A C 1
ATOM 2467 O O . ASN A 1 331 ? 16.619 -1.601 -0.669 1.00 86.19 331 ASN A O 1
ATOM 2471 N N . SER A 1 332 ? 14.763 -0.998 0.395 1.00 85.06 332 SER A N 1
ATOM 2472 C CA . SER A 1 332 ? 14.049 -0.403 -0.760 1.00 85.06 332 SER A CA 1
ATOM 2473 C C . SER A 1 332 ? 13.397 -1.367 -1.768 1.00 85.06 332 SER A C 1
ATOM 2475 O O . SER A 1 332 ? 13.474 -1.133 -2.975 1.00 85.06 332 SER A O 1
ATOM 2477 N N . TYR A 1 333 ? 12.653 -2.366 -1.277 1.00 88.56 333 TYR A N 1
ATOM 2478 C CA . TYR A 1 333 ? 11.791 -3.244 -2.097 1.00 88.56 333 TYR A CA 1
ATOM 2479 C C . TYR A 1 333 ? 10.766 -2.532 -2.991 1.00 88.56 333 TYR A C 1
ATOM 2481 O O . TYR A 1 333 ? 10.399 -3.076 -4.024 1.00 88.56 333 TYR A O 1
ATOM 2489 N N . GLY A 1 334 ? 10.321 -1.315 -2.665 1.00 90.81 334 GLY A N 1
ATOM 2490 C CA . GLY A 1 334 ? 9.378 -0.616 -3.536 1.00 90.81 334 GLY A CA 1
ATOM 2491 C C . GLY A 1 334 ? 7.930 -1.059 -3.334 1.00 90.81 334 GLY A C 1
ATOM 2492 O O . GLY A 1 334 ? 7.510 -1.211 -2.182 1.00 90.81 334 GLY A O 1
ATOM 2493 N N . PRO A 1 335 ? 7.142 -1.178 -4.417 1.00 96.00 335 PRO A N 1
ATOM 2494 C CA . PRO A 1 335 ? 5.813 -1.782 -4.398 1.00 96.00 335 PRO A CA 1
ATOM 2495 C C . PRO A 1 335 ? 5.866 -3.245 -3.940 1.00 96.00 335 PRO A C 1
ATOM 2497 O O . PRO A 1 335 ? 6.519 -4.063 -4.579 1.00 96.00 335 PRO A O 1
ATOM 2500 N N . SER A 1 336 ? 5.193 -3.589 -2.841 1.00 97.12 336 SER A N 1
ATOM 2501 C CA . SER A 1 336 ? 5.200 -4.957 -2.296 1.00 97.12 336 SER A CA 1
ATOM 2502 C C . SER A 1 336 ? 3.995 -5.252 -1.395 1.00 97.12 336 SER A C 1
ATOM 2504 O O . SER A 1 336 ? 3.438 -4.335 -0.783 1.00 97.12 336 SER A O 1
ATOM 2506 N N . ARG A 1 337 ? 3.612 -6.538 -1.305 1.00 97.88 337 ARG A N 1
ATOM 2507 C CA . ARG A 1 337 ? 2.802 -7.082 -0.200 1.00 97.88 337 ARG A CA 1
ATOM 2508 C C . ARG A 1 337 ? 3.718 -7.395 0.980 1.00 97.88 337 ARG A C 1
ATOM 2510 O O . ARG A 1 337 ? 4.811 -7.926 0.791 1.00 97.88 337 ARG A O 1
ATOM 2517 N N . VAL A 1 338 ? 3.262 -7.103 2.191 1.00 97.69 338 VAL A N 1
ATOM 2518 C CA . VAL A 1 338 ? 4.032 -7.269 3.429 1.00 97.69 338 VAL A CA 1
ATOM 2519 C C . VAL A 1 338 ? 3.126 -7.831 4.516 1.00 97.69 338 VAL A C 1
ATOM 2521 O O . VAL A 1 338 ? 2.022 -7.325 4.707 1.00 97.69 338 VAL A O 1
ATOM 2524 N N . HIS A 1 339 ? 3.586 -8.852 5.235 1.00 97.88 339 HIS A N 1
ATOM 2525 C CA . HIS A 1 339 ? 2.938 -9.332 6.450 1.00 97.88 339 HIS A CA 1
ATOM 2526 C C . HIS A 1 339 ? 3.358 -8.469 7.642 1.00 97.88 339 HIS A C 1
ATOM 2528 O O . HIS A 1 339 ? 4.542 -8.140 7.795 1.00 97.88 339 HIS A O 1
ATOM 2534 N N . ILE A 1 340 ? 2.399 -8.114 8.496 1.00 97.00 340 ILE A N 1
ATOM 2535 C CA . ILE A 1 340 ? 2.604 -7.187 9.613 1.00 97.00 340 ILE A CA 1
ATOM 2536 C C . ILE A 1 340 ? 3.688 -7.639 10.603 1.00 97.00 340 ILE A C 1
ATOM 2538 O O . ILE A 1 340 ? 4.435 -6.792 11.093 1.00 97.00 340 ILE A O 1
ATOM 2542 N N . SER A 1 341 ? 3.884 -8.948 10.800 1.00 95.62 341 SER A N 1
ATOM 2543 C CA . SER A 1 341 ? 4.953 -9.487 11.664 1.00 95.62 341 SER A CA 1
ATOM 2544 C C . SER A 1 341 ? 6.370 -9.038 11.270 1.00 95.62 341 SER A C 1
ATOM 2546 O O . SER A 1 341 ? 7.258 -9.011 12.118 1.00 95.62 341 SER A O 1
ATOM 2548 N N . THR A 1 342 ? 6.587 -8.562 10.033 1.00 95.31 342 THR A N 1
ATOM 2549 C CA . THR A 1 342 ? 7.825 -7.867 9.613 1.00 95.31 342 THR A CA 1
ATOM 2550 C C . THR A 1 342 ? 8.184 -6.670 10.515 1.00 95.31 342 THR A C 1
ATOM 2552 O O . THR A 1 342 ? 9.334 -6.237 10.540 1.00 95.31 342 THR A O 1
ATOM 2555 N N . TYR A 1 343 ? 7.208 -6.136 11.252 1.00 94.38 343 TYR A N 1
ATOM 2556 C CA . TYR A 1 343 ? 7.317 -4.982 12.142 1.00 94.38 343 TYR A CA 1
ATOM 2557 C C . TYR A 1 343 ? 7.204 -5.329 13.637 1.00 94.38 343 TYR A C 1
ATOM 2559 O O . TYR A 1 343 ? 7.202 -4.409 14.453 1.00 94.38 343 TYR A O 1
ATOM 2567 N N . ALA A 1 344 ? 7.148 -6.615 14.012 1.00 91.38 344 ALA A N 1
ATOM 2568 C CA . ALA A 1 344 ? 7.013 -7.058 15.406 1.00 91.38 344 ALA A CA 1
ATOM 2569 C C . ALA A 1 344 ? 8.067 -6.417 16.335 1.00 91.38 344 ALA A C 1
ATOM 2571 O O . ALA A 1 344 ? 7.718 -5.772 17.321 1.00 91.38 344 ALA A O 1
ATOM 2572 N N . ASN A 1 345 ? 9.342 -6.476 15.937 1.00 86.75 345 ASN A N 1
ATOM 2573 C CA . ASN A 1 345 ? 10.482 -5.984 16.724 1.00 86.75 345 ASN A CA 1
ATOM 2574 C C . ASN A 1 345 ? 10.824 -4.502 16.443 1.00 86.75 345 ASN A C 1
ATOM 2576 O O . ASN A 1 345 ? 11.902 -4.028 16.790 1.00 86.75 345 ASN A O 1
ATOM 2580 N N . GLY A 1 346 ? 9.948 -3.763 15.753 1.00 84.81 346 GLY A N 1
ATOM 2581 C CA . GLY A 1 346 ? 10.215 -2.383 15.332 1.00 84.81 346 GLY A CA 1
ATOM 2582 C C . GLY A 1 346 ? 9.004 -1.687 14.703 1.00 84.81 346 GLY A C 1
ATOM 2583 O O . GLY A 1 346 ? 9.088 -1.247 13.554 1.00 84.81 346 GLY A O 1
ATOM 2584 N N . PRO A 1 347 ? 7.870 -1.555 15.419 1.00 74.38 347 PRO A N 1
ATOM 2585 C CA . PRO A 1 347 ? 6.574 -1.202 14.825 1.00 74.38 347 PRO A CA 1
ATOM 2586 C C . PRO A 1 347 ? 6.471 0.213 14.236 1.00 74.38 347 PRO A C 1
ATOM 2588 O O . PRO A 1 347 ? 5.561 0.508 13.454 1.00 74.38 347 PRO A O 1
ATOM 2591 N N . GLY A 1 348 ? 7.390 1.113 14.592 1.00 88.44 348 GLY A N 1
ATOM 2592 C CA . GLY A 1 348 ? 7.377 2.505 14.145 1.00 88.44 348 GLY A CA 1
ATOM 2593 C C . GLY A 1 348 ? 6.086 3.255 14.512 1.00 88.44 348 GLY A C 1
ATOM 2594 O O . GLY A 1 348 ? 5.186 2.751 15.181 1.00 88.44 348 GLY A O 1
ATOM 2595 N N . THR A 1 349 ? 5.962 4.506 14.067 1.00 90.69 349 THR A N 1
ATOM 2596 C CA . THR A 1 349 ? 4.821 5.358 14.451 1.00 90.69 349 THR A CA 1
ATOM 2597 C C . THR A 1 349 ? 3.473 4.837 13.934 1.00 90.69 349 THR A C 1
ATOM 2599 O O . THR A 1 349 ? 2.455 5.011 14.602 1.00 90.69 349 THR A O 1
ATOM 2602 N N . MET A 1 350 ? 3.440 4.214 12.750 1.00 95.25 350 MET A N 1
ATOM 2603 C CA . MET A 1 350 ? 2.195 3.766 12.111 1.00 95.25 350 MET A CA 1
ATOM 2604 C C . MET A 1 350 ? 1.557 2.598 12.869 1.00 95.25 350 MET A C 1
ATOM 2606 O O . MET A 1 350 ? 0.404 2.714 13.281 1.00 95.25 350 MET A O 1
ATOM 2610 N N . PHE A 1 351 ? 2.298 1.511 13.101 1.00 96.19 351 PHE A N 1
ATOM 2611 C CA . PHE A 1 351 ? 1.734 0.324 13.745 1.00 96.19 351 PHE A CA 1
ATOM 2612 C C . PHE A 1 351 ? 1.604 0.497 15.263 1.00 96.19 351 PHE A C 1
ATOM 2614 O O . PHE A 1 351 ? 0.633 0.005 15.826 1.00 96.19 351 PHE A O 1
ATOM 2621 N N . ASN A 1 352 ? 2.428 1.335 15.910 1.00 95.19 352 ASN A N 1
ATOM 2622 C CA . ASN A 1 352 ? 2.149 1.775 17.287 1.00 95.19 352 ASN A CA 1
ATOM 2623 C C . ASN A 1 352 ? 0.835 2.565 17.407 1.00 95.19 352 ASN A C 1
ATOM 2625 O O . ASN A 1 352 ? 0.102 2.391 18.378 1.00 95.19 352 ASN A O 1
ATOM 2629 N N . SER A 1 353 ? 0.492 3.402 16.419 1.00 96.12 353 SER A N 1
ATOM 2630 C CA . SER A 1 353 ? -0.799 4.113 16.424 1.00 96.12 353 SER A CA 1
ATOM 2631 C C . SER A 1 353 ? -1.983 3.152 16.248 1.00 96.12 353 SER A C 1
ATOM 2633 O O . SER A 1 353 ? -3.048 3.405 16.806 1.00 96.12 353 SER A O 1
ATOM 2635 N N . LEU A 1 354 ? -1.791 2.045 15.518 1.00 97.19 354 LEU A N 1
ATOM 2636 C CA . LEU A 1 354 ? -2.773 0.968 15.362 1.00 97.19 354 LEU A CA 1
ATOM 2637 C C . LEU A 1 354 ? -2.882 0.091 16.628 1.00 97.19 354 LEU A C 1
ATOM 2639 O O . LEU A 1 354 ? -3.995 -0.217 17.042 1.00 97.19 354 LEU A O 1
ATOM 2643 N N . ARG A 1 355 ? -1.763 -0.211 17.305 1.00 96.69 355 ARG A N 1
ATOM 2644 C CA . ARG A 1 355 ? -1.710 -0.881 18.624 1.00 96.69 355 ARG A CA 1
ATOM 2645 C C . ARG A 1 355 ? -2.544 -0.156 19.674 1.00 96.69 355 ARG A C 1
ATOM 2647 O O . ARG A 1 355 ? -3.323 -0.783 20.378 1.00 96.69 355 ARG A O 1
ATOM 2654 N N . GLN A 1 356 ? -2.446 1.172 19.724 1.00 95.88 356 GLN A N 1
ATOM 2655 C CA . GLN A 1 356 ? -3.261 1.993 20.627 1.00 95.88 356 GLN A CA 1
ATOM 2656 C C . GLN A 1 356 ? -4.766 1.894 20.328 1.00 95.88 356 GLN A C 1
ATOM 2658 O O . GLN A 1 356 ? -5.576 1.877 21.254 1.00 95.88 356 GLN A O 1
ATOM 2663 N N . ILE A 1 357 ? -5.147 1.769 19.052 1.00 96.44 357 ILE A N 1
ATOM 2664 C CA . ILE A 1 357 ? -6.544 1.540 18.666 1.00 96.44 357 ILE A CA 1
ATOM 2665 C C . ILE A 1 357 ? -6.992 0.138 19.099 1.00 96.44 357 ILE A C 1
ATOM 2667 O O . ILE A 1 357 ? -8.065 0.014 19.689 1.00 96.44 357 ILE A O 1
ATOM 2671 N N . ALA A 1 358 ? -6.179 -0.895 18.860 1.00 96.62 358 ALA A N 1
ATOM 2672 C CA . ALA A 1 358 ? -6.472 -2.272 19.261 1.00 96.62 358 ALA A CA 1
ATOM 2673 C C . ALA A 1 358 ? -6.671 -2.396 20.782 1.00 96.62 358 ALA A C 1
ATOM 2675 O O . ALA A 1 358 ? -7.736 -2.824 21.224 1.00 96.62 358 ALA A O 1
ATOM 2676 N N . LEU A 1 359 ? -5.716 -1.897 21.576 1.00 96.38 359 LEU A N 1
ATOM 2677 C CA . LEU A 1 359 ? -5.770 -1.869 23.043 1.00 96.38 359 LEU A CA 1
ATOM 2678 C C . LEU A 1 359 ? -7.042 -1.187 23.562 1.00 96.38 359 LEU A C 1
ATOM 2680 O O . LEU A 1 359 ? -7.773 -1.763 24.366 1.00 96.38 359 LEU A O 1
ATOM 2684 N N . LYS A 1 360 ? -7.372 0.016 23.071 1.00 95.62 360 LYS A N 1
ATOM 2685 C CA . LYS A 1 360 ? -8.577 0.731 23.527 1.00 95.62 360 LYS A CA 1
ATOM 2686 C C . LYS A 1 360 ? -9.882 0.085 23.052 1.00 95.62 360 LYS A C 1
ATOM 2688 O O . LYS A 1 360 ? -10.896 0.215 23.738 1.00 95.62 360 LYS A O 1
ATOM 2693 N N . THR A 1 361 ? -9.869 -0.614 21.917 1.00 95.25 361 THR A N 1
ATOM 2694 C CA . THR A 1 361 ? -11.022 -1.402 21.446 1.00 95.25 361 THR A CA 1
ATOM 2695 C C . THR A 1 361 ? -11.223 -2.628 22.335 1.00 95.25 361 THR A C 1
ATOM 2697 O O . THR A 1 361 ? -12.325 -2.830 22.833 1.00 95.25 361 THR A O 1
ATOM 2700 N N . CYS A 1 362 ? -10.150 -3.365 22.638 1.00 95.56 362 CYS A N 1
ATOM 2701 C CA . CYS A 1 362 ? -10.148 -4.488 23.576 1.00 95.56 362 CYS A CA 1
ATOM 2702 C C . CYS A 1 362 ? -10.688 -4.072 24.954 1.00 95.56 362 CYS A C 1
ATOM 2704 O O . CYS A 1 362 ? -11.673 -4.634 25.426 1.00 95.56 362 CYS A O 1
ATOM 2706 N N . LEU A 1 363 ? -10.149 -2.997 25.548 1.00 94.75 363 LEU A N 1
ATOM 2707 C CA . LEU A 1 363 ? -10.640 -2.456 26.824 1.00 94.75 363 LEU A CA 1
ATOM 2708 C C . LEU A 1 363 ? -12.105 -1.989 26.767 1.00 94.75 363 LEU A C 1
ATOM 2710 O O . LEU A 1 363 ? -12.785 -1.989 27.790 1.00 94.75 363 LEU A O 1
ATOM 2714 N N . SER A 1 364 ? -12.603 -1.569 25.600 1.00 93.19 364 SER A N 1
ATOM 2715 C CA . SER A 1 364 ? -14.018 -1.208 25.428 1.00 93.19 364 SER A CA 1
ATOM 2716 C C . SER A 1 364 ? -14.909 -2.450 25.356 1.00 93.19 364 SER A C 1
ATOM 2718 O O . SER A 1 364 ? -15.961 -2.465 25.993 1.00 93.19 364 SER A O 1
ATOM 2720 N N . LYS A 1 365 ? -14.456 -3.503 24.662 1.00 92.38 365 LYS A N 1
ATOM 2721 C CA . LYS A 1 365 ? -15.142 -4.798 24.555 1.00 92.38 365 LYS A CA 1
ATOM 2722 C C . LYS A 1 365 ? -15.223 -5.515 25.908 1.00 92.38 365 LYS A C 1
ATOM 2724 O O . LYS A 1 365 ? -16.312 -5.919 26.297 1.00 92.38 365 LYS A O 1
ATOM 2729 N N . VAL A 1 366 ? -14.126 -5.560 26.673 1.00 94.12 366 VAL A N 1
ATOM 2730 C CA . VAL A 1 366 ? -14.103 -6.088 28.057 1.00 94.12 366 VAL A CA 1
ATOM 2731 C C . VAL A 1 366 ? -15.067 -5.324 28.976 1.00 94.12 366 VAL A C 1
ATOM 2733 O O . VAL A 1 366 ? -15.702 -5.915 29.840 1.00 94.12 366 VAL A O 1
ATOM 2736 N N . LYS A 1 367 ? -15.250 -4.014 28.758 1.00 93.75 367 LYS A N 1
ATOM 2737 C CA . LYS A 1 367 ? -16.213 -3.174 29.497 1.00 93.75 367 LYS A CA 1
ATOM 2738 C C . LYS A 1 367 ? -17.652 -3.245 28.956 1.00 93.75 367 LYS A C 1
ATOM 2740 O O . LYS A 1 367 ? -18.446 -2.359 29.263 1.00 93.75 367 LYS A O 1
ATOM 2745 N N . GLY A 1 368 ? -17.981 -4.227 28.112 1.00 90.62 368 GLY A N 1
ATOM 2746 C CA . GLY A 1 368 ? -19.328 -4.420 27.563 1.00 90.62 368 GLY A CA 1
ATOM 2747 C C . GLY A 1 368 ? -19.826 -3.290 26.652 1.00 90.62 368 GLY A C 1
ATOM 2748 O O . GLY A 1 368 ? -21.028 -3.172 26.422 1.00 90.62 368 GLY A O 1
ATOM 2749 N N . LYS A 1 369 ? -18.943 -2.425 26.132 1.00 87.38 369 LYS A N 1
ATOM 2750 C CA . LYS A 1 369 ? -19.349 -1.303 25.272 1.00 87.38 369 LYS A CA 1
ATOM 2751 C C . LYS A 1 369 ? -19.595 -1.789 23.845 1.00 87.38 369 LYS A C 1
ATOM 2753 O O . LYS A 1 369 ? -18.652 -2.030 23.099 1.00 87.38 369 LYS A O 1
ATOM 2758 N N . THR A 1 370 ? -20.866 -1.879 23.463 1.00 78.81 370 THR A N 1
ATOM 2759 C CA . THR A 1 370 ? -21.319 -2.398 22.159 1.00 78.81 370 THR A CA 1
ATOM 2760 C C . THR A 1 370 ? -21.448 -1.340 21.059 1.00 78.81 370 THR A C 1
ATOM 2762 O O . THR A 1 370 ? -21.506 -1.686 19.881 1.00 78.81 370 THR A O 1
ATOM 2765 N N . GLY A 1 371 ? -21.483 -0.051 21.413 1.00 84.31 371 GLY A N 1
ATOM 2766 C CA . GLY A 1 371 ? -21.708 1.041 20.461 1.00 84.31 371 GLY A CA 1
ATOM 2767 C C . GLY A 1 371 ? -20.544 1.298 19.495 1.00 84.31 371 GLY A C 1
ATOM 2768 O O . GLY A 1 371 ? -19.374 1.150 19.844 1.00 84.31 371 GLY A O 1
ATOM 2769 N N . LYS A 1 372 ? -20.873 1.766 18.285 1.00 88.19 372 LYS A N 1
ATOM 2770 C CA . LYS A 1 372 ? -19.923 2.133 17.224 1.00 88.19 372 LYS A CA 1
ATOM 2771 C C . LYS A 1 372 ? -18.892 3.177 17.677 1.00 88.19 372 LYS A C 1
ATOM 2773 O O . LYS A 1 372 ? -19.227 4.348 17.867 1.00 88.19 372 LYS A O 1
ATOM 2778 N N . VAL A 1 373 ? -17.612 2.809 17.734 1.00 86.62 373 VAL A N 1
ATOM 2779 C CA . VAL A 1 373 ? -16.518 3.722 18.100 1.00 86.62 373 VAL A CA 1
ATOM 2780 C C . VAL A 1 373 ? -15.730 4.158 16.869 1.00 86.62 373 VAL A C 1
ATOM 2782 O O . VAL A 1 373 ? -15.228 3.339 16.098 1.00 86.62 373 VAL A O 1
ATOM 2785 N N . SER A 1 374 ? -15.573 5.471 16.678 1.00 90.19 374 SER A N 1
ATOM 2786 C CA . SER A 1 374 ? -14.693 5.996 15.631 1.00 90.19 374 SER A CA 1
ATOM 2787 C C . SER A 1 374 ? -13.228 5.790 16.004 1.00 90.19 374 SER A C 1
ATOM 2789 O O . SER A 1 374 ? -12.768 6.241 17.049 1.00 90.19 374 SER A O 1
ATOM 2791 N N . THR A 1 375 ? -12.443 5.237 15.083 1.00 91.81 375 THR A N 1
ATOM 2792 C CA . THR A 1 375 ? -10.981 5.087 15.237 1.00 91.81 375 THR A CA 1
ATOM 2793 C C . THR A 1 375 ? -10.248 6.423 15.438 1.00 91.81 375 THR A C 1
ATOM 2795 O O . THR A 1 375 ? -9.088 6.447 15.842 1.00 91.81 375 THR A O 1
ATOM 2798 N N . ALA A 1 376 ? -10.935 7.550 15.206 1.00 88.19 376 ALA A N 1
ATOM 2799 C CA . ALA A 1 376 ? -10.473 8.899 15.502 1.00 88.19 376 ALA A CA 1
ATOM 2800 C C . ALA A 1 376 ? -10.197 9.159 16.991 1.00 88.19 376 ALA A C 1
ATOM 2802 O O . ALA A 1 376 ? -9.211 9.823 17.291 1.00 88.19 376 ALA A O 1
ATOM 2803 N N . SER A 1 377 ? -11.060 8.680 17.894 1.00 90.19 377 SER A N 1
ATOM 2804 C CA . SER A 1 377 ? -10.934 8.881 19.349 1.00 90.19 377 SER A CA 1
ATOM 2805 C C . SER A 1 377 ? -10.041 7.827 20.012 1.00 90.19 377 SER A C 1
ATOM 2807 O O . SER A 1 377 ? -9.582 7.998 21.141 1.00 90.19 377 SER A O 1
ATOM 2809 N N . LEU A 1 378 ? -9.752 6.743 19.291 1.00 90.25 378 LEU A N 1
ATOM 2810 C CA . LEU A 1 378 ? -8.952 5.618 19.764 1.00 90.25 378 LEU A CA 1
ATOM 2811 C C . LEU A 1 378 ? -7.434 5.821 19.593 1.00 90.25 378 LEU A C 1
ATOM 2813 O O . LEU A 1 378 ? -6.651 5.007 20.071 1.00 90.25 378 LEU A O 1
ATOM 2817 N N . THR A 1 379 ? -6.986 6.923 18.986 1.00 90.38 379 THR A N 1
ATOM 2818 C CA . THR A 1 379 ? -5.559 7.258 18.849 1.00 90.38 379 THR A CA 1
ATOM 2819 C C . THR A 1 379 ? -5.256 8.658 19.383 1.00 90.38 379 THR A C 1
ATOM 2821 O O . THR A 1 379 ? -6.053 9.576 19.220 1.00 90.38 379 THR A O 1
ATOM 2824 N N . THR A 1 380 ? -4.092 8.835 20.009 1.00 89.94 380 THR A N 1
ATOM 2825 C CA . THR A 1 380 ? -3.566 10.155 20.411 1.00 89.94 380 THR A CA 1
ATOM 2826 C C . THR A 1 380 ? -2.795 10.841 19.279 1.00 89.94 380 THR A C 1
ATOM 2828 O O . THR A 1 380 ? -2.562 12.047 19.313 1.00 89.94 380 THR A O 1
ATOM 2831 N N . ASN A 1 381 ? -2.409 10.095 18.239 1.00 93.44 381 ASN A N 1
ATOM 2832 C CA . ASN A 1 381 ? -1.642 10.623 17.120 1.00 93.44 381 ASN A CA 1
ATOM 2833 C C . ASN A 1 381 ? -2.554 11.374 16.139 1.00 93.44 381 ASN A C 1
ATOM 2835 O O . ASN A 1 381 ? -3.151 10.781 15.240 1.00 93.44 381 ASN A O 1
ATOM 2839 N N . SER A 1 382 ? -2.604 12.701 16.262 1.00 94.50 382 SER A N 1
ATOM 2840 C CA . SER A 1 382 ? -3.411 13.585 15.406 1.00 94.50 382 SER A CA 1
ATOM 2841 C C . SER A 1 382 ? -3.095 13.489 13.905 1.00 94.50 382 SER A C 1
ATOM 2843 O O . SER A 1 382 ? -3.934 13.856 13.083 1.00 94.50 382 SER A O 1
ATOM 2845 N N . ARG A 1 383 ? -1.914 12.972 13.528 1.00 96.50 383 ARG A N 1
ATOM 2846 C CA . ARG A 1 383 ? -1.500 12.735 12.132 1.00 96.50 383 ARG A CA 1
ATOM 2847 C C . ARG A 1 383 ? -1.876 11.341 11.629 1.00 96.50 383 ARG A C 1
ATOM 2849 O O . ARG A 1 383 ? -1.838 11.127 10.416 1.00 96.50 383 ARG A O 1
ATOM 2856 N N . PHE A 1 384 ? -2.216 10.402 12.511 1.00 97.75 384 PHE A N 1
ATOM 2857 C CA . PHE A 1 384 ? -2.671 9.070 12.125 1.00 97.75 384 PHE A CA 1
ATOM 2858 C C . PHE A 1 384 ? -4.138 9.091 11.683 1.00 97.75 384 PHE A C 1
ATOM 2860 O O . PHE A 1 384 ? -4.973 9.867 12.153 1.00 97.75 384 PHE A O 1
ATOM 2867 N N . SER A 1 385 ? -4.456 8.218 10.739 1.00 97.88 385 SER A N 1
ATOM 2868 C CA . SER A 1 385 ? -5.813 7.962 10.275 1.00 97.88 385 SER A CA 1
ATOM 2869 C C . SER A 1 385 ? -5.875 6.560 9.685 1.00 97.88 385 SER A C 1
ATOM 2871 O O . SER A 1 385 ? -5.148 6.269 8.738 1.00 97.88 385 SER A O 1
ATOM 2873 N N . LEU A 1 386 ? -6.764 5.731 10.227 1.00 98.19 386 LEU A N 1
ATOM 2874 C CA . LEU A 1 386 ? -7.247 4.507 9.597 1.00 98.19 386 LEU A CA 1
ATOM 2875 C C . LEU A 1 386 ? -8.459 4.899 8.735 1.00 98.19 386 LEU A C 1
ATOM 2877 O O . LEU A 1 386 ? -9.469 5.377 9.253 1.00 98.19 386 LEU A O 1
ATOM 2881 N N . ILE A 1 387 ? -8.311 4.808 7.414 1.00 98.44 387 ILE A N 1
ATOM 2882 C CA . ILE A 1 387 ? -9.231 5.368 6.416 1.00 98.44 387 ILE A CA 1
ATOM 2883 C C . ILE A 1 387 ? -9.946 4.234 5.680 1.00 98.44 387 ILE A C 1
ATOM 2885 O O . ILE A 1 387 ? -9.287 3.375 5.105 1.00 98.44 387 ILE A O 1
ATOM 2889 N N . ARG A 1 388 ? -11.278 4.285 5.613 1.00 98.00 388 ARG A N 1
ATOM 2890 C CA . ARG A 1 388 ? -12.120 3.367 4.835 1.00 98.00 388 ARG A CA 1
ATOM 2891 C C . ARG A 1 388 ? -12.764 4.125 3.671 1.00 98.00 388 ARG A C 1
ATOM 2893 O O . ARG A 1 388 ? -13.345 5.198 3.870 1.00 98.00 388 ARG A O 1
ATOM 2900 N N . HIS A 1 389 ? -12.650 3.595 2.452 1.00 98.06 389 HIS A N 1
ATOM 2901 C CA . HIS A 1 389 ? -13.375 4.132 1.295 1.00 98.06 389 HIS A CA 1
ATOM 2902 C C . HIS A 1 389 ? -14.853 3.713 1.357 1.00 98.06 389 HIS A C 1
ATOM 2904 O O . HIS A 1 389 ? -15.176 2.581 1.712 1.00 98.06 389 HIS A O 1
ATOM 2910 N N . GLN A 1 390 ? -15.756 4.623 1.001 1.00 97.12 390 GLN A N 1
ATOM 2911 C CA . GLN A 1 390 ? -17.205 4.409 0.957 1.00 97.12 390 GLN A CA 1
ATOM 2912 C C . GLN A 1 390 ? -17.616 3.753 -0.374 1.00 97.12 390 GLN A C 1
ATOM 2914 O O . GLN A 1 390 ? -18.324 4.341 -1.190 1.00 97.12 390 GLN A O 1
ATOM 2919 N N . SER A 1 391 ? -17.093 2.549 -0.636 1.00 94.06 391 SER A N 1
ATOM 2920 C CA . SER A 1 391 ? -17.314 1.799 -1.889 1.00 94.06 391 SER A CA 1
ATOM 2921 C C . SER A 1 391 ? -18.763 1.333 -2.073 1.00 94.06 391 SER A C 1
ATOM 2923 O O . SER A 1 391 ? -19.161 1.005 -3.187 1.00 94.06 391 SER A O 1
ATOM 2925 N N . ASP A 1 392 ? -19.531 1.319 -0.988 1.00 93.06 392 ASP A N 1
ATOM 2926 C CA . ASP A 1 392 ? -20.974 1.103 -0.915 1.00 93.06 392 ASP A CA 1
ATOM 2927 C C . ASP A 1 392 ? -21.774 2.221 -1.606 1.00 93.06 392 ASP A C 1
ATOM 2929 O O . ASP A 1 392 ? -22.814 1.963 -2.207 1.00 93.06 392 ASP A O 1
ATOM 2933 N N . LYS A 1 393 ? -21.281 3.467 -1.576 1.00 95.38 393 LYS A N 1
ATOM 2934 C CA . LYS A 1 393 ? -22.031 4.639 -2.051 1.00 95.38 393 LYS A CA 1
ATOM 2935 C C . LYS A 1 393 ? -21.850 4.839 -3.558 1.00 95.38 393 LYS A C 1
ATOM 2937 O O . LYS A 1 393 ? -20.727 5.104 -3.994 1.00 95.38 393 LYS A O 1
ATOM 2942 N N . PRO A 1 394 ? -22.926 4.832 -4.375 1.00 95.38 394 PRO A N 1
ATOM 2943 C CA . PRO A 1 394 ? -22.819 5.053 -5.820 1.00 95.38 394 PRO A CA 1
ATOM 2944 C C . PRO A 1 394 ? -22.154 6.386 -6.187 1.00 95.38 394 PRO A C 1
ATOM 2946 O O . PRO A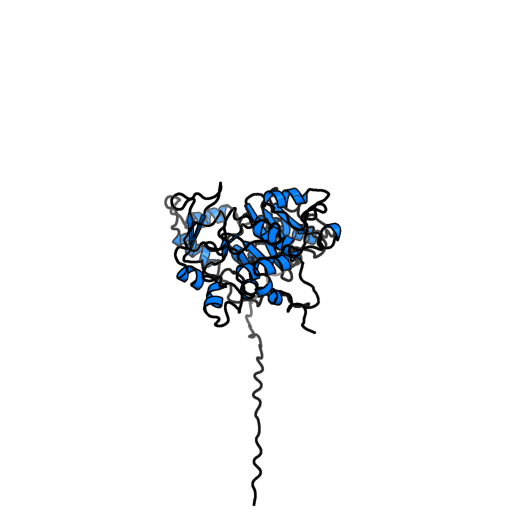 1 394 ? -21.366 6.441 -7.125 1.00 95.38 394 PRO A O 1
ATOM 2949 N N . SER A 1 395 ? -22.384 7.444 -5.401 1.00 96.38 395 SER A N 1
ATOM 2950 C CA . SER A 1 395 ? -21.753 8.764 -5.571 1.00 96.38 395 SER A CA 1
ATOM 2951 C C . SER A 1 395 ? -20.233 8.771 -5.348 1.00 96.38 395 SER A C 1
ATOM 2953 O O . SER A 1 395 ? -19.557 9.709 -5.774 1.00 96.38 395 SER A O 1
ATOM 2955 N N . CYS A 1 396 ? -19.691 7.720 -4.728 1.00 97.31 396 CYS A N 1
ATOM 2956 C CA . CYS A 1 396 ? -18.265 7.482 -4.514 1.00 97.31 396 CYS A CA 1
ATOM 2957 C C . CYS A 1 396 ? -17.646 6.513 -5.529 1.00 97.31 396 CYS A C 1
ATOM 2959 O O . CYS A 1 396 ? -16.462 6.183 -5.442 1.00 97.31 396 CYS A O 1
ATOM 2961 N N . ARG A 1 397 ? -18.420 6.097 -6.536 1.00 96.06 397 ARG A N 1
ATOM 2962 C CA . ARG A 1 397 ? -17.955 5.280 -7.656 1.00 96.06 397 ARG A CA 1
ATOM 2963 C C . ARG A 1 397 ? -18.093 6.053 -8.962 1.00 96.06 397 ARG A C 1
ATOM 2965 O O . ARG A 1 397 ? -19.024 6.821 -9.178 1.00 96.06 397 ARG A O 1
ATOM 2972 N N . SER A 1 398 ? -17.148 5.834 -9.858 1.00 94.06 398 SER A N 1
ATOM 2973 C CA . SER A 1 398 ? -17.178 6.303 -11.236 1.00 94.06 398 SER A CA 1
ATOM 2974 C C . SER A 1 398 ? -17.406 5.114 -12.164 1.00 94.06 398 SER A C 1
ATOM 2976 O O . SER A 1 398 ? -16.754 4.080 -12.025 1.00 94.06 398 SER A O 1
ATOM 2978 N N . LYS A 1 399 ? -18.282 5.277 -13.166 1.00 89.06 399 LYS A N 1
ATOM 2979 C CA . LYS A 1 399 ? -18.428 4.303 -14.265 1.00 89.06 399 LYS A CA 1
ATOM 2980 C C . LYS A 1 399 ? -17.134 4.177 -15.087 1.00 89.06 399 LYS A C 1
ATOM 2982 O O . LYS A 1 399 ? -16.850 3.119 -15.636 1.00 89.06 399 LYS A O 1
ATOM 2987 N N . LYS A 1 400 ? -16.334 5.250 -15.157 1.00 91.25 400 LYS A N 1
ATOM 2988 C CA . LYS A 1 400 ? -15.003 5.265 -15.784 1.00 91.25 400 LYS A CA 1
ATOM 2989 C C . LYS A 1 400 ? -13.939 4.872 -14.757 1.00 91.25 400 LYS A C 1
ATOM 2991 O O . LYS A 1 400 ? -13.928 5.429 -13.660 1.00 91.25 400 LYS A O 1
ATOM 2996 N N . ARG A 1 401 ? -13.024 3.981 -15.135 1.00 93.62 401 ARG A N 1
ATOM 2997 C CA . ARG A 1 401 ? -11.818 3.627 -14.370 1.00 93.62 401 ARG A CA 1
ATOM 2998 C C . ARG A 1 401 ? -10.584 4.254 -15.018 1.00 93.62 401 ARG A C 1
ATOM 3000 O O . ARG A 1 401 ? -10.605 4.563 -16.210 1.00 93.62 401 ARG A O 1
ATOM 3007 N N . VAL A 1 402 ? -9.522 4.432 -14.244 1.00 93.31 402 VAL A N 1
ATOM 3008 C CA . VAL A 1 402 ? -8.192 4.770 -14.765 1.00 93.31 402 VAL A CA 1
ATOM 3009 C C . VAL A 1 402 ? -7.573 3.519 -15.375 1.00 93.31 402 VAL A C 1
ATOM 3011 O O . VAL A 1 402 ? -7.452 2.517 -14.681 1.00 93.31 402 VAL A O 1
ATOM 3014 N N . LYS A 1 403 ? -7.153 3.578 -16.640 1.00 94.75 403 LYS A N 1
ATOM 3015 C CA . LYS A 1 403 ? -6.446 2.456 -17.277 1.00 94.75 403 LYS A CA 1
ATOM 3016 C C . LYS A 1 403 ? -4.991 2.425 -16.815 1.00 94.75 403 LYS A C 1
ATOM 3018 O O . LYS A 1 403 ? -4.337 3.471 -16.806 1.00 94.75 403 LYS A O 1
ATOM 3023 N N . LEU A 1 404 ? -4.457 1.261 -16.475 1.00 95.44 404 LEU A N 1
ATOM 3024 C CA . LEU A 1 404 ? -3.033 1.113 -16.175 1.00 95.44 404 LEU A CA 1
ATOM 3025 C C . LEU A 1 404 ? -2.252 0.762 -17.451 1.00 95.44 404 LEU A C 1
ATOM 3027 O O . LEU A 1 404 ? -2.696 -0.026 -18.287 1.00 95.44 404 LEU A O 1
ATOM 3031 N N . GLU A 1 405 ? -1.075 1.361 -17.641 1.00 94.56 405 GLU A N 1
ATOM 3032 C CA . GLU A 1 405 ? -0.156 0.937 -18.702 1.00 94.56 405 GLU A CA 1
ATOM 3033 C C . GLU A 1 405 ? 0.224 -0.535 -18.469 1.00 94.56 405 GLU A C 1
ATOM 3035 O O . GLU A 1 405 ? 0.766 -0.861 -17.419 1.00 94.56 405 GLU A O 1
ATOM 3040 N N . GLY A 1 406 ? -0.069 -1.422 -19.426 1.00 94.50 406 GLY A N 1
ATOM 3041 C CA . GLY A 1 406 ? 0.208 -2.860 -19.302 1.00 94.50 406 GLY A CA 1
ATOM 3042 C C . GLY A 1 406 ? -0.803 -3.668 -18.472 1.00 94.50 406 GLY A C 1
ATOM 3043 O O . GLY A 1 406 ? -0.508 -4.815 -18.150 1.00 94.50 406 GLY A O 1
ATOM 3044 N N . GLU A 1 407 ? -1.978 -3.118 -18.135 1.00 94.62 407 GLU A N 1
ATOM 3045 C CA . GLU A 1 407 ? -3.030 -3.812 -17.356 1.00 94.62 407 GLU A CA 1
ATOM 3046 C C . GLU A 1 407 ? -3.482 -5.138 -17.995 1.00 94.62 407 GLU A C 1
ATOM 3048 O O . GLU A 1 407 ? -3.745 -6.118 -17.303 1.00 94.62 407 GLU A O 1
ATOM 3053 N N . SER A 1 408 ? -3.524 -5.198 -19.331 1.00 94.94 408 SER A N 1
ATOM 3054 C CA . SER A 1 408 ? -3.960 -6.376 -20.095 1.00 94.94 408 SER A CA 1
ATOM 3055 C C . SER A 1 408 ? -3.116 -7.629 -19.848 1.00 94.94 408 SER A C 1
ATOM 3057 O O . SER A 1 408 ? -3.618 -8.728 -20.038 1.00 94.94 408 SER A O 1
ATOM 3059 N N . CYS A 1 409 ? -1.865 -7.473 -19.410 1.00 94.69 409 CYS A N 1
ATOM 3060 C CA . CYS A 1 409 ? -0.952 -8.578 -19.108 1.00 94.69 409 CYS A CA 1
ATOM 3061 C C . CYS A 1 409 ? -1.254 -9.301 -17.791 1.00 94.69 409 CYS A C 1
ATOM 3063 O O . CYS A 1 409 ? -0.726 -10.385 -17.549 1.00 94.69 409 CYS A O 1
ATOM 3065 N N . VAL A 1 410 ? -2.056 -8.680 -16.923 1.00 94.50 410 VAL A N 1
ATOM 3066 C CA . VAL A 1 410 ? -2.328 -9.149 -15.556 1.00 94.50 410 VAL A CA 1
ATOM 3067 C C . VAL A 1 410 ? -3.817 -9.145 -15.212 1.00 94.50 410 VAL A C 1
ATOM 3069 O O . VAL A 1 410 ? -4.199 -9.358 -14.063 1.00 94.50 410 VAL A O 1
ATOM 3072 N N . LYS A 1 411 ? -4.676 -8.911 -16.208 1.00 90.50 411 LYS A N 1
ATOM 3073 C CA . LYS A 1 411 ? -6.130 -8.845 -16.044 1.00 90.50 411 LYS A CA 1
ATOM 3074 C C . LYS A 1 411 ? -6.681 -10.146 -15.441 1.00 90.50 411 LYS A C 1
ATOM 3076 O O . LYS A 1 411 ? -7.479 -10.099 -14.509 1.00 90.50 411 LYS A O 1
ATOM 3081 N N . GLN A 1 412 ? -6.155 -11.282 -15.900 1.00 89.31 412 GLN A N 1
ATOM 3082 C CA . GLN A 1 412 ? -6.485 -12.632 -15.448 1.00 89.31 412 GLN A CA 1
ATOM 3083 C C . GLN A 1 412 ? -6.174 -12.891 -13.963 1.00 89.31 412 GLN A C 1
ATOM 3085 O O . GLN A 1 412 ? -6.900 -13.649 -13.323 1.00 89.31 412 GLN A O 1
ATOM 3090 N N . CYS A 1 413 ? -5.169 -12.213 -13.385 1.00 87.06 413 CYS A N 1
ATOM 3091 C CA . CYS A 1 413 ? -4.708 -12.445 -12.007 1.00 87.06 413 CYS A CA 1
ATOM 3092 C C . CYS A 1 413 ? -5.791 -12.206 -10.941 1.00 87.06 413 CYS A C 1
ATOM 3094 O O . CYS A 1 413 ? -5.651 -12.660 -9.814 1.00 87.06 413 CYS A O 1
ATOM 3096 N N . LEU A 1 414 ? -6.839 -11.442 -11.274 1.00 81.06 414 LEU A N 1
ATOM 3097 C CA . LEU A 1 414 ? -7.933 -11.069 -10.368 1.00 81.06 414 LEU A CA 1
ATOM 3098 C C . LEU A 1 414 ? -9.311 -11.376 -10.980 1.00 81.06 414 LEU A C 1
ATOM 3100 O O . LEU A 1 414 ? -10.323 -10.813 -10.556 1.00 81.06 414 LEU A O 1
ATOM 3104 N N . GLU A 1 415 ? -9.351 -12.224 -12.009 1.00 74.81 415 GLU A N 1
ATOM 3105 C CA . GLU A 1 415 ? -10.586 -12.770 -12.591 1.00 74.81 415 GLU A CA 1
ATOM 3106 C C . GLU A 1 415 ? -10.791 -14.235 -12.169 1.00 74.81 415 GLU A C 1
ATOM 3108 O O . GLU A 1 415 ? -11.929 -14.653 -11.980 1.00 74.81 415 GLU A O 1
ATOM 3113 N N . GLN A 1 416 ? -9.706 -14.969 -11.893 1.00 55.38 416 GLN A N 1
ATOM 3114 C CA . GLN A 1 416 ? -9.748 -16.358 -11.412 1.00 55.38 416 GLN A CA 1
ATOM 3115 C C . GLN A 1 416 ? -10.226 -16.509 -9.952 1.00 55.38 416 GLN A C 1
ATOM 3117 O O . GLN A 1 416 ? -10.768 -17.550 -9.601 1.00 55.38 416 GLN A O 1
ATOM 3122 N N . GLU A 1 417 ? -10.134 -15.461 -9.121 1.00 50.41 417 GLU A N 1
ATOM 3123 C CA . GLU A 1 417 ? -10.652 -15.443 -7.732 1.00 50.41 417 GLU A CA 1
ATOM 3124 C C . GLU A 1 417 ? -12.199 -15.534 -7.632 1.00 50.41 417 GLU A C 1
ATOM 3126 O O . GLU A 1 417 ? -12.744 -15.447 -6.537 1.00 50.41 417 GLU A O 1
ATOM 3131 N N . GLY A 1 418 ? -12.923 -15.659 -8.753 1.00 41.59 418 GLY A N 1
ATOM 3132 C CA . GLY A 1 418 ? -14.391 -15.750 -8.796 1.00 41.59 418 GLY A CA 1
ATOM 3133 C C . GLY A 1 418 ? -14.942 -16.845 -9.716 1.00 41.59 418 GLY A C 1
ATOM 3134 O O . GLY A 1 418 ? -16.090 -16.740 -10.137 1.00 41.59 418 GLY A O 1
ATOM 3135 N N . GLN A 1 419 ? -14.130 -17.848 -10.074 1.00 30.53 419 GLN A N 1
ATOM 3136 C CA . GLN A 1 419 ? -14.519 -18.960 -10.960 1.00 30.53 419 GLN A CA 1
ATOM 3137 C C . GLN A 1 419 ? -14.191 -20.348 -10.375 1.00 30.53 419 GLN A C 1
ATOM 3139 O O . GLN A 1 419 ? -13.803 -21.259 -11.100 1.00 30.53 419 GLN A O 1
ATOM 3144 N N . THR A 1 420 ? -14.377 -20.531 -9.067 1.00 33.81 420 THR A N 1
ATOM 3145 C CA . THR A 1 420 ? -14.571 -21.866 -8.474 1.00 33.81 420 THR A CA 1
ATOM 3146 C C . THR A 1 420 ? -16.064 -22.081 -8.247 1.00 33.81 420 THR A C 1
ATOM 3148 O O . THR A 1 420 ? -16.605 -21.608 -7.246 1.00 33.81 420 THR A O 1
ATOM 3151 N N . THR A 1 421 ? -16.708 -22.722 -9.225 1.00 35.12 421 THR A N 1
ATOM 3152 C CA . THR A 1 421 ? -18.081 -23.254 -9.157 1.00 35.12 421 THR A CA 1
ATOM 3153 C C . THR A 1 421 ? -18.092 -24.627 -8.509 1.00 35.12 421 THR A C 1
ATOM 3155 O O . THR A 1 421 ? -17.267 -25.449 -8.971 1.00 35.12 421 THR A O 1
#